Protein AF-0000000075639851 (afdb_homodimer)

InterPro domains:
  IPR001148 Alpha carbonic anhydrase domain [PF00194] (37-274)
  IPR001148 Alpha carbonic anhydrase domain [PS51144] (11-277)
  IPR001148 Alpha carbonic anhydrase domain [SM01057] (26-277)
  IPR023561 Carbonic anhydrase, alpha-class [PTHR18952] (38-272)
  IPR036398 Alpha carbonic anhydrase domain superfamily [G3DSA:3.10.200.10] (22-280)
  IPR036398 Alpha carbonic anhydrase domain superfamily [SSF51069] (39-276)

Secondary structure (DSSP, 8-state):
--------------------------------SS--------SS-S--EE-TTTSEEP--TTSS-EEESTTSPPSEEEEEE-SSSEEEEEE-SS--EEESTT-SS-EEEEEEEEEE-SSTT---SSEETTB--SEEEEEEEEEGGGSSHHHHTTSTT-EEEEEEEEEE-S-----TTSGGGGG--STT-EEE-SSGGGS-SHHHH-S---SEEEEEE--SSTT--S-EEEEEESSPEEE-HHHHHHHHT-B-TTSSB-----PPPPP-TT---EEE----------/--------------------------------SS--------SS-S--EE-TTTSEEP--TTSS-EEESTTSPPSEEEEEE-SSSEEEEEE-SS--EEESTT-SS-EEEEEEEEEE-SSTT---SSEETTB--SEEEEEEEEEGGGSSHHHHTTSTT-EEEEEEEEEE-S-----TTSGGGGGG-STT-EEE-SSGGGS-SHHHH-S---SEEEEEE--SSTT--S-EEEEEESSPEEE-HHHHHHHHT-B-TTSSB-----PPPPP-TT---EEE-S----SS--

Radius of gyration: 29.32 Å; Cα contacts (8 Å, |Δi|>4): 1335; chains: 2; bounding box: 129×78×85 Å

Structure (mmCIF, N/CA/C/O backbone):
data_AF-0000000075639851-model_v1
#
loop_
_entity.id
_entity.type
_entity.pdbx_description
1 polymer 'Carbonic anhydrase II'
#
loop_
_atom_site.group_PDB
_atom_site.id
_atom_site.type_symbol
_atom_site.label_atom_id
_atom_site.label_alt_id
_atom_site.label_comp_id
_atom_site.label_asym_id
_atom_site.label_entity_id
_atom_site.label_seq_id
_atom_site.pdbx_PDB_ins_code
_atom_site.Cartn_x
_atom_site.Cartn_y
_atom_site.Cartn_z
_atom_site.occupancy
_atom_site.B_iso_or_equiv
_atom_site.auth_seq_id
_atom_site.auth_comp_id
_atom_site.auth_asym_id
_atom_site.auth_atom_id
_atom_site.pdbx_PDB_model_num
ATOM 1 N N . MET A 1 1 ? -59.812 14.188 52.25 1 30.09 1 MET A N 1
ATOM 2 C CA . MET A 1 1 ? -59.062 14.641 51.094 1 30.09 1 MET A CA 1
ATOM 3 C C . MET A 1 1 ? -57.562 14.617 51.406 1 30.09 1 MET A C 1
ATOM 5 O O . MET A 1 1 ? -57.031 15.555 52 1 30.09 1 MET A O 1
ATOM 9 N N . GLN A 1 2 ? -57 13.422 51.781 1 31 2 GLN A N 1
ATOM 10 C CA . GLN A 1 2 ? -55.719 13.055 52.375 1 31 2 GLN A CA 1
ATOM 11 C C . GLN A 1 2 ? -54.594 13.289 51.375 1 31 2 GLN A C 1
ATOM 13 O O . GLN A 1 2 ? -54.656 12.875 50.219 1 31 2 GLN A O 1
ATOM 18 N N . HIS A 1 3 ? -53.875 14.398 51.562 1 28.89 3 HIS A N 1
ATOM 19 C CA . HIS A 1 3 ? -52.781 14.969 50.781 1 28.89 3 HIS A CA 1
ATOM 20 C C . HIS A 1 3 ? -51.594 14 50.719 1 28.89 3 HIS A C 1
ATOM 22 O O . HIS A 1 3 ? -51.062 13.57 51.75 1 28.89 3 HIS A O 1
ATOM 28 N N . VAL A 1 4 ? -51.594 13.031 49.75 1 31.05 4 VAL A N 1
ATOM 29 C CA . VAL A 1 4 ? -50.562 12.023 49.469 1 31.05 4 VAL A CA 1
ATOM 30 C C . VAL A 1 4 ? -49.25 12.703 49.125 1 31.05 4 VAL A C 1
ATOM 32 O O . VAL A 1 4 ? -49.156 13.453 48.156 1 31.05 4 VAL A O 1
ATOM 35 N N . LEU A 1 5 ? -48.406 13.047 50.062 1 24.14 5 LEU A N 1
ATOM 36 C CA . LEU A 1 5 ? -47.094 13.656 49.938 1 24.14 5 LEU A CA 1
ATOM 37 C C . LEU A 1 5 ? -46.156 12.734 49.188 1 24.14 5 LEU A C 1
ATOM 39 O O . LEU A 1 5 ? -45.844 11.641 49.625 1 24.14 5 LEU A O 1
ATOM 43 N N . ALA A 1 6 ? -46.344 12.609 47.844 1 30.48 6 ALA A N 1
ATOM 44 C CA . ALA A 1 6 ? -45.469 11.773 47 1 30.48 6 ALA A CA 1
ATOM 45 C C . ALA A 1 6 ? -44 12.211 47.125 1 30.48 6 ALA A C 1
ATOM 47 O O . ALA A 1 6 ? -43.688 13.359 46.812 1 30.48 6 ALA A O 1
ATOM 48 N N . ILE A 1 7 ? -43.25 11.656 48.062 1 26.66 7 ILE A N 1
ATOM 49 C CA . ILE A 1 7 ? -41.844 11.906 48.25 1 26.66 7 ILE A CA 1
ATOM 50 C C . ILE A 1 7 ? -41.062 11.508 47 1 26.66 7 ILE A C 1
ATOM 52 O O . ILE A 1 7 ? -41.094 10.359 46.594 1 26.66 7 ILE A O 1
ATOM 56 N N . VAL A 1 8 ? -40.938 12.422 46 1 28.44 8 VAL A N 1
ATOM 57 C CA . VAL A 1 8 ? -40.156 12.258 44.781 1 28.44 8 VAL A CA 1
ATOM 58 C C . VAL A 1 8 ? -38.688 12.023 45.156 1 28.44 8 VAL A C 1
ATOM 60 O O . VAL A 1 8 ? -38.031 12.898 45.719 1 28.44 8 VAL A O 1
ATOM 63 N N . LEU A 1 9 ? -38.281 10.797 45.562 1 28.09 9 LEU A N 1
ATOM 64 C CA . LEU A 1 9 ? -36.906 10.422 45.844 1 28.09 9 LEU A CA 1
ATOM 65 C C . LEU A 1 9 ? -36.031 10.648 44.625 1 28.09 9 LEU A C 1
ATOM 67 O O . LEU A 1 9 ? -36.25 10.039 43.562 1 28.09 9 LEU A O 1
ATOM 71 N N . ALA A 1 10 ? -35.469 11.852 44.469 1 27.53 10 ALA A N 1
ATOM 72 C CA . ALA A 1 10 ? -34.469 12.289 43.5 1 27.53 10 ALA A CA 1
ATOM 73 C C . ALA A 1 10 ? -33.25 11.344 43.469 1 27.53 10 ALA A C 1
ATOM 75 O O . ALA A 1 10 ? -32.531 11.266 44.469 1 27.53 10 ALA A O 1
ATOM 76 N N . PHE A 1 11 ? -33.406 10.102 43 1 29.62 11 PHE A N 1
ATOM 77 C CA . PHE A 1 11 ? -32.281 9.211 42.812 1 29.62 11 PHE A CA 1
ATOM 78 C C . PHE A 1 11 ? -31.156 9.898 42.031 1 29.62 11 PHE A C 1
ATOM 80 O O . PHE A 1 11 ? -31.344 10.258 40.875 1 29.62 11 PHE A O 1
ATOM 87 N N . TRP A 1 12 ? -30.297 10.672 42.75 1 27.28 12 TRP A N 1
ATOM 88 C CA . TRP A 1 12 ? -29.047 11.227 42.281 1 27.28 12 TRP A CA 1
ATOM 89 C C . TRP A 1 12 ? -28.172 10.148 41.625 1 27.28 12 TRP A C 1
ATOM 91 O O . TRP A 1 12 ? -27.562 9.344 42.344 1 27.28 12 TRP A O 1
ATOM 101 N N . LEU A 1 13 ? -28.656 9.391 40.594 1 28.92 13 LEU A N 1
ATOM 102 C CA . LEU A 1 13 ? -27.703 8.516 39.938 1 28.92 13 LEU A CA 1
ATOM 103 C C . LEU A 1 13 ? -26.438 9.273 39.562 1 28.92 13 LEU A C 1
ATOM 105 O O . LEU A 1 13 ? -26.5 10.266 38.812 1 28.92 13 LEU A O 1
ATOM 109 N N . GLY A 1 14 ? -25.438 9.344 40.438 1 25.73 14 GLY A N 1
ATOM 110 C CA . GLY A 1 14 ? -24.062 9.789 40.219 1 25.73 14 GLY A CA 1
ATOM 111 C C . GLY A 1 14 ? -23.469 9.305 38.906 1 25.73 14 GLY A C 1
ATOM 112 O O . GLY A 1 14 ? -23.281 8.102 38.719 1 25.73 14 GLY A O 1
ATOM 113 N N . PHE A 1 15 ? -23.938 9.812 37.781 1 27.66 15 PHE A N 1
ATOM 114 C CA . PHE A 1 15 ? -23.266 9.602 36.5 1 27.66 15 PHE A CA 1
ATOM 115 C C . PHE A 1 15 ? -21.766 9.82 36.656 1 27.66 15 PHE A C 1
ATOM 117 O O . PHE A 1 15 ? -21.312 10.945 36.844 1 27.66 15 PHE A O 1
ATOM 124 N N . ALA A 1 16 ? -21.016 8.891 37.281 1 29.08 16 ALA A N 1
ATOM 125 C CA . ALA A 1 16 ? -19.547 8.891 37.25 1 29.08 16 ALA A CA 1
ATOM 126 C C . ALA A 1 16 ? -19.031 9.195 35.844 1 29.08 16 ALA A C 1
ATOM 128 O O . ALA A 1 16 ? -19.438 8.531 34.875 1 29.08 16 ALA A O 1
ATOM 129 N N . GLY A 1 17 ? -18.75 10.414 35.562 1 25.95 17 GLY A N 1
ATOM 130 C CA . GLY A 1 17 ? -18.109 10.969 34.406 1 25.95 17 GLY A CA 1
ATOM 131 C C . GLY A 1 17 ? -17.047 10.062 33.812 1 25.95 17 GLY A C 1
ATOM 132 O O . GLY A 1 17 ? -16.188 9.562 34.531 1 25.95 17 GLY A O 1
ATOM 133 N N . CYS A 1 18 ? -17.422 9.219 32.844 1 27.97 18 CYS A N 1
ATOM 134 C CA . CYS A 1 18 ? -16.469 8.516 32 1 27.97 18 CYS A CA 1
ATOM 135 C C . CYS A 1 18 ? -15.203 9.336 31.812 1 27.97 18 CYS A C 1
ATOM 137 O O . CYS A 1 18 ? -15.258 10.461 31.312 1 27.97 18 CYS A O 1
ATOM 139 N N . GLU A 1 19 ? -14.242 9.219 32.75 1 27.89 19 GLU A N 1
ATOM 140 C CA . GLU A 1 19 ? -12.914 9.789 32.531 1 27.89 19 GLU A CA 1
ATOM 141 C C . GLU A 1 19 ? -12.5 9.648 31.062 1 27.89 19 GLU A C 1
ATOM 143 O O . GLU A 1 19 ? -12.727 8.617 30.438 1 27.89 19 GLU A O 1
ATOM 148 N N . PRO A 1 20 ? -12.484 10.68 30.344 1 30.33 20 PRO A N 1
ATOM 149 C CA . PRO A 1 20 ? -12.008 10.594 28.969 1 30.33 20 PRO A CA 1
ATOM 150 C C . PRO A 1 20 ? -10.781 9.695 28.812 1 30.33 20 PRO A C 1
ATOM 152 O O . PRO A 1 20 ? -9.992 9.562 29.75 1 30.33 20 PRO A O 1
ATOM 155 N N . PRO A 1 21 ? -10.953 8.586 28.141 1 31.3 21 PRO A N 1
ATOM 156 C CA . PRO A 1 21 ? -9.789 7.707 27.969 1 31.3 21 PRO A CA 1
ATOM 157 C C . PRO A 1 21 ? -8.484 8.484 27.812 1 31.3 21 PRO A C 1
ATOM 159 O O . PRO A 1 21 ? -8.453 9.516 27.141 1 31.3 21 PRO A O 1
ATOM 162 N N . GLN A 1 22 ? -7.668 8.555 28.828 1 27.08 22 GLN A N 1
ATOM 163 C CA . GLN A 1 22 ? -6.285 9.016 28.766 1 27.08 22 GLN A CA 1
ATOM 164 C C . GLN A 1 22 ? -5.625 8.578 27.453 1 27.08 22 GLN A C 1
ATOM 166 O O . GLN A 1 22 ? -5.695 7.41 27.078 1 27.08 22 GLN A O 1
ATOM 171 N N . LEU A 1 23 ? -5.516 9.461 26.547 1 28.61 23 LEU A N 1
ATOM 172 C CA . LEU A 1 23 ? -4.641 9.227 25.406 1 28.61 23 LEU A CA 1
ATOM 173 C C . LEU A 1 23 ? -3.332 8.578 25.844 1 28.61 23 LEU A C 1
ATOM 175 O O . LEU A 1 23 ? -2.709 9.023 26.812 1 28.61 23 LEU A O 1
ATOM 179 N N . PRO A 1 24 ? -3.252 7.289 25.891 1 31.22 24 PRO A N 1
ATOM 180 C CA . PRO A 1 24 ? -1.973 6.684 26.266 1 31.22 24 PRO A CA 1
ATOM 181 C C . PRO A 1 24 ? -0.772 7.512 25.812 1 31.22 24 PRO A C 1
ATOM 183 O O . PRO A 1 24 ? -0.629 7.805 24.625 1 31.22 24 PRO A O 1
ATOM 186 N N . PHE A 1 25 ? -0.353 8.484 26.578 1 26.39 25 PHE A N 1
ATOM 187 C CA . PHE A 1 25 ? 0.85 9.305 26.5 1 26.39 25 PHE A CA 1
ATOM 188 C C . PHE A 1 25 ? 2.059 8.453 26.125 1 26.39 25 PHE A C 1
ATOM 190 O O . PHE A 1 25 ? 2.084 7.254 26.391 1 26.39 25 PHE A O 1
ATOM 197 N N . TRP A 1 26 ? 2.973 9.102 25.312 1 28.61 26 TRP A N 1
ATOM 198 C CA . TRP A 1 26 ? 4.336 8.859 24.844 1 28.61 2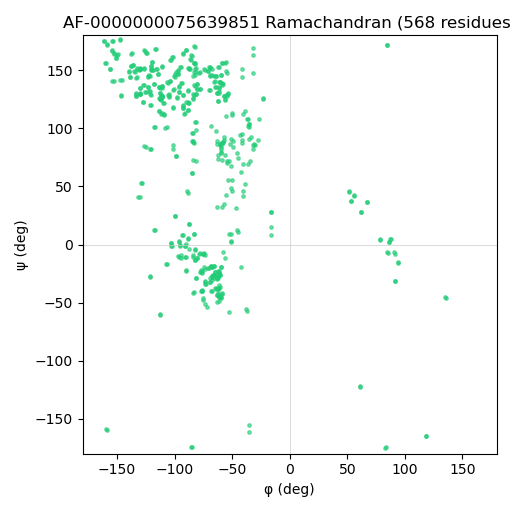6 TRP A CA 1
ATOM 199 C C . TRP A 1 26 ? 5.25 8.516 26.016 1 28.61 26 TRP A C 1
ATOM 201 O O . TRP A 1 26 ? 5.609 9.391 26.812 1 28.61 26 TRP A O 1
ATOM 211 N N . ASN A 1 27 ? 4.965 7.672 26.969 1 25.97 27 ASN A N 1
ATOM 212 C CA . ASN A 1 27 ? 5.969 7.406 27.984 1 25.97 27 ASN A CA 1
ATOM 213 C C . ASN A 1 27 ? 7.383 7.496 27.422 1 25.97 27 ASN A C 1
ATOM 215 O O . ASN A 1 27 ? 7.578 7.414 26.203 1 25.97 27 ASN A O 1
ATOM 219 N N . GLY A 1 28 ? 8.477 7.492 28.484 1 26.8 28 GLY A N 1
ATOM 220 C CA . GLY A 1 28 ? 9.859 7.891 28.703 1 26.8 28 GLY A CA 1
ATOM 221 C C . GLY A 1 28 ? 10.836 7.156 27.812 1 26.8 28 GLY A C 1
ATOM 222 O O . GLY A 1 28 ? 11.43 6.152 28.219 1 26.8 28 GLY A O 1
ATOM 223 N N . PHE A 1 29 ? 10.641 6.766 26.688 1 28.14 29 PHE A N 1
ATOM 224 C CA . PHE A 1 29 ? 11.891 6.359 26.047 1 28.14 29 PHE A CA 1
ATOM 225 C C . PHE A 1 29 ? 12.914 7.484 26.109 1 28.14 29 PHE A C 1
ATOM 227 O O . PHE A 1 29 ? 12.742 8.516 25.453 1 28.14 29 PHE A O 1
ATOM 234 N N . THR A 1 30 ? 13.5 7.793 27.297 1 26.53 30 THR A N 1
ATOM 235 C CA . THR A 1 30 ? 14.719 8.578 27.438 1 26.53 30 THR A CA 1
ATOM 236 C C . THR A 1 30 ? 15.781 8.109 26.438 1 26.53 30 THR A C 1
ATOM 238 O O . THR A 1 30 ? 16.969 8.305 26.672 1 26.53 30 THR A O 1
ATOM 241 N N . GLN A 1 31 ? 15.633 7.348 25.453 1 29.95 31 GLN A N 1
ATOM 242 C CA . GLN A 1 31 ? 16.844 7.141 24.656 1 29.95 31 GLN A CA 1
ATOM 243 C C . GLN A 1 31 ? 17.484 8.469 24.297 1 29.95 31 GLN A C 1
ATOM 245 O O . GLN A 1 31 ? 16.797 9.453 24.031 1 29.95 31 GLN A O 1
ATOM 250 N N . SER A 1 32 ? 18.719 8.797 24.875 1 28.55 32 SER A N 1
ATOM 251 C CA . SER A 1 32 ? 19.578 9.898 24.438 1 28.55 32 SER A CA 1
ATOM 252 C C . SER A 1 32 ? 19.297 10.281 22.984 1 28.55 32 SER A C 1
ATOM 254 O O . SER A 1 32 ? 19.016 9.422 22.156 1 28.55 32 SER A O 1
ATOM 256 N N . ARG A 1 33 ? 19 11.586 22.812 1 33.47 33 ARG A N 1
ATOM 257 C CA . ARG A 1 33 ? 18.641 12.312 21.594 1 33.47 33 ARG A CA 1
ATOM 258 C C . ARG A 1 33 ? 19.438 11.812 20.391 1 33.47 33 ARG A C 1
ATOM 260 O O . ARG A 1 33 ? 18.969 11.914 19.266 1 33.47 33 ARG A O 1
ATOM 267 N N . ASN A 1 34 ? 20.844 11.836 20.516 1 27.73 34 ASN A N 1
ATOM 268 C CA . ASN A 1 34 ? 21.766 11.719 19.391 1 27.73 34 ASN A CA 1
ATOM 269 C C . ASN A 1 34 ? 21.797 10.305 18.828 1 27.73 34 ASN A C 1
ATOM 271 O O . ASN A 1 34 ? 22.469 10.039 17.828 1 27.73 34 ASN A O 1
ATOM 275 N N . ALA A 1 35 ? 22.062 9.383 19.828 1 30.2 35 ALA A N 1
ATOM 276 C CA . ALA A 1 35 ? 22.188 8.094 19.141 1 30.2 35 ALA A CA 1
ATOM 277 C C . ALA A 1 35 ? 20.922 7.77 18.344 1 30.2 35 ALA A C 1
ATOM 279 O O . ALA A 1 35 ? 19.969 7.207 18.891 1 30.2 35 ALA A O 1
ATOM 280 N N . SER A 1 36 ? 20.188 8.672 17.734 1 33.28 36 SER A N 1
ATOM 281 C CA . SER A 1 36 ? 19.281 8.508 16.594 1 33.28 36 SER A CA 1
ATOM 282 C C . SER A 1 36 ? 19.547 7.191 15.867 1 33.28 36 SER A C 1
ATOM 284 O O . SER A 1 36 ? 20.344 7.145 14.93 1 33.28 36 SER A O 1
ATOM 286 N N . THR A 1 37 ? 20.172 6.395 16.375 1 35.06 37 THR A N 1
ATOM 287 C CA . THR A 1 37 ? 20.281 5.113 15.68 1 35.06 37 THR A CA 1
ATOM 288 C C . THR A 1 37 ? 18.984 4.777 14.953 1 35.06 37 THR A C 1
ATOM 290 O O . THR A 1 37 ? 17.938 4.625 15.578 1 35.06 37 THR A O 1
ATOM 293 N N . ASN A 1 38 ? 18.672 5.461 13.867 1 41.56 38 ASN A N 1
ATOM 294 C CA . ASN A 1 38 ? 17.812 5.277 12.711 1 41.56 38 ASN A CA 1
ATOM 295 C C . ASN A 1 38 ? 17.391 3.818 12.547 1 41.56 38 ASN A C 1
ATOM 297 O O . ASN A 1 38 ? 18.016 3.07 11.797 1 41.56 38 ASN A O 1
ATOM 301 N N . ASN A 1 39 ? 17.344 3.209 13.492 1 44.34 39 ASN A N 1
ATOM 302 C CA . ASN A 1 39 ? 17.047 1.781 13.453 1 44.34 39 ASN A CA 1
ATOM 303 C C . ASN A 1 39 ? 15.781 1.494 12.641 1 44.34 39 ASN A C 1
ATOM 305 O O . ASN A 1 39 ? 15.078 0.517 12.906 1 44.34 39 ASN A O 1
ATOM 309 N N . SER A 1 40 ? 15.242 2.564 12.094 1 54.59 40 SER A N 1
ATOM 310 C CA . SER A 1 40 ? 14.062 2.111 11.367 1 54.59 40 SER A CA 1
ATOM 311 C C . SER A 1 40 ? 14.438 1.165 10.234 1 54.59 40 SER A C 1
ATOM 313 O O . SER A 1 40 ? 15.281 1.496 9.391 1 54.59 40 SER A O 1
ATOM 315 N N . THR A 1 41 ? 14.477 -0.011 10.578 1 59.66 41 THR A N 1
ATOM 316 C CA . THR A 1 41 ? 14.828 -1.13 9.711 1 59.66 41 THR A CA 1
ATOM 317 C C . THR A 1 41 ? 13.977 -1.12 8.445 1 59.66 41 THR A C 1
ATOM 319 O O . THR A 1 41 ? 14.211 -1.916 7.535 1 59.66 41 THR A O 1
ATOM 322 N N . GLY A 1 42 ? 13.188 0.067 8.281 1 76.75 42 GLY A N 1
ATOM 323 C CA . GLY A 1 42 ? 12.391 -0.085 7.07 1 76.75 42 GLY A CA 1
ATOM 324 C C . GLY A 1 42 ? 13.016 0.587 5.859 1 76.75 42 GLY A C 1
ATOM 325 O O . GLY A 1 42 ? 13.875 1.455 6 1 76.75 42 GLY A O 1
ATOM 326 N N . GLY A 1 43 ? 12.859 0.156 4.688 1 81.38 43 GLY A N 1
ATOM 327 C CA . GLY A 1 43 ? 13.391 0.662 3.434 1 81.38 43 GLY A CA 1
ATOM 328 C C . GLY A 1 43 ? 12.578 1.807 2.859 1 81.38 43 GLY A C 1
ATOM 329 O O . GLY A 1 43 ? 13 2.457 1.902 1 81.38 43 GLY A O 1
ATOM 330 N N . MET A 1 44 ? 11.469 2.168 3.463 1 90.25 44 MET A N 1
ATOM 331 C CA . MET A 1 44 ? 10.578 3.193 2.92 1 90.25 44 MET A CA 1
ATOM 332 C C . MET A 1 44 ? 10.266 4.254 3.971 1 90.25 44 MET A C 1
ATOM 334 O O . MET A 1 44 ? 9.102 4.586 4.191 1 90.25 44 MET A O 1
ATOM 338 N N . GLN A 1 45 ? 11.297 4.785 4.535 1 93.38 45 GLN A N 1
ATOM 339 C CA . GLN A 1 45 ? 11.156 5.738 5.633 1 93.38 45 GLN A CA 1
ATOM 340 C C . GLN A 1 45 ? 10.891 7.148 5.105 1 93.38 45 GLN A C 1
ATOM 342 O O . GLN A 1 45 ? 11.148 7.441 3.939 1 93.38 45 GLN A O 1
ATOM 347 N N . SER A 1 46 ? 10.289 7.941 5.914 1 96.88 46 SER A N 1
ATOM 348 C CA . SER A 1 46 ? 9.953 9.336 5.637 1 96.88 46 SER A CA 1
ATOM 349 C C . SER A 1 46 ? 10.625 10.273 6.629 1 96.88 46 SER A C 1
ATOM 351 O O . SER A 1 46 ? 10.984 9.859 7.734 1 96.88 46 SER A O 1
ATOM 353 N N . PRO A 1 47 ? 10.828 11.547 6.285 1 97.94 47 PRO A N 1
ATOM 354 C CA . PRO A 1 47 ? 10.438 12.234 5.051 1 97.94 47 PRO A CA 1
ATOM 355 C C . PRO A 1 47 ? 11.461 12.062 3.934 1 97.94 47 PRO A C 1
ATOM 357 O O . PRO A 1 47 ? 12.594 11.625 4.184 1 97.94 47 PRO A O 1
ATOM 360 N N . ILE A 1 48 ? 11.039 12.328 2.76 1 97.5 48 ILE A N 1
ATOM 361 C CA . ILE A 1 48 ? 11.945 12.305 1.619 1 97.5 48 ILE A CA 1
ATOM 362 C C . ILE A 1 48 ? 11.906 13.648 0.896 1 97.5 48 ILE A C 1
ATOM 364 O O . ILE A 1 48 ? 11.055 14.492 1.194 1 97.5 48 ILE A O 1
ATOM 368 N N . GLU A 1 49 ? 12.898 13.859 0.041 1 97.56 49 GLU A N 1
ATOM 369 C CA . GLU A 1 49 ? 12.859 15.008 -0.86 1 97.56 49 GLU A CA 1
ATOM 370 C C . GLU A 1 49 ? 11.93 14.75 -2.043 1 97.56 49 GLU A C 1
ATOM 372 O O . GLU A 1 49 ? 12 13.688 -2.67 1 97.56 49 GLU A O 1
ATOM 377 N N . LEU A 1 50 ? 11.117 15.727 -2.324 1 98.12 50 LEU A N 1
ATOM 378 C CA . LEU A 1 50 ? 10.164 15.633 -3.426 1 98.12 50 LEU A CA 1
ATOM 379 C C . LEU A 1 50 ? 10.531 16.609 -4.539 1 98.12 50 LEU A C 1
ATOM 381 O O . LEU A 1 50 ? 10.75 17.797 -4.281 1 98.12 50 LEU A O 1
ATOM 385 N N . THR A 1 51 ? 10.578 16.141 -5.719 1 97.06 51 THR A N 1
ATOM 386 C CA . THR A 1 51 ? 10.93 16.984 -6.855 1 97.06 51 THR A CA 1
ATOM 387 C C . THR A 1 51 ? 9.906 16.828 -7.98 1 97.06 51 THR A C 1
ATOM 389 O O . THR A 1 51 ? 9.672 15.711 -8.461 1 97.06 51 THR A O 1
ATOM 392 N N . SER A 1 52 ? 9.43 17.938 -8.461 1 95.19 52 SER A N 1
ATOM 393 C CA . SER A 1 52 ? 8.461 17.938 -9.555 1 95.19 52 SER A CA 1
ATOM 394 C C . SER A 1 52 ? 9.078 17.391 -10.836 1 95.19 52 SER A C 1
ATOM 396 O O . SER A 1 52 ? 8.375 16.812 -11.672 1 95.19 52 SER A O 1
ATOM 398 N N . LEU A 1 53 ? 10.344 17.5 -10.992 1 92.62 53 LEU A N 1
ATOM 399 C CA . LEU A 1 53 ? 11.039 17.094 -12.211 1 92.62 53 LEU A CA 1
ATOM 400 C C . LEU A 1 53 ? 11.109 15.578 -12.328 1 92.62 53 LEU A C 1
ATOM 402 O O . LEU A 1 53 ? 11.031 15.039 -13.43 1 92.62 53 LEU A O 1
ATOM 406 N N . THR A 1 54 ? 11.219 14.93 -11.234 1 91.5 54 THR A N 1
ATOM 407 C CA . THR A 1 54 ? 11.453 13.492 -11.297 1 91.5 54 THR A CA 1
ATOM 408 C C . THR A 1 54 ? 10.195 12.719 -10.898 1 91.5 54 THR A C 1
ATOM 410 O O . THR A 1 54 ? 10.094 11.516 -11.148 1 91.5 54 THR A O 1
ATOM 413 N N . ALA A 1 55 ? 9.242 13.398 -10.25 1 94.69 55 ALA A N 1
ATOM 414 C CA . ALA A 1 55 ? 8 12.719 -9.891 1 94.69 55 ALA A CA 1
ATOM 415 C C . ALA A 1 55 ? 7.227 12.289 -11.133 1 94.69 55 ALA A C 1
ATOM 417 O O . ALA A 1 55 ? 7.223 13 -12.141 1 94.69 55 ALA A O 1
ATOM 418 N N . ARG A 1 56 ? 6.555 11.164 -11.062 1 92.12 56 ARG A N 1
ATOM 419 C CA . ARG A 1 56 ? 5.684 10.711 -12.148 1 92.12 56 ARG A CA 1
ATOM 420 C C . ARG A 1 56 ? 4.309 11.359 -12.047 1 92.12 56 ARG A C 1
ATOM 422 O O . ARG A 1 56 ? 3.779 11.547 -10.953 1 92.12 56 ARG A O 1
ATOM 429 N N . PRO A 1 57 ? 3.73 11.633 -13.273 1 91.88 57 PRO A N 1
ATOM 430 C CA . PRO A 1 57 ? 2.354 12.125 -13.203 1 91.88 57 PRO A CA 1
ATOM 431 C C . PRO A 1 57 ? 1.389 11.109 -12.602 1 91.88 57 PRO A C 1
ATOM 433 O O . PRO A 1 57 ? 1.391 9.938 -13 1 91.88 57 PRO A O 1
ATOM 436 N N . GLY A 1 58 ? 0.657 11.578 -11.672 1 91.12 58 GLY A N 1
ATOM 437 C CA . GLY A 1 58 ? -0.319 10.711 -11.031 1 91.12 58 GLY A CA 1
ATOM 438 C C . GLY A 1 58 ? -1.698 10.805 -11.656 1 91.12 58 GLY A C 1
ATOM 439 O O . GLY A 1 58 ? -2.158 11.891 -12 1 91.12 58 GLY A O 1
ATOM 440 N N . ILE A 1 59 ? -2.346 9.656 -11.805 1 86.12 59 ILE A N 1
ATOM 441 C CA . ILE A 1 59 ? -3.758 9.57 -12.156 1 86.12 59 ILE A CA 1
ATOM 442 C C . ILE A 1 59 ? -4.551 9.008 -10.977 1 86.12 59 ILE A C 1
ATOM 444 O O . ILE A 1 59 ? -4.117 8.055 -10.328 1 86.12 59 ILE A O 1
ATOM 448 N N . GLU A 1 60 ? -5.672 9.641 -10.703 1 87.31 60 GLU A N 1
ATOM 449 C CA . GLU A 1 60 ? -6.488 9.258 -9.555 1 87.31 60 GLU A CA 1
ATOM 450 C C . GLU A 1 60 ? -7.41 8.094 -9.898 1 87.31 60 GLU A C 1
ATOM 452 O O . GLU A 1 60 ? -8.602 8.297 -10.148 1 87.31 60 GLU A O 1
ATOM 457 N N . ASN A 1 61 ? -6.875 6.918 -9.695 1 82.31 61 ASN A N 1
ATOM 458 C CA . ASN A 1 61 ? -7.57 5.684 -10.039 1 82.31 61 ASN A CA 1
ATOM 459 C C . ASN A 1 61 ? -8.797 5.469 -9.156 1 82.31 61 ASN A C 1
ATOM 461 O O . ASN A 1 61 ? -9.758 4.816 -9.57 1 82.31 61 ASN A O 1
ATOM 465 N N . ASN A 1 62 ? -8.82 5.984 -7.953 1 83.44 62 ASN A N 1
ATOM 466 C CA . ASN A 1 62 ? -9.914 5.793 -7.004 1 83.44 62 ASN A CA 1
ATOM 467 C C . ASN A 1 62 ? -10.852 6.996 -6.977 1 83.44 62 ASN A C 1
ATOM 469 O O . ASN A 1 62 ? -11.492 7.27 -5.957 1 83.44 62 ASN A O 1
ATOM 473 N N . GLY A 1 63 ? -10.891 7.766 -8.094 1 84.75 63 GLY A N 1
ATOM 474 C CA . GLY A 1 63 ? -11.609 9.031 -8.07 1 84.75 63 GLY A CA 1
ATOM 475 C C . GLY A 1 63 ? -10.781 10.172 -7.516 1 84.75 63 GLY A C 1
ATOM 476 O O . GLY A 1 63 ? -9.719 9.953 -6.938 1 84.75 63 GLY A O 1
ATOM 477 N N . GLN A 1 64 ? -11.273 11.312 -7.609 1 88.38 64 GLN A N 1
ATOM 478 C CA . GLN A 1 64 ? -10.57 12.492 -7.117 1 88.38 64 GLN A CA 1
ATOM 479 C C . GLN A 1 64 ? -10.414 12.453 -5.602 1 88.38 64 GLN A C 1
ATOM 481 O O . GLN A 1 64 ? -11.305 11.984 -4.891 1 88.38 64 GLN A O 1
ATOM 486 N N . LEU A 1 65 ? -9.266 12.867 -5.195 1 91.94 65 LEU A N 1
ATOM 487 C CA . LEU A 1 65 ? -9.078 13.047 -3.758 1 91.94 65 LEU A CA 1
ATOM 488 C C . LEU A 1 65 ? -10.133 14 -3.191 1 91.94 65 LEU A C 1
ATOM 490 O O . LEU A 1 65 ? -10.266 15.133 -3.658 1 91.94 65 LEU A O 1
ATOM 494 N N . GLU A 1 66 ? -10.82 13.492 -2.193 1 90.69 66 GLU A N 1
ATOM 495 C CA . GLU A 1 66 ? -11.906 14.273 -1.607 1 90.69 66 GLU A CA 1
ATOM 496 C C . GLU A 1 66 ? -11.859 14.234 -0.083 1 90.69 66 GLU A C 1
ATOM 498 O O . GLU A 1 66 ? -11.398 13.242 0.501 1 90.69 66 GLU A O 1
ATOM 503 N N . PHE A 1 67 ? -12.32 15.32 0.476 1 91.38 67 PHE A N 1
ATOM 504 C CA . PHE A 1 67 ? -12.508 15.422 1.917 1 91.38 67 PHE A CA 1
ATOM 505 C C . PHE A 1 67 ? -13.969 15.727 2.248 1 91.38 67 PHE A C 1
ATOM 507 O O . PHE A 1 67 ? -14.578 16.609 1.646 1 91.38 67 PHE A O 1
ATOM 514 N N . SER A 1 68 ? -14.484 14.961 3.105 1 91.31 68 SER A N 1
ATOM 515 C CA . SER A 1 68 ? -15.844 15.211 3.568 1 91.31 68 SER A CA 1
ATOM 516 C C . SER A 1 68 ? -15.867 15.586 5.047 1 91.31 68 SER A C 1
ATOM 518 O O . SER A 1 68 ? -14.953 15.234 5.797 1 91.31 68 SER A O 1
ATOM 520 N N . GLY A 1 69 ? -16.797 16.438 5.391 1 91 69 GLY A N 1
ATOM 521 C CA . GLY A 1 69 ? -16.969 16.812 6.785 1 91 69 GLY A CA 1
ATOM 522 C C . GLY A 1 69 ? -16.047 17.953 7.203 1 91 69 GLY A C 1
ATOM 523 O O . GLY A 1 69 ? -16.188 18.484 8.305 1 91 69 GLY A O 1
ATOM 524 N N . TYR A 1 70 ? -15.172 18.312 6.352 1 86.56 70 TYR A N 1
ATOM 525 C CA . TYR A 1 70 ? -14.164 19.312 6.699 1 86.56 70 TYR A CA 1
ATOM 526 C C . TYR A 1 70 ? -14.789 20.688 6.84 1 86.56 70 TYR A C 1
ATOM 528 O O . TYR A 1 70 ? -14.195 21.594 7.426 1 86.56 70 TYR A O 1
ATOM 536 N N . GLN A 1 71 ? -15.938 20.891 6.27 1 87.31 71 GLN A N 1
ATOM 537 C CA . GLN A 1 71 ? -16.594 22.188 6.281 1 87.31 71 GLN A CA 1
ATOM 538 C C . GLN A 1 71 ? -17.312 22.438 7.602 1 87.31 71 GLN A C 1
ATOM 540 O O . GLN A 1 71 ? -17.719 23.562 7.902 1 87.31 71 GLN A O 1
ATOM 545 N N . GLN A 1 72 ? -17.438 21.438 8.383 1 89.75 72 GLN A N 1
ATOM 546 C CA . GLN A 1 72 ? -18.094 21.562 9.688 1 89.75 72 GLN A CA 1
ATOM 547 C C . GLN A 1 72 ? -17.188 22.297 10.672 1 89.75 72 GLN A C 1
ATOM 549 O O . GLN A 1 72 ? -15.961 22.266 10.539 1 89.75 72 GLN A O 1
ATOM 554 N N . ASP A 1 73 ? -17.906 22.953 11.547 1 91.94 73 ASP A N 1
ATOM 555 C CA . ASP A 1 73 ? -17.172 23.531 12.664 1 91.94 73 ASP A CA 1
ATOM 556 C C . ASP A 1 73 ? -16.922 22.484 13.758 1 91.94 73 ASP A C 1
ATOM 558 O O . ASP A 1 73 ? -17.828 21.703 14.086 1 91.94 73 ASP A O 1
ATOM 562 N N . PRO A 1 74 ? -15.711 22.547 14.227 1 94.44 74 PRO A N 1
ATOM 563 C CA . PRO A 1 74 ? -15.492 21.656 15.367 1 94.44 74 PRO A CA 1
ATOM 564 C C . PRO A 1 74 ? -16.25 22.109 16.609 1 94.44 74 PRO A C 1
ATOM 566 O O . PRO A 1 74 ? -16.516 23.297 16.781 1 94.44 74 PRO A O 1
ATOM 569 N N . THR A 1 75 ? -16.578 21.094 17.453 1 95.62 75 THR A N 1
ATOM 570 C CA . THR A 1 75 ? -17.25 21.391 18.703 1 95.62 75 THR A CA 1
ATOM 571 C C . THR A 1 75 ? -16.234 21.641 19.828 1 95.62 75 THR A C 1
ATOM 573 O O . THR A 1 75 ? -16.547 22.266 20.828 1 95.62 75 THR A O 1
ATOM 576 N N . GLN A 1 76 ? -15.078 21.109 19.625 1 96.44 76 GLN A N 1
ATOM 577 C CA . GLN A 1 76 ? -13.992 21.281 20.594 1 96.44 76 GLN A CA 1
ATOM 578 C C . GLN A 1 76 ? -12.633 21.188 19.906 1 96.44 76 GLN A C 1
ATOM 580 O O . GLN A 1 76 ? -12.445 20.359 19 1 96.44 76 GLN A O 1
ATOM 585 N N . VAL A 1 77 ? -11.727 22.047 20.344 1 96.56 77 VAL A N 1
ATOM 586 C CA . VAL A 1 77 ? -10.336 21.969 19.906 1 96.56 77 VAL A CA 1
ATOM 587 C C . VAL A 1 77 ? -9.406 22.094 21.109 1 96.56 77 VAL A C 1
ATOM 589 O O . VAL A 1 77 ? -9.57 22.984 21.938 1 96.56 77 VAL A O 1
ATOM 592 N N . ASN A 1 78 ? -8.508 21.141 21.219 1 97.94 78 ASN A N 1
ATOM 593 C CA . ASN A 1 78 ? -7.48 21.141 22.25 1 97.94 78 ASN A CA 1
ATOM 594 C C . ASN A 1 78 ? -6.078 21.203 21.656 1 97.94 78 ASN A C 1
ATOM 596 O O . ASN A 1 78 ? -5.801 20.562 20.641 1 97.94 78 ASN A O 1
ATOM 600 N N . VAL A 1 79 ? -5.246 22.016 22.281 1 98.44 79 VAL A N 1
ATOM 601 C CA . VAL A 1 79 ? -3.838 22.047 21.891 1 98.44 79 VAL A CA 1
ATOM 602 C C . VAL A 1 79 ? -2.979 21.516 23.047 1 98.44 79 VAL A C 1
ATOM 604 O O . VAL A 1 79 ? -3.248 21.797 24.203 1 98.44 79 VAL A O 1
ATOM 607 N N . THR A 1 80 ? -2.018 20.656 22.703 1 98.69 80 THR A N 1
ATOM 608 C CA . THR A 1 80 ? -1.114 20.062 23.672 1 98.69 80 THR A CA 1
ATOM 609 C C . THR A 1 80 ? 0.337 20.203 23.219 1 98.69 80 THR A C 1
ATOM 611 O O . THR A 1 80 ? 0.652 19.984 22.047 1 98.69 80 THR A O 1
ATOM 614 N N . ASN A 1 81 ? 1.2 20.703 24.078 1 98.81 81 ASN A N 1
ATOM 615 C CA . ASN A 1 81 ? 2.641 20.531 23.953 1 98.81 81 ASN A CA 1
ATOM 616 C C . ASN A 1 81 ? 3.096 19.172 24.5 1 98.81 81 ASN A C 1
ATOM 618 O O . ASN A 1 81 ? 3.188 19 25.719 1 98.81 81 ASN A O 1
ATOM 622 N N . ASP A 1 82 ? 3.408 18.281 23.578 1 97.38 82 ASP A N 1
ATOM 623 C CA . ASP A 1 82 ? 3.711 16.938 24.062 1 97.38 82 ASP A CA 1
ATOM 624 C C . ASP A 1 82 ? 5.211 16.75 24.297 1 97.38 82 ASP A C 1
ATOM 626 O O . ASP A 1 82 ? 5.68 15.641 24.516 1 97.38 82 ASP A O 1
ATOM 630 N N . GLY A 1 83 ? 5.867 17.859 24.188 1 97.44 83 GLY A N 1
ATOM 631 C CA . GLY A 1 83 ? 7.305 17.828 24.391 1 97.44 83 GLY A CA 1
ATOM 632 C C . GLY A 1 83 ? 8.094 17.672 23.109 1 97.44 83 GLY A C 1
ATOM 633 O O . GLY A 1 83 ? 9.305 17.906 23.078 1 97.44 83 GLY A O 1
ATOM 634 N N . HIS A 1 84 ? 7.438 17.266 22.016 1 96.31 84 HIS A N 1
ATOM 635 C CA . HIS A 1 84 ? 8.102 17.078 20.734 1 96.31 84 HIS A CA 1
ATOM 636 C C . HIS A 1 84 ? 7.477 17.953 19.641 1 96.31 84 HIS A C 1
ATOM 638 O O . HIS A 1 84 ? 8.125 18.266 18.656 1 96.31 84 HIS A O 1
ATOM 644 N N . THR A 1 85 ? 6.273 18.219 19.844 1 98.06 85 THR A N 1
ATOM 645 C CA . THR A 1 85 ? 5.547 19.047 18.891 1 98.06 85 THR A CA 1
ATOM 646 C C . THR A 1 85 ? 4.316 19.672 19.547 1 98.06 85 THR A C 1
ATOM 648 O O . THR A 1 85 ? 4.082 19.484 20.75 1 98.06 85 THR A O 1
ATOM 651 N N . ALA A 1 86 ? 3.652 20.578 18.828 1 98.44 86 ALA A N 1
ATOM 652 C CA . ALA A 1 86 ? 2.322 21.078 19.172 1 98.44 86 ALA A CA 1
ATOM 653 C C . ALA A 1 86 ? 1.235 20.266 18.469 1 98.44 86 ALA A C 1
ATOM 655 O O . ALA A 1 86 ? 1.164 20.234 17.25 1 98.44 86 ALA A O 1
ATOM 656 N N . VAL A 1 87 ? 0.361 19.625 19.266 1 98.44 87 VAL A N 1
ATOM 657 C CA . VAL A 1 87 ? -0.679 18.75 18.719 1 98.44 87 VAL A CA 1
ATOM 658 C C . VAL A 1 87 ? -2.049 19.391 18.938 1 98.44 87 VAL A C 1
ATOM 660 O O . VAL A 1 87 ? -2.379 19.797 20.062 1 98.44 87 VAL A O 1
ATOM 663 N N . TYR A 1 88 ? -2.785 19.516 17.875 1 97.38 88 TYR A N 1
ATOM 664 C CA . TYR A 1 88 ? -4.184 19.922 17.969 1 97.38 88 TYR A CA 1
ATOM 665 C C . TYR A 1 88 ? -5.109 18.734 17.734 1 97.38 88 TYR A C 1
ATOM 667 O O . TYR A 1 88 ? -4.957 17.984 16.766 1 97.38 88 TYR A O 1
ATOM 675 N N . SER A 1 89 ? -6.012 18.547 18.609 1 96.62 89 SER A N 1
ATOM 676 C CA . SER A 1 89 ? -7.059 17.547 18.5 1 96.62 89 SER A CA 1
ATOM 677 C C . SER A 1 89 ? -8.438 18.188 18.391 1 96.62 89 SER A C 1
ATOM 679 O O . SER A 1 89 ? -8.664 19.266 18.922 1 96.62 89 SER A O 1
ATOM 681 N N . PHE A 1 90 ? -9.32 17.469 17.719 1 95 90 PHE A N 1
ATOM 682 C CA . PHE A 1 90 ? -10.617 18.047 17.375 1 95 90 PHE A CA 1
ATOM 683 C C . PHE A 1 90 ? -11.742 17.078 17.703 1 95 90 PHE A C 1
ATOM 685 O O . PHE A 1 90 ? -11.578 15.859 17.578 1 95 90 PHE A O 1
ATOM 692 N N . ASN A 1 91 ? -12.828 17.672 18.156 1 94.75 91 ASN A N 1
ATOM 693 C CA . ASN A 1 91 ? -14.109 17 18.094 1 94.75 91 ASN A CA 1
ATOM 694 C C . ASN A 1 91 ? -15.039 17.609 17.062 1 94.75 91 ASN A C 1
ATOM 696 O O . ASN A 1 91 ? -15.258 18.828 17.062 1 94.75 91 ASN A O 1
ATOM 700 N N . PHE A 1 92 ? -15.438 16.781 16.156 1 94.75 92 PHE A N 1
ATOM 701 C CA . PHE A 1 92 ? -16.406 17.203 15.141 1 94.75 92 PHE A CA 1
ATOM 702 C C . PHE A 1 92 ? -17.734 16.516 15.344 1 94.75 92 PHE A C 1
ATOM 704 O O . PHE A 1 92 ? -17.797 15.414 15.906 1 94.75 92 PHE A O 1
ATOM 711 N N . PRO A 1 93 ? -18.875 17.203 14.867 1 95 93 PRO A N 1
ATOM 712 C CA . PRO A 1 93 ? -20.172 16.531 14.93 1 95 93 PRO A CA 1
ATOM 713 C C . PRO A 1 93 ? -20.188 15.219 14.141 1 95 93 PRO A C 1
ATOM 715 O O . PRO A 1 93 ? -20.766 14.227 14.594 1 95 93 PRO A O 1
ATOM 718 N N . GLU A 1 94 ? -19.594 15.258 12.992 1 95.56 94 GLU A N 1
ATOM 719 C CA . GLU A 1 94 ? -19.375 14.086 12.148 1 95.56 94 GLU A CA 1
ATOM 720 C C . GLU A 1 94 ? -17.906 13.938 11.766 1 95.56 94 GLU A C 1
ATOM 722 O O . GLU A 1 94 ? -17.188 14.93 11.688 1 95.56 94 GLU A O 1
ATOM 727 N N . PRO A 1 95 ? -17.562 12.68 11.547 1 95.69 95 PRO A N 1
ATOM 728 C CA . PRO A 1 95 ? -16.156 12.484 11.203 1 95.69 95 PRO A CA 1
ATOM 729 C C . PRO A 1 95 ? -15.75 13.227 9.93 1 95.69 95 PRO A C 1
ATOM 731 O O . PRO A 1 95 ? -16.531 13.305 8.984 1 95.69 95 PRO A O 1
ATOM 734 N N . VAL A 1 96 ? -14.57 13.805 9.961 1 94.5 96 VAL A N 1
ATOM 735 C CA . VAL A 1 96 ? -13.93 14.32 8.758 1 94.5 96 VAL A CA 1
ATOM 736 C C . VAL A 1 96 ? -13.188 13.188 8.047 1 94.5 96 VAL A C 1
ATOM 738 O O . VAL A 1 96 ? -12.352 12.508 8.656 1 94.5 96 VAL A O 1
ATOM 741 N N . VAL A 1 97 ? -13.492 12.992 6.77 1 95.56 97 VAL A N 1
ATOM 742 C CA . VAL A 1 97 ? -13.008 11.789 6.094 1 95.56 97 VAL A CA 1
ATOM 743 C C . VAL A 1 97 ? -12.336 12.172 4.777 1 95.56 97 VAL A C 1
ATOM 745 O O . VAL A 1 97 ? -12.844 13.016 4.035 1 95.56 97 VAL A O 1
ATOM 748 N N . ALA A 1 98 ? -11.156 11.578 4.516 1 94.5 98 ALA A N 1
ATOM 749 C CA . ALA A 1 98 ? -10.469 11.672 3.232 1 94.5 98 ALA A CA 1
ATOM 750 C C . ALA A 1 98 ? -10.625 10.383 2.432 1 94.5 98 ALA A C 1
ATOM 752 O O . ALA A 1 98 ? -10.555 9.281 2.992 1 94.5 98 ALA A O 1
ATOM 753 N N . ARG A 1 99 ? -10.805 10.492 1.14 1 93.31 99 ARG A N 1
ATOM 754 C CA . ARG A 1 99 ? -10.898 9.344 0.25 1 93.31 99 ARG A CA 1
ATOM 755 C C . ARG A 1 99 ? -10.492 9.711 -1.171 1 93.31 99 ARG A C 1
ATOM 757 O O . ARG A 1 99 ? -10.32 10.891 -1.488 1 93.31 99 ARG A O 1
ATOM 764 N N . GLY A 1 100 ? -10.297 8.688 -1.959 1 91.75 100 GLY A N 1
ATOM 765 C CA . GLY A 1 100 ? -9.945 8.914 -3.352 1 91.75 100 GLY A CA 1
ATOM 766 C C . GLY A 1 100 ? -8.469 9.164 -3.559 1 91.75 100 GLY A C 1
ATOM 767 O O . GLY A 1 100 ? -7.664 8.984 -2.641 1 91.75 100 GLY A O 1
ATOM 768 N N . GLY A 1 101 ? -8.141 9.5 -4.875 1 91.75 101 GLY A N 1
ATOM 769 C CA . GLY A 1 101 ? -6.738 9.68 -5.211 1 91.75 101 GLY A CA 1
ATOM 770 C C . GLY A 1 101 ? -5.91 8.43 -4.984 1 91.75 101 GLY A C 1
ATOM 771 O O . GLY A 1 101 ? -6.23 7.359 -5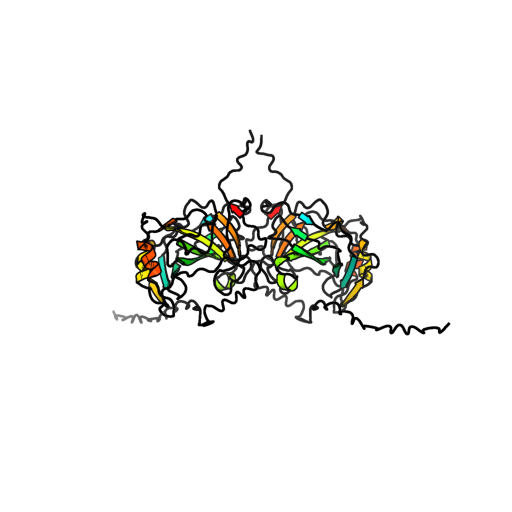.508 1 91.75 101 GLY A O 1
ATOM 772 N N . PRO A 1 102 ? -4.91 8.578 -4.164 1 91.56 102 PRO A N 1
ATOM 773 C CA . PRO A 1 102 ? -4.055 7.414 -3.906 1 91.56 102 PRO A CA 1
ATOM 774 C C . PRO A 1 102 ? -4.527 6.586 -2.713 1 91.56 102 PRO A C 1
ATOM 776 O O . PRO A 1 102 ? -3.908 5.574 -2.375 1 91.56 102 PRO A O 1
ATOM 779 N N . LEU A 1 103 ? -5.582 7 -2.072 1 92.94 103 LEU A N 1
ATOM 780 C CA . LEU A 1 103 ? -5.996 6.375 -0.82 1 92.94 103 LEU A CA 1
ATOM 781 C C . LEU A 1 103 ? -6.77 5.09 -1.084 1 92.94 103 LEU A C 1
ATOM 783 O O . LEU A 1 103 ? -7.582 5.027 -2.01 1 92.94 103 LEU A O 1
ATOM 787 N N . GLN A 1 104 ? -6.434 4.125 -0.262 1 87.31 104 GLN A N 1
ATOM 788 C CA . GLN A 1 104 ? -7.117 2.836 -0.322 1 87.31 104 GLN A CA 1
ATOM 789 C C . GLN A 1 104 ? -8.203 2.738 0.747 1 87.31 104 GLN A C 1
ATOM 791 O O . GLN A 1 104 ? -8.031 2.039 1.747 1 87.31 104 GLN A O 1
ATOM 796 N N . GLY A 1 105 ? -9.305 3.377 0.535 1 89.19 105 GLY A N 1
ATOM 797 C CA . GLY A 1 105 ? -10.406 3.371 1.483 1 89.19 105 GLY A CA 1
ATOM 798 C C . GLY A 1 105 ? -10.734 4.75 2.027 1 89.19 105 GLY A C 1
ATOM 799 O O . GLY A 1 105 ? -10.43 5.762 1.391 1 89.19 105 GLY A O 1
ATOM 800 N N . ASN A 1 106 ? -11.5 4.723 3.117 1 93.81 106 ASN A N 1
ATOM 801 C CA . ASN A 1 106 ? -11.875 5.938 3.83 1 93.81 106 ASN A CA 1
ATOM 802 C C . ASN A 1 106 ? -10.977 6.18 5.039 1 93.81 106 ASN A C 1
ATOM 804 O O . ASN A 1 106 ? -10.828 5.305 5.891 1 93.81 106 ASN A O 1
ATOM 808 N N . TYR A 1 107 ? -10.445 7.316 5.062 1 96.5 107 TYR A N 1
ATOM 809 C CA . TYR A 1 107 ? -9.531 7.676 6.141 1 96.5 107 TYR A CA 1
ATOM 810 C C . TYR A 1 107 ? -10.133 8.773 7.016 1 96.5 107 TYR A C 1
ATOM 812 O O . TYR A 1 107 ? -10.43 9.867 6.531 1 96.5 107 TYR A O 1
ATOM 820 N N . GLN A 1 108 ? -10.211 8.562 8.25 1 97.38 108 GLN A N 1
ATOM 821 C CA . GLN A 1 108 ? -10.805 9.5 9.195 1 97.38 108 GLN A CA 1
ATOM 822 C C . GLN A 1 108 ? -9.742 10.367 9.859 1 97.38 108 GLN A C 1
ATOM 824 O O . GLN A 1 108 ? -8.703 9.867 10.289 1 97.38 108 GLN A O 1
ATOM 829 N N . PHE A 1 109 ? -10.141 11.641 9.906 1 96.25 109 PHE A N 1
ATOM 830 C CA . PHE A 1 109 ? -9.234 12.594 10.531 1 96.25 109 PHE A CA 1
ATOM 831 C C . PHE A 1 109 ? -9.062 12.289 12.008 1 96.25 109 PHE A C 1
ATOM 833 O O . PHE A 1 109 ? -10.039 12 12.703 1 96.25 109 PHE A O 1
ATOM 840 N N . SER A 1 110 ? -7.781 12.352 12.445 1 95.06 110 SER A N 1
ATOM 841 C CA . SER A 1 110 ? -7.465 12.078 13.844 1 95.06 110 SER A CA 1
ATOM 842 C C . SER A 1 110 ? -6.977 13.336 14.555 1 95.06 110 SER A C 1
ATOM 844 O O . SER A 1 110 ? -7.602 13.789 15.516 1 95.06 110 SER A O 1
ATOM 846 N N . SER A 1 111 ? -5.934 13.891 14.094 1 95.06 111 SER A N 1
ATOM 847 C CA . SER A 1 111 ? -5.305 15.055 14.711 1 95.06 111 SER A CA 1
ATOM 848 C C . SER A 1 111 ? -4.383 15.766 13.727 1 95.06 111 SER A C 1
ATOM 850 O O . SER A 1 111 ? -4.258 15.352 12.57 1 95.06 111 SER A O 1
ATOM 852 N N . LEU A 1 112 ? -3.877 16.859 14.188 1 96.31 112 LEU A N 1
ATOM 853 C CA . LEU A 1 112 ? -2.824 17.5 13.406 1 96.31 112 LEU A CA 1
ATOM 854 C C . LEU A 1 112 ? -1.703 18 14.312 1 96.31 112 LEU A C 1
ATOM 856 O O . LEU A 1 112 ? -1.909 18.203 15.508 1 96.31 112 LEU A O 1
ATOM 860 N N . HIS A 1 113 ? -0.52 18.109 13.805 1 98 113 HIS A N 1
ATOM 861 C CA . HIS A 1 113 ? 0.642 18.625 14.516 1 98 113 HIS A CA 1
ATOM 862 C C . HIS A 1 113 ? 1.588 19.359 13.57 1 98 113 HIS A C 1
ATOM 864 O O . HIS A 1 113 ? 1.369 19.391 12.359 1 98 113 HIS A O 1
ATOM 870 N N . PHE A 1 114 ? 2.668 19.938 14.195 1 98.25 114 PHE A N 1
ATOM 871 C CA . PHE A 1 114 ? 3.492 20.875 13.422 1 98.25 114 PHE A CA 1
ATOM 872 C C . PHE A 1 114 ? 4.973 20.547 13.594 1 98.25 114 PHE A C 1
ATOM 874 O O . PHE A 1 114 ? 5.379 20 14.625 1 98.25 114 PHE A O 1
ATOM 881 N N . HIS A 1 115 ? 5.688 20.875 12.594 1 98.62 115 HIS A N 1
ATOM 882 C CA . HIS A 1 115 ? 7.145 20.938 12.602 1 98.62 115 HIS A CA 1
ATOM 883 C C . HIS A 1 115 ? 7.625 22.328 12.188 1 98.62 115 HIS A C 1
ATOM 885 O O . HIS A 1 115 ? 7.129 22.906 11.211 1 98.62 115 HIS A O 1
ATOM 891 N N . TRP A 1 116 ? 8.625 22.844 12.945 1 98.69 116 TRP A N 1
ATOM 892 C CA . TRP A 1 116 ? 9.07 24.203 12.648 1 98.69 116 TRP A CA 1
ATOM 893 C C . TRP A 1 116 ? 10.547 24.375 12.984 1 98.69 116 TRP A C 1
ATOM 895 O O . TRP A 1 116 ? 11.141 23.531 13.664 1 98.69 116 TRP A O 1
ATOM 905 N N . GLY A 1 117 ? 11.156 25.438 12.438 1 98.5 117 GLY A N 1
ATOM 906 C CA . GLY A 1 117 ? 12.57 25.703 12.633 1 98.5 117 GLY A CA 1
ATOM 907 C C . GLY A 1 117 ? 12.844 26.797 13.641 1 98.5 117 GLY A C 1
ATOM 908 O O . GLY A 1 117 ? 11.961 27.609 13.945 1 98.5 117 GLY A O 1
ATOM 909 N N . ALA A 1 118 ? 14.039 26.781 14.164 1 98.44 118 ALA A N 1
ATOM 910 C CA . ALA A 1 118 ? 14.523 27.891 14.977 1 98.44 118 ALA A CA 1
ATOM 911 C C . ALA A 1 118 ? 14.594 29.188 14.156 1 98.44 118 ALA A C 1
ATOM 913 O O . ALA A 1 118 ? 14.445 30.281 14.703 1 98.44 118 ALA A O 1
ATOM 914 N N . GLU A 1 119 ? 14.812 28.953 12.906 1 97.94 119 GLU A N 1
ATOM 915 C CA . GLU A 1 119 ? 14.828 30.031 11.922 1 97.94 119 GLU A CA 1
ATOM 916 C C . GLU A 1 119 ? 13.859 29.734 10.773 1 97.94 119 GLU A C 1
ATOM 918 O O . GLU A 1 119 ? 13.375 28.625 10.633 1 97.94 119 GLU A O 1
ATOM 923 N N . SER A 1 120 ? 13.617 30.797 9.992 1 97.69 120 SER A N 1
ATOM 924 C CA . SER A 1 120 ? 12.547 30.688 9.016 1 97.69 120 SER A CA 1
ATOM 925 C C . SER A 1 120 ? 13.062 30.109 7.695 1 97.69 120 SER A C 1
ATOM 927 O O . SER A 1 120 ? 12.312 30.016 6.723 1 97.69 120 SER A O 1
ATOM 929 N N . ASP A 1 121 ? 14.305 29.688 7.582 1 96 121 ASP A N 1
ATOM 930 C CA . ASP A 1 121 ? 14.867 29.078 6.383 1 96 121 ASP A CA 1
ATOM 931 C C . ASP A 1 121 ? 14.812 27.547 6.473 1 96 121 ASP A C 1
ATOM 933 O O . ASP A 1 121 ? 15.344 26.859 5.602 1 96 121 ASP A O 1
ATOM 937 N N . ARG A 1 122 ? 14.242 27.141 7.516 1 96.88 122 ARG A N 1
ATOM 938 C CA . ARG A 1 122 ? 14.109 25.719 7.75 1 96.88 122 ARG A CA 1
ATOM 939 C C . ARG A 1 122 ? 12.914 25.406 8.648 1 96.88 122 ARG A C 1
ATOM 941 O O . ARG A 1 122 ? 12.273 26.328 9.164 1 96.88 122 ARG A O 1
ATOM 948 N N . GLY A 1 123 ? 12.672 24.031 8.812 1 98.44 123 GLY A N 1
ATOM 949 C CA . GLY A 1 123 ? 11.617 23.641 9.742 1 98.44 123 GLY A CA 1
ATOM 950 C C . GLY A 1 123 ? 10.711 22.547 9.188 1 98.44 123 GLY A C 1
ATOM 951 O O . GLY A 1 123 ? 10.328 21.625 9.906 1 98.44 123 GLY A O 1
ATOM 952 N N . ALA A 1 124 ? 10.289 22.719 7.934 1 98.56 124 ALA A N 1
ATOM 953 C CA . ALA A 1 124 ? 9.492 21.672 7.293 1 98.56 124 ALA A CA 1
ATOM 954 C C . ALA A 1 124 ? 10.258 20.359 7.23 1 98.56 124 ALA A C 1
ATOM 956 O O . ALA A 1 124 ? 11.484 20.344 7.059 1 98.56 124 ALA A O 1
ATOM 957 N N . GLU A 1 125 ? 9.555 19.281 7.352 1 98.19 125 GLU A N 1
ATOM 958 C CA . GLU A 1 125 ? 10.188 17.969 7.258 1 98.19 125 GLU A CA 1
ATOM 959 C C . GLU A 1 125 ? 10.531 17.625 5.812 1 98.19 125 GLU A C 1
ATOM 961 O O . GLU A 1 125 ? 11.648 17.188 5.516 1 98.19 125 GLU A O 1
ATOM 966 N N . HIS A 1 126 ? 9.602 17.812 4.984 1 98.56 126 HIS A N 1
ATOM 967 C CA . HIS A 1 126 ? 9.859 17.531 3.574 1 98.56 126 HIS A CA 1
ATOM 968 C C . HIS A 1 126 ? 10.586 18.688 2.9 1 98.56 126 HIS A C 1
ATOM 970 O O . HIS A 1 126 ? 10.523 19.828 3.373 1 98.56 126 HIS A O 1
ATOM 976 N N . VAL A 1 127 ? 11.328 18.359 1.915 1 98.06 127 VAL A N 1
ATOM 977 C CA . VAL A 1 127 ? 11.906 19.312 0.973 1 98.06 127 VAL A CA 1
ATOM 978 C C . VAL A 1 127 ? 11.258 19.141 -0.398 1 98.06 127 VAL A C 1
ATOM 980 O O . VAL A 1 127 ? 11.148 18.031 -0.904 1 98.06 127 VAL A O 1
ATOM 983 N N . VAL A 1 128 ? 10.797 20.25 -0.927 1 97.56 128 VAL A N 1
ATOM 984 C CA . VAL A 1 128 ? 10.133 20.203 -2.227 1 97.56 128 VAL A CA 1
ATOM 985 C C . VAL A 1 128 ? 10.867 21.109 -3.215 1 97.56 128 VAL A C 1
ATOM 987 O O . VAL A 1 128 ? 11.031 22.297 -2.971 1 97.56 128 VAL A O 1
ATOM 990 N N . ASP A 1 129 ? 11.352 20.484 -4.305 1 97.44 129 ASP A N 1
ATOM 991 C CA . ASP A 1 129 ? 12.078 21.203 -5.348 1 97.44 129 ASP A CA 1
ATOM 992 C C . ASP A 1 129 ? 13.234 22 -4.762 1 97.44 129 ASP A C 1
ATOM 994 O O . ASP A 1 129 ? 13.414 23.172 -5.094 1 97.44 129 ASP A O 1
ATOM 998 N N . GLY A 1 130 ? 13.844 21.422 -3.795 1 96.75 130 GLY A N 1
ATOM 999 C CA . GLY A 1 130 ? 15.047 21.984 -3.217 1 96.75 130 GLY A CA 1
ATOM 1000 C C . GLY A 1 130 ? 14.766 23 -2.123 1 96.75 130 GLY A C 1
ATOM 1001 O O . GLY A 1 130 ? 15.688 23.578 -1.547 1 96.75 130 GLY A O 1
ATOM 1002 N N . LYS A 1 131 ? 13.547 23.203 -1.824 1 96.56 131 LYS A N 1
ATOM 1003 C CA . LYS A 1 131 ? 13.195 24.219 -0.831 1 96.56 131 LYS A CA 1
ATOM 1004 C C . LYS A 1 131 ? 12.656 23.562 0.441 1 96.56 131 LYS A C 1
ATOM 1006 O O . LYS A 1 131 ? 11.758 22.719 0.382 1 96.56 131 LYS A O 1
ATOM 1011 N N . ARG A 1 132 ? 13.203 23.922 1.532 1 97.62 132 ARG A N 1
ATOM 1012 C CA . ARG A 1 132 ? 12.672 23.578 2.846 1 97.62 132 ARG A CA 1
ATOM 1013 C C . ARG A 1 132 ? 11.922 24.75 3.463 1 97.62 132 ARG A C 1
ATOM 1015 O O . ARG A 1 132 ? 12.523 25.781 3.789 1 97.62 132 ARG A O 1
ATOM 1022 N N . HIS A 1 133 ? 10.719 24.609 3.711 1 98.06 133 HIS A N 1
ATOM 1023 C CA . HIS A 1 133 ? 9.883 25.719 4.188 1 98.06 133 HIS A CA 1
ATOM 1024 C C . HIS A 1 133 ? 10.023 25.891 5.695 1 98.06 133 HIS A C 1
ATOM 1026 O O . HIS A 1 133 ? 10.625 25.062 6.375 1 98.06 133 HIS A O 1
ATOM 1032 N N . THR A 1 134 ? 9.469 26.969 6.191 1 98.38 134 THR A N 1
ATOM 1033 C CA . THR A 1 134 ? 9.633 27.406 7.574 1 98.38 134 THR A CA 1
ATOM 1034 C C . THR A 1 134 ? 8.922 26.453 8.531 1 98.38 134 THR A C 1
ATOM 1036 O O . THR A 1 134 ? 9.367 26.25 9.664 1 98.38 134 THR A O 1
ATOM 1039 N N . MET A 1 135 ? 7.84 25.906 8.055 1 98.5 135 MET A N 1
ATOM 1040 C CA . MET A 1 135 ? 7.004 25.047 8.906 1 98.5 135 MET A CA 1
ATOM 1041 C C . MET A 1 135 ? 6.18 24.094 8.055 1 98.5 135 MET A C 1
ATOM 1043 O O . MET A 1 135 ? 5.891 24.375 6.891 1 98.5 135 MET A O 1
ATOM 1047 N N . GLU A 1 136 ? 5.887 22.969 8.617 1 98.19 136 GLU A N 1
ATOM 1048 C CA . GLU A 1 136 ? 5.031 21.969 7.984 1 98.19 136 GLU A CA 1
ATOM 1049 C C . GLU A 1 136 ? 3.982 21.453 8.961 1 98.19 136 GLU A C 1
ATOM 1051 O O . GLU A 1 136 ? 4.297 21.141 10.117 1 98.19 136 GLU A O 1
ATOM 1056 N N . MET A 1 137 ? 2.762 21.453 8.508 1 96.88 137 MET A N 1
ATOM 1057 C CA . MET A 1 137 ? 1.645 20.906 9.258 1 96.88 137 MET A CA 1
ATOM 1058 C C . MET A 1 137 ? 1.273 19.516 8.742 1 96.88 137 MET A C 1
ATOM 1060 O O . MET A 1 137 ? 1.228 19.297 7.527 1 96.88 137 MET A O 1
ATOM 1064 N N . HIS A 1 138 ? 1.089 18.594 9.656 1 97.44 138 HIS A N 1
ATOM 1065 C CA . HIS A 1 138 ? 0.636 17.25 9.32 1 97.44 138 HIS A CA 1
ATOM 1066 C C . HIS A 1 138 ? -0.779 17 9.828 1 97.44 138 HIS A C 1
ATOM 1068 O O . HIS A 1 138 ? -1.019 17.016 11.039 1 97.44 138 HIS A O 1
ATOM 1074 N N . LEU A 1 139 ? -1.709 16.844 8.914 1 96 139 LEU A N 1
ATOM 1075 C CA . LEU A 1 139 ? -3.014 16.297 9.266 1 96 139 LEU A CA 1
ATOM 1076 C C . LEU A 1 139 ? -3.002 14.766 9.164 1 96 139 LEU A C 1
ATOM 1078 O O . LEU A 1 139 ? -2.773 14.219 8.086 1 96 139 LEU A O 1
ATOM 1082 N N . VAL A 1 140 ? -3.318 14.141 10.25 1 97.31 140 VAL A N 1
ATOM 1083 C CA . VAL A 1 140 ? -3.191 12.688 10.328 1 97.31 140 VAL A CA 1
ATOM 1084 C C . VAL A 1 140 ? -4.57 12.039 10.242 1 97.31 140 VAL A C 1
ATOM 1086 O O . VAL A 1 140 ? -5.488 12.422 10.977 1 97.31 140 VAL A O 1
ATOM 1089 N N . PHE A 1 141 ? -4.672 11.117 9.328 1 97.38 141 PHE A N 1
ATOM 1090 C CA . PHE A 1 141 ? -5.879 10.32 9.141 1 97.38 141 PHE A CA 1
ATOM 1091 C C . PHE A 1 141 ? -5.59 8.836 9.352 1 97.38 141 PHE A C 1
ATOM 1093 O O . PHE A 1 141 ? -4.465 8.383 9.125 1 97.38 141 PHE A O 1
ATOM 1100 N N . TYR A 1 142 ? -6.594 8.102 9.812 1 97.06 142 TYR A N 1
ATOM 1101 C CA . TYR A 1 142 ? -6.453 6.656 9.906 1 97.06 142 TYR A CA 1
ATOM 1102 C C . TYR A 1 142 ? -7.551 5.949 9.117 1 97.06 142 TYR A C 1
ATOM 1104 O O . TYR A 1 142 ? -8.664 6.461 9 1 97.06 142 TYR A O 1
ATOM 1112 N N . ASN A 1 143 ? -7.211 4.883 8.539 1 95.31 143 ASN A N 1
ATOM 1113 C CA . ASN A 1 143 ? -8.164 4.07 7.785 1 95.31 143 ASN A CA 1
ATOM 1114 C C . ASN A 1 143 ? -9.281 3.547 8.68 1 95.31 143 ASN A C 1
ATOM 1116 O O . ASN A 1 143 ? -9.023 2.807 9.633 1 95.31 143 ASN A O 1
ATOM 1120 N N . GLN A 1 144 ? -10.469 3.848 8.328 1 94.31 144 GLN A N 1
ATOM 1121 C CA . GLN A 1 144 ? -11.633 3.586 9.172 1 94.31 144 GLN A CA 1
ATOM 1122 C C . GLN A 1 144 ? -11.844 2.088 9.367 1 94.31 144 GLN A C 1
ATOM 1124 O O . GLN A 1 144 ? -12.445 1.664 10.359 1 94.31 144 GLN A O 1
ATOM 1129 N N . ILE A 1 145 ? -11.367 1.371 8.5 1 89.44 145 ILE A N 1
ATOM 1130 C CA . ILE A 1 145 ? -11.641 -0.06 8.562 1 89.44 145 ILE A CA 1
ATOM 1131 C C . ILE A 1 145 ? -10.992 -0.659 9.805 1 89.44 145 ILE A C 1
ATOM 1133 O O . ILE A 1 145 ? -11.383 -1.733 10.266 1 89.44 145 ILE A O 1
ATOM 1137 N N . TYR A 1 146 ? -10.031 0.088 10.328 1 90.75 146 TYR A N 1
ATOM 1138 C CA . TYR A 1 146 ? -9.32 -0.442 11.484 1 90.75 146 TYR A CA 1
ATOM 1139 C C . TYR A 1 146 ? -9.906 0.1 12.789 1 90.75 146 TYR A C 1
ATOM 1141 O O . TYR A 1 146 ? -9.469 -0.281 13.875 1 90.75 146 TYR A O 1
ATOM 1149 N N . GLY A 1 147 ? -10.742 1.04 12.758 1 91.69 147 GLY A N 1
ATOM 1150 C CA . GLY A 1 147 ? -11.555 1.461 13.891 1 91.69 147 GLY A CA 1
ATOM 1151 C C . GLY A 1 147 ? -10.914 2.561 14.711 1 91.69 147 GLY A C 1
ATOM 1152 O O . GLY A 1 147 ? -11.609 3.367 15.328 1 91.69 147 GLY A O 1
ATOM 1153 N N . SER A 1 148 ? -9.555 2.57 14.766 1 94.25 148 SER A N 1
ATOM 1154 C CA . SER A 1 148 ? -8.852 3.582 15.547 1 94.25 148 SER A CA 1
ATOM 1155 C C . SER A 1 148 ? -7.457 3.844 14.977 1 94.25 148 SER A C 1
ATOM 1157 O O . SER A 1 148 ? -6.934 3.033 14.211 1 94.25 148 SER A O 1
ATOM 1159 N N . PHE A 1 149 ? -6.938 4.93 15.406 1 94.94 149 PHE A N 1
ATOM 1160 C CA . PHE A 1 149 ? -5.566 5.262 15.039 1 94.94 149 PHE A CA 1
ATOM 1161 C C . PHE A 1 149 ? -4.602 4.191 15.523 1 94.94 149 PHE A C 1
ATOM 1163 O O . PHE A 1 149 ? -3.727 3.748 14.781 1 94.94 149 PHE A O 1
ATOM 1170 N N . ASP A 1 150 ? -4.758 3.801 16.688 1 93.94 150 ASP A N 1
ATOM 1171 C CA . ASP A 1 150 ? -3.836 2.865 17.328 1 93.94 150 ASP A CA 1
ATOM 1172 C C . ASP A 1 150 ? -3.832 1.521 16.594 1 93.94 150 ASP A C 1
ATOM 1174 O O . ASP A 1 150 ? -2.779 0.904 16.422 1 93.94 150 ASP A O 1
ATOM 1178 N N . ASN A 1 151 ? -4.969 1.108 16.156 1 92.25 151 ASN A N 1
ATOM 1179 C CA . ASN A 1 151 ? -5.043 -0.13 15.391 1 92.25 151 ASN A CA 1
ATOM 1180 C C . ASN A 1 151 ? -4.484 0.048 13.984 1 92.25 151 ASN A C 1
ATOM 1182 O O . ASN A 1 151 ? -3.857 -0.862 13.438 1 92.25 151 ASN A O 1
ATOM 1186 N N . ALA A 1 152 ? -4.641 1.207 13.469 1 93.56 152 ALA A N 1
ATOM 1187 C CA . ALA A 1 152 ? -4.316 1.471 12.062 1 93.56 152 ALA A CA 1
ATOM 1188 C C . ALA A 1 152 ? -2.82 1.699 11.883 1 93.56 152 ALA A C 1
ATOM 1190 O O . ALA A 1 152 ? -2.258 1.366 10.836 1 93.56 152 ALA A O 1
ATOM 1191 N N . LYS A 1 153 ? -2.133 2.191 12.852 1 94.12 153 LYS A N 1
ATOM 1192 C CA . LYS A 1 153 ? -0.792 2.742 12.68 1 94.12 153 LYS A CA 1
ATOM 1193 C C . LYS A 1 153 ? 0.211 1.648 12.32 1 94.12 153 LYS A C 1
ATOM 1195 O O . LYS A 1 153 ? 1.28 1.934 11.781 1 94.12 153 LYS A O 1
ATOM 1200 N N . THR A 1 154 ? -0.115 0.383 12.594 1 89.19 154 THR A N 1
ATOM 1201 C CA . THR A 1 154 ? 0.814 -0.701 12.289 1 89.19 154 THR A CA 1
ATOM 1202 C C . THR A 1 154 ? 0.392 -1.439 11.023 1 89.19 154 THR A C 1
ATOM 1204 O O . THR A 1 154 ? 1.053 -2.393 10.609 1 89.19 154 THR A O 1
ATOM 1207 N N . GLN A 1 155 ? -0.682 -1.034 10.453 1 88.94 155 GLN A N 1
ATOM 1208 C CA . GLN A 1 155 ? -1.24 -1.767 9.32 1 88.94 155 GLN A CA 1
ATOM 1209 C C . GLN A 1 155 ? -0.817 -1.139 7.992 1 88.94 155 GLN A C 1
ATOM 1211 O O . GLN A 1 155 ? -0.647 0.079 7.902 1 88.94 155 GLN A O 1
ATOM 1216 N N . CYS A 1 156 ? -0.634 -1.94 6.977 1 88.25 156 CYS A N 1
ATOM 1217 C CA . CYS A 1 156 ? -0.382 -1.429 5.633 1 88.25 156 CYS A CA 1
ATOM 1218 C C . CYS A 1 156 ? -1.513 -0.514 5.176 1 88.25 156 CYS A C 1
ATOM 1220 O O . CYS A 1 156 ? -2.688 -0.865 5.297 1 88.25 156 CYS A O 1
ATOM 1222 N N . ASN A 1 157 ? -1.127 0.665 4.742 1 90.25 157 ASN A N 1
ATOM 1223 C CA . ASN A 1 157 ? -2.094 1.668 4.309 1 90.25 157 ASN A CA 1
ATOM 1224 C C . ASN A 1 157 ? -3.02 2.084 5.445 1 90.25 157 ASN A C 1
ATOM 1226 O O . ASN A 1 157 ? -4.199 2.367 5.223 1 90.25 157 ASN A O 1
ATOM 1230 N N . GLY A 1 158 ? -2.516 1.985 6.59 1 93.56 158 GLY A N 1
ATOM 1231 C CA . GLY A 1 158 ? -3.328 2.277 7.758 1 93.56 158 GLY A CA 1
ATOM 1232 C C . GLY A 1 158 ? -3.498 3.762 8.016 1 93.56 158 GLY A C 1
ATOM 1233 O O . GLY A 1 158 ? -4.469 4.184 8.648 1 93.56 158 GLY A O 1
ATOM 1234 N N . LEU A 1 159 ? -2.553 4.535 7.5 1 97 159 LEU A N 1
ATOM 1235 C CA . LEU A 1 159 ? -2.576 5.965 7.777 1 97 159 LEU A CA 1
ATOM 1236 C C . LEU A 1 159 ? -2.436 6.77 6.488 1 97 159 LEU A C 1
ATOM 1238 O O . LEU A 1 159 ? -1.888 6.277 5.5 1 97 159 LEU A O 1
ATOM 1242 N N . ALA A 1 160 ? -2.988 7.895 6.508 1 97.38 160 ALA A N 1
ATOM 1243 C CA . ALA A 1 160 ? -2.73 8.953 5.531 1 97.38 160 ALA A CA 1
ATOM 1244 C C . ALA A 1 160 ? -2.35 10.258 6.227 1 97.38 160 ALA A C 1
ATOM 1246 O O . ALA A 1 160 ? -2.928 10.609 7.254 1 97.38 160 ALA A O 1
ATOM 1247 N N . VAL A 1 161 ? -1.367 10.914 5.688 1 97.94 161 VAL A N 1
ATOM 1248 C CA . VAL A 1 161 ? -0.959 12.18 6.273 1 97.94 161 VAL A CA 1
ATOM 1249 C C . VAL A 1 161 ? -0.935 13.266 5.195 1 97.94 161 VAL A C 1
ATOM 1251 O O . VAL A 1 161 ? -0.263 13.117 4.172 1 97.94 161 VAL A O 1
ATOM 1254 N N . LEU A 1 162 ? -1.67 14.273 5.422 1 95.94 162 LEU A N 1
ATOM 1255 C CA . LEU A 1 162 ? -1.646 15.461 4.57 1 95.94 162 LEU A CA 1
ATOM 1256 C C . LEU A 1 162 ? -0.635 16.484 5.082 1 95.94 162 LEU A C 1
ATOM 1258 O O . LEU A 1 162 ? -0.789 17.016 6.184 1 95.94 162 LEU A O 1
ATOM 1262 N N . GLY A 1 163 ? 0.395 16.688 4.32 1 96.19 163 GLY A N 1
ATOM 1263 C CA . GLY A 1 163 ? 1.394 17.688 4.648 1 96.19 163 GLY A CA 1
ATOM 1264 C C . GLY A 1 163 ? 1.121 19.031 4.004 1 96.19 163 GLY A C 1
ATOM 1265 O O . GLY A 1 163 ? 0.935 19.109 2.787 1 96.19 163 GLY A O 1
ATOM 1266 N N . VAL A 1 164 ? 1.122 20.078 4.797 1 95.12 164 VAL A N 1
ATOM 1267 C CA . VAL A 1 164 ? 0.906 21.453 4.34 1 95.12 164 VAL A CA 1
ATOM 1268 C C . VAL A 1 164 ? 2.068 22.328 4.789 1 95.12 164 VAL A C 1
ATOM 1270 O O . VAL A 1 164 ? 2.412 22.359 5.973 1 95.12 164 VAL A O 1
ATOM 1273 N N . PHE A 1 165 ? 2.578 23.078 3.873 1 95.94 165 PHE A N 1
ATOM 1274 C CA . PHE A 1 165 ? 3.729 23.922 4.172 1 95.94 165 PHE A CA 1
ATOM 1275 C C . PHE A 1 165 ? 3.283 25.328 4.535 1 95.94 165 PHE A C 1
ATOM 1277 O O . PHE A 1 165 ? 2.229 25.781 4.09 1 95.94 165 PHE A O 1
ATOM 1284 N N . PHE A 1 166 ? 4.152 25.938 5.34 1 96.25 166 PHE A N 1
ATOM 1285 C CA . PHE A 1 166 ? 4.082 27.375 5.602 1 96.25 166 PHE A CA 1
ATOM 12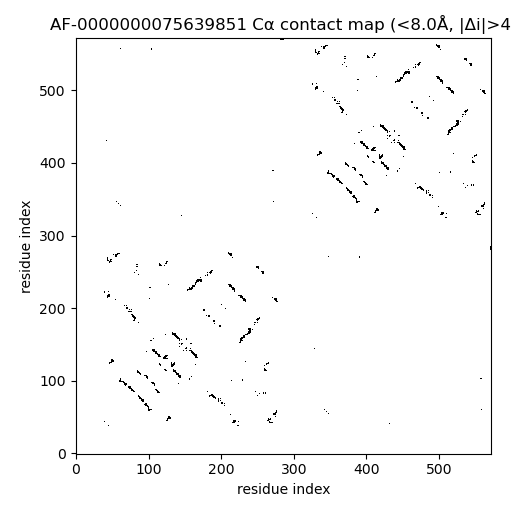86 C C . PHE A 1 166 ? 5.387 28.062 5.215 1 96.25 166 PHE A C 1
ATOM 1288 O O . PHE A 1 166 ? 6.469 27.594 5.574 1 96.25 166 PHE A O 1
ATOM 1295 N N . GLN A 1 167 ? 5.254 29.062 4.543 1 96.75 167 GLN A N 1
ATOM 1296 C CA . GLN A 1 167 ? 6.395 29.891 4.145 1 96.75 167 GLN A CA 1
ATOM 1297 C C . GLN A 1 167 ? 6.367 31.234 4.844 1 96.75 167 GLN A C 1
ATOM 1299 O O . GLN A 1 167 ? 5.312 31.859 4.973 1 96.75 167 GLN A O 1
ATOM 1304 N N . ASN A 1 168 ? 7.5 31.594 5.277 1 97.56 168 ASN A N 1
ATOM 1305 C CA . ASN A 1 168 ? 7.617 32.875 5.93 1 97.56 168 ASN A CA 1
ATOM 1306 C C . ASN A 1 168 ? 7.25 34.031 4.984 1 97.56 168 ASN A C 1
ATOM 1308 O O . ASN A 1 168 ? 7.633 34.031 3.812 1 97.56 168 ASN A O 1
ATOM 1312 N N . SER A 1 169 ? 6.469 34.906 5.555 1 96.56 169 SER A N 1
ATOM 1313 C CA . SER A 1 169 ? 5.969 36.031 4.785 1 96.56 169 SER A CA 1
ATOM 1314 C C . SER A 1 169 ? 5.719 37.25 5.68 1 96.56 169 SER A C 1
ATOM 1316 O O . SER A 1 169 ? 5.621 37.125 6.898 1 96.56 169 SER A O 1
ATOM 1318 N N . THR A 1 170 ? 5.648 38.438 5.039 1 95.56 170 THR A N 1
ATOM 1319 C CA . THR A 1 170 ? 5.293 39.656 5.773 1 95.56 170 THR A CA 1
ATOM 1320 C C . THR A 1 170 ? 3.791 39.688 6.047 1 95.56 170 THR A C 1
ATOM 1322 O O . THR A 1 170 ? 3.34 40.375 6.957 1 95.56 170 THR A O 1
ATOM 1325 N N . ALA A 1 171 ? 3.094 38.938 5.152 1 93.81 171 ALA A N 1
ATOM 1326 C CA . ALA A 1 171 ? 1.663 38.812 5.414 1 93.81 171 ALA A CA 1
ATOM 1327 C C . ALA A 1 171 ? 1.403 38.031 6.695 1 93.81 171 ALA A C 1
ATOM 1329 O O . ALA A 1 171 ? 2.174 37.125 7.047 1 93.81 171 ALA A O 1
ATOM 1330 N N . GLU A 1 172 ? 0.353 38.469 7.355 1 94.62 172 GLU A N 1
ATOM 1331 C CA . GLU A 1 172 ? -0.03 37.781 8.586 1 94.62 172 GLU A CA 1
ATOM 1332 C C . GLU A 1 172 ? -1.487 37.312 8.539 1 94.62 172 GLU A C 1
ATOM 1334 O O . GLU A 1 172 ? -2.367 38 9.094 1 94.62 172 GLU A O 1
ATOM 1339 N N . PRO A 1 173 ? -1.642 36.156 7.93 1 92.56 173 PRO A N 1
ATOM 1340 C CA . PRO A 1 173 ? -3.014 35.656 7.918 1 92.56 173 PRO A CA 1
ATOM 1341 C C . PRO A 1 173 ? -3.613 35.531 9.32 1 92.56 173 PRO A C 1
ATOM 1343 O O . PRO A 1 173 ? -2.879 35.438 10.305 1 92.56 173 PRO A O 1
ATOM 1346 N N . ASP A 1 174 ? -4.934 35.562 9.422 1 92.56 174 ASP A N 1
ATOM 1347 C CA . ASP A 1 174 ? -5.621 35.531 10.711 1 92.56 174 ASP A CA 1
ATOM 1348 C C . ASP A 1 174 ? -5.746 34.125 11.258 1 92.56 174 ASP A C 1
ATOM 1350 O O . ASP A 1 174 ? -6.855 33.594 11.398 1 92.56 174 ASP A O 1
ATOM 1354 N N . TYR A 1 175 ? -4.598 33.594 11.703 1 93.81 175 TYR A N 1
ATOM 1355 C CA . TYR A 1 175 ? -4.609 32.281 12.367 1 93.81 175 TYR A CA 1
ATOM 1356 C C . TYR A 1 175 ? -4.949 32.438 13.844 1 93.81 175 TYR A C 1
ATOM 1358 O O . TYR A 1 175 ? -4.055 32.531 14.688 1 93.81 175 TYR A O 1
ATOM 1366 N N . ARG A 1 176 ? -6.199 32.25 14.141 1 94.25 176 ARG A N 1
ATOM 1367 C CA . ARG A 1 176 ? -6.688 32.531 15.492 1 94.25 176 ARG A CA 1
ATOM 1368 C C . ARG A 1 176 ? -6.312 31.391 16.438 1 94.25 176 ARG A C 1
ATOM 1370 O O . ARG A 1 176 ? -6.465 31.516 17.656 1 94.25 176 ARG A O 1
ATOM 1377 N N . TRP A 1 177 ? -5.781 30.312 15.883 1 94.5 177 TRP A N 1
ATOM 1378 C CA . TRP A 1 177 ? -5.418 29.156 16.688 1 94.5 177 TRP A CA 1
ATOM 1379 C C . TRP A 1 177 ? -3.982 29.266 17.188 1 94.5 177 TRP A C 1
ATOM 1381 O O . TRP A 1 177 ? -3.578 28.547 18.109 1 94.5 177 TRP A O 1
ATOM 1391 N N . ILE A 1 178 ? -3.178 30.172 16.734 1 97 178 ILE A N 1
ATOM 1392 C CA . ILE A 1 178 ? -1.756 30.266 17.047 1 97 178 ILE A CA 1
ATOM 1393 C C . ILE A 1 178 ? -1.577 30.844 18.453 1 97 178 ILE A C 1
ATOM 1395 O O . ILE A 1 178 ? -0.771 30.344 19.234 1 97 178 ILE A O 1
ATOM 1399 N N . PRO A 1 179 ? -2.355 31.859 18.891 1 97.38 179 PRO A N 1
ATOM 1400 C CA . PRO A 1 179 ? -2.15 32.438 20.219 1 97.38 179 PRO A CA 1
ATOM 1401 C C . PRO A 1 179 ? -2.344 31.391 21.344 1 97.38 179 PRO A C 1
ATOM 1403 O O . PRO A 1 179 ? -1.792 31.547 22.438 1 97.38 179 PRO A O 1
ATOM 1406 N N . ALA A 1 180 ? -3.111 30.375 21.109 1 97.69 180 ALA A N 1
ATOM 1407 C CA . ALA A 1 180 ? -3.338 29.328 22.094 1 97.69 180 ALA A CA 1
ATOM 1408 C C . ALA A 1 180 ? -2.027 28.641 22.484 1 97.69 180 ALA A C 1
ATOM 1410 O O . ALA A 1 180 ? -1.926 28.047 23.562 1 97.69 180 ALA A O 1
ATOM 1411 N N . LEU A 1 181 ? -1.008 28.766 21.688 1 98.69 181 LEU A N 1
ATOM 1412 C CA . LEU A 1 181 ? 0.282 28.141 21.938 1 98.69 181 LEU A CA 1
ATOM 1413 C C . LEU A 1 181 ? 0.963 28.75 23.156 1 98.69 181 LEU A C 1
ATOM 1415 O O . LEU A 1 181 ? 1.742 28.094 23.844 1 98.69 181 LEU A O 1
ATOM 1419 N N . TYR A 1 182 ? 0.661 29.969 23.422 1 98.44 182 TYR A N 1
ATOM 1420 C CA . TYR A 1 182 ? 1.252 30.625 24.578 1 98.44 182 TYR A CA 1
ATOM 1421 C C . TYR A 1 182 ? 0.73 30.016 25.875 1 98.44 182 TYR A C 1
ATOM 1423 O O . TYR A 1 182 ? 1.319 30.219 26.938 1 98.44 182 TYR A O 1
ATOM 1431 N N . GLU A 1 183 ? -0.396 29.312 25.781 1 98.44 183 GLU A N 1
ATOM 1432 C CA . GLU A 1 183 ? -0.984 28.672 26.953 1 98.44 183 GLU A CA 1
ATOM 1433 C C . GLU A 1 183 ? -0.354 27.312 27.219 1 98.44 183 GLU A C 1
ATOM 1435 O O . GLU A 1 183 ? -0.58 26.719 28.266 1 98.44 183 GLU A O 1
ATOM 1440 N N . VAL A 1 184 ? 0.446 26.828 26.312 1 98.75 184 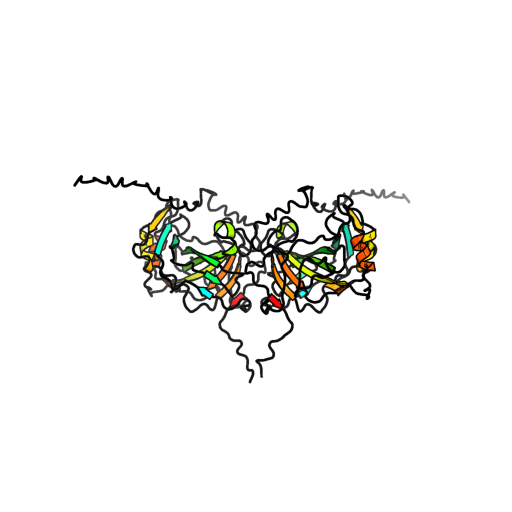VAL A N 1
ATOM 1441 C CA . VAL A 1 184 ? 0.987 25.484 26.453 1 98.75 184 VAL A CA 1
ATOM 1442 C C . VAL A 1 184 ? 2.496 25.5 26.219 1 98.75 184 VAL A C 1
ATOM 1444 O O . VAL A 1 184 ? 3.033 24.625 25.547 1 98.75 184 VAL A O 1
ATOM 1447 N N . GLN A 1 185 ? 3.232 26.422 26.672 1 98.62 185 GLN A N 1
ATOM 1448 C CA . GLN A 1 185 ? 4.652 26.625 26.406 1 98.62 185 GLN A CA 1
ATOM 1449 C C . GLN A 1 185 ? 5.488 25.5 27.016 1 98.62 185 GLN A C 1
ATOM 1451 O O . GLN A 1 185 ? 6.566 25.172 26.516 1 98.62 185 GLN A O 1
ATOM 1456 N N . THR A 1 186 ? 4.961 24.891 28.062 1 98.25 186 THR A N 1
ATOM 1457 C CA . THR A 1 186 ? 5.707 23.844 28.75 1 98.25 186 THR A CA 1
ATOM 1458 C C . THR A 1 186 ? 5.219 22.453 28.312 1 98.25 186 THR A C 1
ATOM 1460 O O . THR A 1 186 ? 4.016 22.25 28.156 1 98.25 186 THR A O 1
ATOM 1463 N N . ALA A 1 187 ? 6.156 21.594 28.25 1 98.25 187 ALA A N 1
ATOM 1464 C CA . ALA A 1 187 ? 5.82 20.219 27.859 1 98.25 187 ALA A CA 1
ATOM 1465 C C . ALA A 1 187 ? 4.793 19.609 28.797 1 98.25 187 ALA A C 1
ATOM 1467 O O . ALA A 1 187 ? 4.879 19.781 30.016 1 98.25 187 ALA A O 1
ATOM 1468 N N . GLY A 1 188 ? 3.85 18.906 28.188 1 98 188 GLY A N 1
ATOM 1469 C CA . GLY A 1 188 ? 2.852 18.203 28.984 1 98 188 GLY A CA 1
ATOM 1470 C C . GLY A 1 188 ? 1.621 19.047 29.266 1 98 188 GLY A C 1
ATOM 1471 O O . GLY A 1 188 ? 0.642 18.547 29.828 1 98 188 GLY A O 1
ATOM 1472 N N . THR A 1 189 ? 1.641 20.281 28.906 1 98.56 189 THR A N 1
ATOM 1473 C CA . THR A 1 189 ? 0.494 21.156 29.156 1 98.56 189 THR A CA 1
ATOM 1474 C C . THR A 1 189 ? -0.496 21.078 28 1 98.56 189 THR A C 1
ATOM 1476 O O . THR A 1 189 ? -0.115 20.781 26.859 1 98.56 189 THR A O 1
ATOM 1479 N N . SER A 1 190 ? -1.76 21.328 28.344 1 98.62 190 SER A N 1
ATOM 1480 C CA . SER A 1 190 ? -2.852 21.344 27.375 1 98.62 190 SER A CA 1
ATOM 1481 C C . SER A 1 190 ? -3.783 22.531 27.609 1 98.62 190 SER A C 1
ATOM 1483 O O . SER A 1 190 ? -3.84 23.078 28.719 1 98.62 190 SER A O 1
ATOM 1485 N N . TYR A 1 191 ? -4.422 22.922 26.562 1 98.56 191 TYR A N 1
ATOM 1486 C CA . TYR A 1 191 ? -5.336 24.062 26.594 1 98.56 191 TYR A CA 1
ATOM 1487 C C . TYR A 1 191 ? -6.496 23.844 25.625 1 98.56 191 TYR A C 1
ATOM 1489 O O . TYR A 1 191 ? -6.289 23.484 24.453 1 98.56 191 TYR A O 1
ATOM 1497 N N . THR A 1 192 ? -7.703 24.016 26.141 1 98.44 192 THR A N 1
ATOM 1498 C CA . THR A 1 192 ? -8.898 23.969 25.297 1 98.44 192 THR A CA 1
ATOM 1499 C C . THR A 1 192 ? -9.227 25.359 24.766 1 98.44 192 THR A C 1
ATOM 1501 O O . THR A 1 192 ? -9.414 26.312 25.531 1 98.44 192 THR A O 1
ATOM 1504 N N . LEU A 1 193 ? -9.273 25.438 23.438 1 97.38 193 LEU A N 1
ATOM 1505 C CA . LEU A 1 193 ? -9.625 26.734 22.859 1 97.38 193 LEU A CA 1
ATOM 1506 C C . LEU A 1 193 ? -11.023 27.156 23.297 1 97.38 193 LEU A C 1
ATOM 1508 O O . LEU A 1 193 ? -11.977 26.375 23.188 1 97.38 193 LEU A O 1
ATOM 1512 N N . PRO A 1 194 ? -11.117 28.359 23.734 1 96.81 194 PRO A N 1
ATOM 1513 C CA . PRO A 1 194 ? -12.453 28.828 24.125 1 96.81 194 PRO A CA 1
ATOM 1514 C C . PRO A 1 194 ? -13.438 28.844 22.969 1 96.81 194 PRO A C 1
ATOM 1516 O O . PRO A 1 194 ? -14.625 28.531 23.141 1 96.81 194 PRO A O 1
ATOM 1519 N N . ASP A 1 195 ? -12.992 29.281 21.828 1 95.88 195 ASP A N 1
ATOM 1520 C CA . ASP A 1 195 ? -13.758 29.25 20.594 1 95.88 195 ASP A CA 1
ATOM 1521 C C . ASP A 1 195 ? -13.203 28.188 19.625 1 95.88 195 ASP A C 1
ATOM 1523 O O . ASP A 1 195 ? -12.25 28.453 18.906 1 95.88 195 ASP A O 1
ATOM 1527 N N . PRO A 1 196 ? -13.906 27.062 19.625 1 93.38 196 PRO A N 1
ATOM 1528 C CA . PRO A 1 196 ? -13.383 25.984 18.766 1 93.38 196 PRO A CA 1
ATOM 1529 C C . PRO A 1 196 ? -13.336 26.375 17.297 1 93.38 196 PRO A C 1
ATOM 1531 O O . PRO A 1 196 ? -12.555 25.812 16.531 1 93.38 196 PRO A O 1
ATOM 1534 N N . THR A 1 197 ? -14.086 27.297 16.844 1 91.38 197 THR A N 1
ATOM 1535 C CA . THR A 1 197 ? -14.141 27.703 15.445 1 91.38 197 THR A CA 1
ATOM 1536 C C . THR A 1 197 ? -12.898 28.5 15.062 1 91.38 197 THR A C 1
ATOM 1538 O O . THR A 1 197 ? -12.664 28.766 13.883 1 91.38 197 THR A O 1
ATOM 1541 N N . ALA A 1 198 ? -12.109 28.828 16.062 1 89.19 198 ALA A N 1
ATOM 1542 C CA . ALA A 1 198 ? -10.859 29.547 15.82 1 89.19 198 ALA A CA 1
ATOM 1543 C C . ALA A 1 198 ? -9.906 28.703 14.961 1 89.19 198 ALA A C 1
ATOM 1545 O O . ALA A 1 198 ? -9.016 29.25 14.312 1 89.19 198 ALA A O 1
ATOM 1546 N N . PHE A 1 199 ? -10.047 27.422 15.039 1 89 199 PHE A N 1
ATOM 1547 C CA . PHE A 1 199 ? -9.273 26.516 14.195 1 89 199 PHE A CA 1
ATOM 1548 C C . PHE A 1 199 ? -10.188 25.641 13.352 1 89 199 PHE A C 1
ATOM 1550 O O . PHE A 1 199 ? -10.461 24.5 13.703 1 89 199 PHE A O 1
ATOM 1557 N N . ASN A 1 200 ? -10.594 26.266 12.266 1 80.94 200 ASN A N 1
ATOM 1558 C CA . ASN A 1 200 ? -11.352 25.453 11.312 1 80.94 200 ASN A CA 1
ATOM 1559 C C . ASN A 1 200 ? -10.461 24.906 10.203 1 80.94 200 ASN A C 1
ATOM 1561 O O . ASN A 1 200 ? -9.516 25.578 9.773 1 80.94 200 ASN A O 1
ATOM 1565 N N . ILE A 1 201 ? -10.508 23.641 9.891 1 81.94 201 ILE A N 1
ATOM 1566 C CA . ILE A 1 201 ? -9.578 23.031 8.945 1 81.94 201 ILE A CA 1
ATOM 1567 C C . ILE A 1 201 ? -10.07 23.266 7.516 1 81.94 201 ILE A C 1
ATOM 1569 O O . ILE A 1 201 ? -9.484 22.75 6.559 1 81.94 201 ILE A O 1
ATOM 1573 N N . LYS A 1 202 ? -11.086 24.094 7.32 1 78.94 202 LYS A N 1
ATOM 1574 C CA . LYS A 1 202 ? -11.656 24.406 6.012 1 78.94 202 LYS A CA 1
ATOM 1575 C C . LYS A 1 202 ? -10.633 25.094 5.117 1 78.94 202 LYS A C 1
ATOM 1577 O O . LYS A 1 202 ? -10.461 24.734 3.955 1 78.94 202 LYS A O 1
ATOM 1582 N N . GLY A 1 203 ? -10.047 26.078 5.695 1 70.44 203 GLY A N 1
ATOM 1583 C CA . GLY A 1 203 ? -9.094 26.875 4.926 1 70.44 203 GLY A CA 1
ATOM 1584 C C . GLY A 1 203 ? -7.781 26.141 4.684 1 70.44 203 GLY A C 1
ATOM 1585 O O . GLY A 1 203 ? -7.027 26.5 3.779 1 70.44 203 GLY A O 1
ATOM 1586 N N . LEU A 1 204 ? -7.531 25.156 5.523 1 74 204 LEU A N 1
ATOM 1587 C CA . LEU A 1 204 ? -6.266 24.438 5.414 1 74 204 LEU A CA 1
ATOM 1588 C C . LEU A 1 204 ? -6.34 23.359 4.34 1 74 204 LEU A C 1
ATOM 1590 O O . LEU A 1 204 ? -5.344 23.078 3.674 1 74 204 LEU A O 1
ATOM 1594 N N . ILE A 1 205 ? -7.531 22.656 4.328 1 72.25 205 ILE A N 1
ATOM 1595 C CA . ILE A 1 205 ? -7.754 21.562 3.391 1 72.25 205 ILE A CA 1
ATOM 1596 C C . ILE A 1 205 ? -8.484 22.094 2.154 1 72.25 205 ILE A C 1
ATOM 1598 O O . ILE A 1 205 ? -8.453 21.453 1.095 1 72.25 205 ILE A O 1
ATOM 1602 N N . GLY A 1 206 ? -8.969 23.344 2.312 1 58.16 206 GLY A N 1
ATOM 1603 C CA . GLY A 1 206 ? -9.883 23.906 1.326 1 58.16 206 GLY A CA 1
ATOM 1604 C C . GLY A 1 206 ? -9.562 23.453 -0.091 1 58.16 206 GLY A C 1
ATOM 1605 O O . GLY A 1 206 ? -8.789 22.516 -0.299 1 58.16 206 GLY A O 1
ATOM 1606 N N . ALA A 1 207 ? -9.984 24.312 -1.194 1 53.53 207 ALA A N 1
ATOM 1607 C CA . ALA A 1 207 ? -10.406 24.109 -2.58 1 53.53 207 ALA A CA 1
ATOM 1608 C C . ALA A 1 207 ? -9.234 23.641 -3.443 1 53.53 207 ALA A C 1
ATOM 1610 O O . ALA A 1 207 ? -9.43 23.094 -4.527 1 53.53 207 ALA A O 1
ATOM 1611 N N . ARG A 1 208 ? -8.062 24.016 -3.086 1 57.16 208 ARG A N 1
ATOM 1612 C CA . ARG A 1 208 ? -7.012 23.797 -4.074 1 57.16 208 ARG A CA 1
ATOM 1613 C C . ARG A 1 208 ? -6.188 22.562 -3.721 1 57.16 208 ARG A C 1
ATOM 1615 O O . ARG A 1 208 ? -5.191 22.656 -2.998 1 57.16 208 ARG A O 1
ATOM 1622 N N . ARG A 1 209 ? -6.691 21.422 -4.09 1 73.75 209 ARG A N 1
ATOM 1623 C CA . ARG A 1 209 ? -6.172 20.125 -3.654 1 73.75 209 ARG A CA 1
ATOM 1624 C C . ARG A 1 209 ? -5.066 19.641 -4.582 1 73.75 209 ARG A C 1
ATOM 1626 O O . ARG A 1 209 ? -4.391 18.656 -4.289 1 73.75 209 ARG A O 1
ATOM 1633 N N . LYS A 1 210 ? -4.926 20.438 -5.543 1 85.75 210 LYS A N 1
ATOM 1634 C CA . LYS A 1 210 ? -3.834 20.125 -6.465 1 85.75 210 LYS A CA 1
ATOM 1635 C C . LYS A 1 210 ? -2.973 21.359 -6.723 1 85.75 210 LYS A C 1
ATOM 1637 O O . LYS A 1 210 ? -3.441 22.5 -6.586 1 85.75 210 LYS A O 1
ATOM 1642 N N . PRO A 1 211 ? -1.671 21.156 -6.996 1 93.12 211 PRO A N 1
ATOM 1643 C CA . PRO A 1 211 ? -0.951 19.875 -7.121 1 93.12 211 PRO A CA 1
ATOM 1644 C C . PRO A 1 211 ? -0.508 19.312 -5.773 1 93.12 211 PRO A C 1
ATOM 1646 O O . PRO A 1 211 ? -0.243 20.078 -4.84 1 93.12 211 PRO A O 1
ATOM 1649 N N . TYR A 1 212 ? -0.454 18.031 -5.66 1 95.06 212 TYR A N 1
ATOM 1650 C CA . TYR A 1 212 ? 0.123 17.391 -4.488 1 95.06 212 TYR A CA 1
ATOM 1651 C C . TYR A 1 212 ? 0.946 16.172 -4.891 1 95.06 212 TYR A C 1
ATOM 1653 O O . TYR A 1 212 ? 0.69 15.547 -5.926 1 95.06 212 TYR A O 1
ATOM 1661 N N . PHE A 1 213 ? 1.978 15.906 -4.09 1 96.62 213 PHE A N 1
ATOM 1662 C CA . PHE A 1 213 ? 2.748 14.68 -4.211 1 96.62 213 PHE A CA 1
ATOM 1663 C C . PHE A 1 213 ? 2.125 13.562 -3.375 1 96.62 213 PHE A C 1
ATOM 1665 O O . PHE A 1 213 ? 1.518 13.828 -2.336 1 96.62 213 PHE A O 1
ATOM 1672 N N . SER A 1 214 ? 2.334 12.375 -3.846 1 96.56 214 SER A N 1
ATOM 1673 C CA . SER A 1 214 ? 1.992 11.234 -3.01 1 96.56 214 SER A CA 1
ATOM 1674 C C . SER A 1 214 ? 3.057 10.141 -3.102 1 96.56 214 SER A C 1
ATOM 1676 O O . SER A 1 214 ? 3.627 9.914 -4.172 1 96.56 214 SER A O 1
ATOM 1678 N N . TYR A 1 215 ? 3.277 9.516 -2.016 1 95.75 215 TYR A N 1
ATOM 1679 C CA . TYR A 1 215 ? 4.176 8.367 -1.932 1 95.75 215 TYR A CA 1
ATOM 1680 C C . TYR A 1 215 ? 3.883 7.535 -0.686 1 95.75 215 TYR A C 1
ATOM 1682 O O . TYR A 1 215 ? 3.273 8.031 0.266 1 95.75 215 TYR A O 1
ATOM 1690 N N . HIS A 1 216 ? 4.262 6.289 -0.762 1 93.25 216 HIS A N 1
ATOM 1691 C CA . HIS A 1 216 ? 4.211 5.426 0.414 1 93.25 216 HIS A CA 1
ATOM 1692 C C . HIS A 1 216 ? 5.422 5.652 1.314 1 93.25 216 HIS A C 1
ATOM 1694 O O . HIS A 1 216 ? 6.555 5.715 0.834 1 93.25 216 HIS A O 1
ATOM 1700 N N . GLY A 1 217 ? 5.141 5.781 2.596 1 95.5 217 GLY A N 1
ATOM 1701 C CA . GLY A 1 217 ? 6.242 6.016 3.52 1 95.5 217 GLY A CA 1
ATOM 1702 C C . GLY A 1 217 ? 5.902 5.648 4.953 1 95.5 217 GLY A C 1
ATOM 1703 O O . GLY A 1 217 ? 5.055 4.789 5.195 1 95.5 217 GLY A O 1
ATOM 1704 N N . SER A 1 218 ? 6.66 6.215 5.883 1 95.5 218 SER A N 1
ATOM 1705 C CA . SER A 1 218 ? 6.535 5.922 7.309 1 95.5 218 SER A CA 1
ATOM 1706 C C . SER A 1 218 ? 6.102 7.16 8.086 1 95.5 218 SER A C 1
ATOM 1708 O O . SER A 1 218 ? 6.074 8.266 7.547 1 95.5 218 SER A O 1
ATOM 1710 N N . LEU A 1 219 ? 5.758 6.875 9.258 1 94.69 219 LEU A N 1
ATOM 1711 C CA . LEU A 1 219 ? 5.742 7.969 10.227 1 94.69 219 LEU A CA 1
ATOM 1712 C C . LEU A 1 219 ? 7.121 8.602 10.352 1 94.69 219 LEU A C 1
ATOM 1714 O O . LEU A 1 219 ? 8.133 7.969 10.047 1 94.69 219 LEU A O 1
ATOM 1718 N N . THR A 1 220 ? 7.105 9.852 10.797 1 94.88 220 THR A N 1
ATOM 1719 C CA . THR A 1 220 ? 8.375 10.547 10.945 1 94.88 220 THR A CA 1
ATOM 1720 C C . THR A 1 220 ? 8.789 10.602 12.414 1 94.88 220 THR A C 1
ATOM 1722 O O . THR A 1 220 ? 9.789 11.234 12.758 1 94.88 220 THR A O 1
ATOM 1725 N N . THR A 1 221 ? 8.008 10.031 13.227 1 88.44 221 THR A N 1
ATOM 1726 C CA . THR A 1 221 ? 8.312 9.852 14.641 1 88.44 221 THR A CA 1
ATOM 1727 C C . THR A 1 221 ? 8.32 8.375 15.008 1 88.44 221 THR A C 1
ATOM 1729 O O . THR A 1 221 ? 7.707 7.551 14.328 1 88.44 221 THR A O 1
ATOM 1732 N N . PRO A 1 222 ? 9.047 8.094 16 1 86.69 222 PRO A N 1
ATOM 1733 C CA . PRO A 1 222 ? 9.055 6.688 16.391 1 86.69 222 PRO A CA 1
ATOM 1734 C C . PRO A 1 222 ? 7.656 6.141 16.672 1 86.69 222 PRO A C 1
ATOM 1736 O O . PRO A 1 222 ? 6.793 6.867 17.172 1 86.69 222 PRO A O 1
ATOM 1739 N N . PRO A 1 223 ? 7.582 4.797 16.359 1 85.81 223 PRO A N 1
ATOM 1740 C CA . PRO A 1 223 ? 8.523 3.785 15.875 1 85.81 223 PRO A CA 1
ATOM 1741 C C . PRO A 1 223 ? 8.617 3.75 14.352 1 85.81 223 PRO A C 1
ATOM 1743 O O . PRO A 1 223 ? 9.031 2.738 13.773 1 85.81 223 PRO A O 1
ATOM 1746 N N . TYR A 1 224 ? 8.219 4.707 13.617 1 91.31 224 TYR A N 1
ATOM 1747 C CA . TYR A 1 224 ? 8.461 4.926 12.195 1 91.31 224 TYR A CA 1
ATOM 1748 C C . TYR A 1 224 ? 7.754 3.869 11.352 1 91.31 224 TYR A C 1
ATOM 1750 O O . TYR A 1 224 ? 8.305 3.391 10.359 1 91.31 224 TYR A O 1
ATOM 1758 N N . TYR A 1 225 ? 6.578 3.488 11.797 1 90.06 225 TYR A N 1
ATOM 1759 C CA . TYR A 1 225 ? 5.82 2.498 11.039 1 90.06 225 TYR A CA 1
ATOM 1760 C C . TYR A 1 225 ? 5.652 2.93 9.586 1 90.06 225 TYR A C 1
ATOM 1762 O O . TYR A 1 225 ? 5.242 4.059 9.312 1 90.06 225 TYR A O 1
ATOM 1770 N N . GLU A 1 226 ? 5.953 2.039 8.672 1 91.12 226 GLU A N 1
ATOM 1771 C CA . GLU A 1 226 ? 5.809 2.307 7.242 1 91.12 226 GLU A CA 1
ATOM 1772 C C . GLU A 1 226 ? 4.383 2.023 6.773 1 91.12 226 GLU A C 1
ATOM 1774 O O . GLU A 1 226 ? 4.168 1.19 5.891 1 91.12 226 GLU A O 1
ATOM 1779 N N . SER A 1 227 ? 3.463 2.775 7.363 1 93.19 227 SER A N 1
ATOM 1780 C CA . SER A 1 227 ? 2.039 2.545 7.152 1 93.19 227 SER A CA 1
ATOM 1781 C C . SER A 1 227 ? 1.377 3.75 6.488 1 93.19 227 SER A C 1
ATOM 1783 O O . SER A 1 227 ? 0.154 3.791 6.348 1 93.19 227 SER A O 1
ATOM 1785 N N . VAL A 1 228 ? 2.176 4.672 5.98 1 96.94 228 VAL A N 1
ATOM 1786 C CA . VAL A 1 228 ? 1.607 5.984 5.695 1 96.94 228 VAL A CA 1
ATOM 1787 C C . VAL A 1 228 ? 1.539 6.203 4.184 1 96.94 228 VAL A C 1
ATOM 1789 O O . VAL A 1 228 ? 2.525 5.988 3.477 1 96.94 228 VAL A O 1
ATOM 1792 N N . THR A 1 229 ? 0.39 6.543 3.736 1 96.44 229 THR A N 1
ATOM 1793 C CA . THR A 1 229 ? 0.277 7.223 2.449 1 96.44 229 THR A CA 1
ATOM 1794 C C . THR A 1 229 ? 0.402 8.734 2.623 1 96.44 229 THR A C 1
ATOM 1796 O O . THR A 1 229 ? -0.464 9.367 3.229 1 96.44 229 THR A O 1
ATOM 1799 N N . TRP A 1 230 ? 1.411 9.297 2.07 1 97.69 230 TRP A N 1
ATOM 1800 C CA . TRP A 1 230 ? 1.661 10.727 2.188 1 97.69 230 TRP A CA 1
ATOM 1801 C C . TRP A 1 230 ? 0.954 11.492 1.077 1 97.69 230 TRP A C 1
ATOM 1803 O O . TRP A 1 230 ? 0.994 11.094 -0.088 1 97.69 230 TRP A O 1
ATOM 1813 N N . LEU A 1 231 ? 0.303 12.508 1.432 1 96.62 231 LEU A N 1
ATOM 1814 C CA . LEU A 1 231 ? -0.244 13.547 0.567 1 96.62 231 LEU A CA 1
ATOM 1815 C C . LEU A 1 231 ? 0.387 14.898 0.879 1 96.62 231 LEU A C 1
ATOM 1817 O O . LEU A 1 231 ? -0.006 15.562 1.839 1 96.62 231 LEU A O 1
ATOM 1821 N N . VAL A 1 232 ? 1.332 15.32 0.07 1 96.88 232 VAL A N 1
ATOM 1822 C CA . VAL A 1 232 ? 2.084 16.531 0.386 1 96.88 232 VAL A CA 1
ATOM 1823 C C . VAL A 1 232 ? 1.7 17.656 -0.584 1 96.88 232 VAL A C 1
ATOM 1825 O O . VAL A 1 232 ? 2.051 17.594 -1.766 1 96.88 232 VAL A O 1
ATOM 1828 N N . MET A 1 233 ? 1.051 18.641 -0.062 1 94.5 233 MET A N 1
ATOM 1829 C CA . MET A 1 233 ? 0.629 19.766 -0.89 1 94.5 233 MET A CA 1
ATOM 1830 C C . MET A 1 233 ? 1.832 20.594 -1.344 1 94.5 233 MET A C 1
ATOM 1832 O O . MET A 1 233 ? 2.693 20.938 -0.535 1 94.5 233 MET A O 1
ATOM 1836 N N . LYS A 1 234 ? 1.846 20.891 -2.574 1 93.75 234 LYS A N 1
ATOM 1837 C CA . LYS A 1 234 ? 3.01 21.578 -3.119 1 93.75 234 LYS A CA 1
ATOM 1838 C C . LYS A 1 234 ? 3.002 23.047 -2.74 1 93.75 234 LYS A C 1
ATOM 1840 O O . LYS A 1 234 ? 4.047 23.625 -2.436 1 93.75 234 LYS A O 1
ATOM 1845 N N . LYS A 1 235 ? 1.829 23.703 -2.766 1 91.44 235 LYS A N 1
ATOM 1846 C CA . LYS A 1 235 ? 1.725 25.141 -2.52 1 91.44 235 LYS A CA 1
ATOM 1847 C C . LYS A 1 235 ? 1.679 25.438 -1.023 1 91.44 235 LYS A C 1
ATOM 1849 O O . LYS A 1 235 ? 0.816 24.922 -0.309 1 91.44 235 LYS A O 1
ATOM 1854 N N . PRO A 1 236 ? 2.492 26.312 -0.548 1 93.38 236 PRO A N 1
ATOM 1855 C CA . PRO A 1 236 ? 2.525 26.625 0.882 1 93.38 236 PRO A CA 1
ATOM 1856 C C . PRO A 1 236 ? 1.508 27.688 1.273 1 93.38 236 PRO A C 1
ATOM 1858 O O . PRO A 1 236 ? 1.029 28.438 0.416 1 93.38 236 PRO A O 1
ATOM 1861 N N . LEU A 1 237 ? 1.188 27.719 2.496 1 92.62 237 LEU A N 1
ATOM 1862 C CA . LEU A 1 237 ? 0.509 28.844 3.129 1 92.62 237 LEU A CA 1
ATOM 1863 C C . LEU A 1 237 ? 1.516 29.844 3.68 1 92.62 237 LEU A C 1
ATOM 1865 O O . LEU A 1 237 ? 2.717 29.562 3.723 1 92.62 237 LEU A O 1
ATOM 1869 N N . GLN A 1 238 ? 0.978 31.016 4.027 1 94.94 238 GLN A N 1
ATOM 1870 C CA . GLN A 1 238 ? 1.857 32.062 4.547 1 94.94 238 GLN A CA 1
ATOM 1871 C C . GLN A 1 238 ? 1.813 32.125 6.07 1 94.94 238 GLN A C 1
ATOM 1873 O O . GLN A 1 238 ? 0.77 31.859 6.676 1 94.94 238 GLN A O 1
ATOM 1878 N N . VAL A 1 239 ? 2.949 32.469 6.633 1 96.81 239 VAL A N 1
ATOM 1879 C CA . VAL A 1 239 ? 3.049 32.656 8.07 1 96.81 239 VAL A CA 1
ATOM 1880 C C . VAL A 1 239 ? 4.039 33.781 8.375 1 96.81 239 VAL A C 1
ATOM 1882 O O . VAL A 1 239 ? 5.07 33.906 7.715 1 96.81 239 VAL A O 1
ATOM 1885 N N . SER A 1 240 ? 3.689 34.562 9.367 1 98.06 240 SER A N 1
ATOM 1886 C CA . SER A 1 240 ? 4.562 35.656 9.703 1 98.06 240 SER A CA 1
ATOM 1887 C C . SER A 1 240 ? 5.566 35.281 10.789 1 98.06 240 SER A C 1
ATOM 1889 O O . SER A 1 240 ? 5.375 34.281 11.492 1 98.06 240 SER A O 1
ATOM 1891 N N . GLU A 1 241 ? 6.613 36.156 10.914 1 97.88 241 GLU A N 1
ATOM 1892 C CA . GLU A 1 241 ? 7.594 35.938 11.977 1 97.88 241 GLU A CA 1
ATOM 1893 C C . GLU A 1 241 ? 6.945 36.031 13.352 1 97.88 241 GLU A C 1
ATOM 1895 O O . GLU A 1 241 ? 7.332 35.344 14.281 1 97.88 241 GLU A O 1
ATOM 1900 N N . ASN A 1 242 ? 6.02 36.969 13.453 1 97.62 242 ASN A N 1
ATOM 1901 C CA . ASN A 1 242 ? 5.301 37.094 14.711 1 97.62 242 ASN A CA 1
ATOM 1902 C C . ASN A 1 242 ? 4.559 35.812 15.078 1 97.62 242 ASN A C 1
ATOM 1904 O O . ASN A 1 242 ? 4.582 35.375 16.234 1 97.62 242 ASN A O 1
ATOM 1908 N N . GLN A 1 243 ? 3.914 35.25 14.172 1 97.88 243 GLN A N 1
ATOM 1909 C CA . GLN A 1 243 ? 3.205 34 14.391 1 97.88 243 GLN A CA 1
ATOM 1910 C C . GLN A 1 243 ? 4.18 32.875 14.703 1 97.88 243 GLN A C 1
ATOM 1912 O O . GLN A 1 243 ? 3.918 32.062 15.586 1 97.88 243 GLN A O 1
ATOM 1917 N N . MET A 1 244 ? 5.32 32.875 14.055 1 98.5 244 MET A N 1
ATOM 1918 C CA . MET A 1 244 ? 6.336 31.844 14.297 1 98.5 244 MET A CA 1
ATOM 1919 C C . MET A 1 244 ? 6.883 31.953 15.719 1 98.5 244 MET A C 1
ATOM 1921 O O . MET A 1 244 ? 7.285 30.953 16.312 1 98.5 244 MET A O 1
ATOM 1925 N N . SER A 1 245 ? 6.871 33.125 16.266 1 98.31 245 SER A N 1
ATOM 1926 C CA . SER A 1 245 ? 7.375 33.344 17.609 1 98.31 245 SER A CA 1
ATOM 1927 C C . SER A 1 245 ? 6.586 32.531 18.625 1 98.31 245 SER A C 1
ATOM 1929 O O . SER A 1 245 ? 7.141 32.062 19.625 1 98.31 245 SER A O 1
ATOM 1931 N N . ALA A 1 246 ? 5.305 32.375 18.391 1 98.44 246 ALA A N 1
ATOM 1932 C CA . ALA A 1 246 ? 4.488 31.547 19.281 1 98.44 246 ALA A CA 1
ATOM 1933 C C . ALA A 1 246 ? 4.973 30.094 19.297 1 98.44 246 ALA A C 1
ATOM 1935 O O . ALA A 1 246 ? 5.105 29.5 20.359 1 98.44 246 ALA A O 1
ATOM 1936 N N . PHE A 1 247 ? 5.262 29.547 18.156 1 98.75 247 PHE A N 1
ATOM 1937 C CA . PHE A 1 247 ? 5.781 28.188 18.062 1 98.75 247 PHE A CA 1
ATOM 1938 C C . PHE A 1 247 ? 7.145 28.078 18.75 1 98.75 247 PHE A C 1
ATOM 1940 O O . PHE A 1 247 ? 7.398 27.141 19.5 1 98.75 247 PHE A O 1
ATOM 1947 N N . ARG A 1 248 ? 7.973 29.047 18.516 1 98.69 248 ARG A N 1
ATOM 1948 C CA . ARG A 1 248 ? 9.352 29.016 19 1 98.69 248 ARG A CA 1
ATOM 1949 C C . ARG A 1 248 ? 9.422 29.297 20.5 1 98.69 248 ARG A C 1
ATOM 1951 O O . ARG A 1 248 ? 10.477 29.141 21.109 1 98.69 248 ARG A O 1
ATOM 1958 N N . SER A 1 249 ? 8.297 29.688 21.094 1 98.69 249 SER A N 1
ATOM 1959 C CA . SER A 1 249 ? 8.242 29.891 22.547 1 98.69 249 SER A CA 1
ATOM 1960 C C . SER A 1 249 ? 8.031 28.562 23.281 1 98.69 249 SER A C 1
ATOM 1962 O O . SER A 1 249 ? 8.18 28.5 24.5 1 98.69 249 SER A O 1
ATOM 1964 N N . LEU A 1 250 ? 7.672 27.547 22.578 1 98.81 250 LEU A N 1
ATOM 1965 C CA . LEU A 1 250 ? 7.414 26.25 23.203 1 98.81 250 LEU A CA 1
ATOM 1966 C C . LEU A 1 250 ? 8.711 25.609 23.672 1 98.81 250 LEU A C 1
ATOM 1968 O O . LEU A 1 250 ? 9.773 25.812 23.078 1 98.81 250 LEU A O 1
ATOM 1972 N N . LYS A 1 251 ? 8.586 24.844 24.719 1 98.75 251 LYS A N 1
ATOM 1973 C CA . LYS A 1 251 ? 9.734 24.156 25.312 1 98.75 251 LYS A CA 1
ATOM 1974 C C . LYS A 1 251 ? 9.531 22.641 25.312 1 98.75 251 LYS A C 1
ATOM 1976 O O . LYS A 1 251 ? 8.398 22.172 25.391 1 98.75 251 LYS A O 1
ATOM 1981 N N . ASP A 1 252 ? 10.609 21.922 25.234 1 97.75 252 ASP A N 1
ATOM 1982 C CA . ASP A 1 252 ? 10.547 20.469 25.281 1 97.75 252 ASP A CA 1
ATOM 1983 C C . ASP A 1 252 ? 10.539 19.969 26.719 1 97.75 252 ASP A C 1
ATOM 1985 O O . ASP A 1 252 ? 10.375 20.75 27.656 1 97.75 252 ASP A O 1
ATOM 1989 N N . GLU A 1 253 ? 10.609 18.688 26.891 1 96.12 253 GLU A N 1
ATOM 1990 C CA . GLU A 1 253 ? 10.508 18.047 28.203 1 96.12 253 GLU A CA 1
ATOM 1991 C C . GLU A 1 253 ? 11.641 18.5 29.109 1 96.12 253 GLU A C 1
ATOM 1993 O O . GLU A 1 253 ? 11.469 18.547 30.344 1 96.12 253 GLU A O 1
ATOM 1998 N N . ASP A 1 254 ? 12.758 18.938 28.578 1 97.19 254 ASP A N 1
ATOM 1999 C CA . ASP A 1 254 ? 13.922 19.359 29.359 1 97.19 254 ASP A CA 1
ATOM 2000 C C . ASP A 1 254 ? 13.93 20.859 29.578 1 97.19 254 ASP A C 1
ATOM 2002 O O . ASP A 1 254 ? 14.883 21.406 30.141 1 97.19 254 ASP A O 1
ATOM 2006 N N . GLY A 1 255 ? 12.953 21.5 29.062 1 97.25 255 GLY A N 1
ATOM 2007 C CA . GLY A 1 255 ? 12.844 22.938 29.234 1 97.25 255 GLY A CA 1
ATOM 2008 C C . GLY A 1 255 ? 13.602 23.719 28.172 1 97.25 255 GLY A C 1
ATOM 2009 O O . GLY A 1 255 ? 13.734 24.953 28.281 1 97.25 255 GLY A O 1
ATOM 2010 N N . ASN A 1 256 ? 14.125 23.031 27.25 1 98.06 256 ASN A N 1
ATOM 2011 C CA . ASN A 1 256 ? 14.812 23.688 26.141 1 98.06 256 ASN A CA 1
ATOM 2012 C C . ASN A 1 256 ? 13.836 24.141 25.062 1 98.06 256 ASN A C 1
ATOM 2014 O O . ASN A 1 256 ? 12.711 23.625 24.984 1 98.06 256 ASN A O 1
ATOM 2018 N N . PRO A 1 257 ? 14.312 25.156 24.312 1 98.12 257 PRO A N 1
ATOM 2019 C CA . PRO A 1 257 ? 13.445 25.562 23.203 1 98.12 257 PRO A CA 1
ATOM 2020 C C . PRO A 1 257 ? 13.086 24.391 22.281 1 98.12 257 PRO A C 1
ATOM 2022 O O . PRO A 1 257 ? 13.969 23.641 21.875 1 98.12 257 PRO A O 1
ATOM 2025 N N . LEU A 1 258 ? 11.812 24.25 22.062 1 98.44 258 LEU A N 1
ATOM 2026 C CA . LEU A 1 258 ? 11.328 23.25 21.125 1 98.44 258 LEU A CA 1
ATOM 2027 C C . LEU A 1 258 ? 11.375 23.766 19.688 1 98.44 258 LEU A C 1
ATOM 2029 O O . LEU A 1 258 ? 10.383 24.297 19.188 1 98.44 258 LEU A O 1
ATOM 2033 N N . VAL A 1 259 ? 12.516 23.578 19.047 1 98.25 259 VAL A N 1
ATOM 2034 C CA . VAL A 1 259 ? 12.734 24.016 17.672 1 98.25 259 VAL A CA 1
ATOM 2035 C C . VAL A 1 259 ? 13.461 22.922 16.891 1 98.25 259 VAL A C 1
ATOM 2037 O O . VAL A 1 259 ? 13.984 21.969 17.484 1 98.25 259 VAL A O 1
ATOM 2040 N N . ASP A 1 260 ? 13.438 23.062 15.555 1 98.06 260 ASP A N 1
ATOM 2041 C CA . ASP A 1 260 ? 14.07 22.094 14.672 1 98.06 260 ASP A CA 1
ATOM 2042 C C . ASP A 1 260 ? 13.617 20.672 14.992 1 98.06 260 ASP A C 1
ATOM 2044 O O . ASP A 1 260 ? 14.445 19.766 15.117 1 98.06 260 ASP A O 1
ATOM 2048 N N . ASN A 1 261 ? 12.297 20.547 15.18 1 97.75 261 ASN A N 1
ATOM 2049 C CA . ASN A 1 261 ? 11.688 19.281 15.531 1 97.75 261 ASN A CA 1
ATOM 2050 C C . ASN A 1 261 ? 11.312 18.469 14.289 1 97.75 261 ASN A C 1
ATOM 2052 O O . ASN A 1 261 ? 10.195 17.953 14.195 1 97.75 261 ASN A O 1
ATOM 2056 N N . TYR A 1 262 ? 12.203 18.422 13.352 1 96.06 262 TYR A N 1
ATOM 2057 C CA . TYR A 1 262 ? 11.977 17.672 12.125 1 96.06 262 TYR A CA 1
ATOM 2058 C C . TYR A 1 262 ? 13.055 16.609 11.93 1 96.06 262 TYR A C 1
ATOM 2060 O O . TYR A 1 262 ? 14.203 16.797 12.336 1 96.06 262 TYR A O 1
ATOM 2068 N N . ARG A 1 263 ? 12.625 15.492 11.367 1 95.06 263 ARG A N 1
ATOM 2069 C CA . ARG A 1 263 ? 13.508 14.367 11.078 1 95.06 263 ARG A CA 1
ATOM 2070 C C . ARG A 1 263 ? 14.328 14.625 9.82 1 95.06 263 ARG A C 1
ATOM 2072 O O . ARG A 1 263 ? 13.867 15.297 8.898 1 95.06 263 ARG A O 1
ATOM 2079 N N . GLU A 1 264 ? 15.562 14.094 9.758 1 95.19 264 GLU A N 1
ATOM 2080 C CA . GLU A 1 264 ? 16.391 14.188 8.562 1 95.19 264 GLU A CA 1
ATOM 2081 C C . GLU A 1 264 ? 15.75 13.492 7.371 1 95.19 264 GLU A C 1
ATOM 2083 O O . GLU A 1 264 ? 15.008 12.523 7.543 1 95.19 264 GLU A O 1
ATOM 2088 N N . LEU A 1 265 ? 16.094 13.969 6.203 1 96.81 265 LEU A N 1
ATOM 2089 C CA . LEU A 1 265 ? 15.602 13.352 4.98 1 96.81 265 LEU A CA 1
ATOM 2090 C C . LEU A 1 265 ? 16.047 11.898 4.883 1 96.81 265 LEU A C 1
ATOM 2092 O O . LEU A 1 265 ? 17.203 11.578 5.207 1 96.81 265 LEU A O 1
ATOM 2096 N N . GLN A 1 266 ? 15.156 11.086 4.43 1 95.56 266 GLN A N 1
ATOM 2097 C CA . GLN A 1 266 ? 15.438 9.664 4.219 1 95.56 266 GLN A CA 1
ATOM 2098 C C . GLN A 1 266 ? 15.68 9.367 2.742 1 95.56 266 GLN A C 1
ATOM 2100 O O . GLN A 1 266 ? 15.25 10.125 1.872 1 95.56 266 GLN A O 1
ATOM 2105 N N . PRO A 1 267 ? 16.328 8.211 2.457 1 93.5 267 PRO A N 1
ATOM 2106 C CA . PRO A 1 267 ? 16.547 7.836 1.058 1 93.5 267 PRO A CA 1
ATOM 2107 C C . PRO A 1 267 ? 15.242 7.465 0.339 1 93.5 267 PRO A C 1
ATOM 2109 O O . PRO A 1 267 ? 14.344 6.883 0.947 1 93.5 267 PRO A O 1
ATOM 2112 N N . ILE A 1 268 ? 15.203 7.809 -0.943 1 91.94 268 ILE A N 1
ATOM 2113 C CA . ILE A 1 268 ? 14.031 7.492 -1.747 1 91.94 268 ILE A CA 1
ATOM 2114 C C . ILE A 1 268 ? 13.93 5.98 -1.934 1 91.94 268 ILE A C 1
ATOM 2116 O O . ILE A 1 268 ? 12.836 5.414 -1.896 1 91.94 268 ILE A O 1
ATOM 2120 N N . ASN A 1 269 ? 15.039 5.336 -2.152 1 88 269 ASN A N 1
ATOM 2121 C CA . ASN A 1 269 ? 15.164 3.891 -2.289 1 88 269 ASN A CA 1
ATOM 2122 C C . ASN A 1 269 ? 14.258 3.354 -3.395 1 88 269 ASN A C 1
ATOM 2124 O O . ASN A 1 269 ? 13.57 2.346 -3.207 1 88 269 ASN A O 1
ATOM 2128 N N . GLY A 1 270 ? 14.172 4.008 -4.504 1 80.69 270 GLY A N 1
ATOM 2129 C CA . GLY A 1 270 ? 13.516 3.492 -5.699 1 80.69 270 GLY A CA 1
ATOM 2130 C C . GLY A 1 270 ? 12 3.594 -5.641 1 80.69 270 GLY A C 1
ATOM 2131 O O . GLY A 1 270 ? 11.312 3.119 -6.543 1 80.69 270 GLY A O 1
ATOM 2132 N N . ARG A 1 271 ? 11.492 4.18 -4.617 1 83.94 271 ARG A N 1
ATOM 2133 C CA . ARG A 1 271 ? 10.039 4.285 -4.523 1 83.94 271 ARG A CA 1
ATOM 2134 C C . ARG A 1 271 ? 9.492 5.254 -5.566 1 83.94 271 ARG A C 1
ATOM 2136 O O . ARG A 1 271 ? 10.164 6.211 -5.949 1 83.94 271 ARG A O 1
ATOM 2143 N N . THR A 1 272 ? 8.266 4.973 -5.918 1 88.75 272 THR A N 1
ATOM 2144 C CA . THR A 1 272 ? 7.555 5.84 -6.852 1 88.75 272 THR A CA 1
ATOM 2145 C C . THR A 1 272 ? 6.973 7.051 -6.129 1 88.75 272 THR A C 1
ATOM 2147 O O . THR A 1 272 ? 6.348 6.91 -5.078 1 88.75 272 THR A O 1
ATOM 2150 N N . ILE A 1 273 ? 7.258 8.164 -6.68 1 95.19 273 ILE A N 1
ATOM 2151 C CA . ILE A 1 273 ? 6.656 9.414 -6.223 1 95.19 273 ILE A CA 1
ATOM 2152 C C . ILE A 1 273 ? 5.723 9.961 -7.301 1 95.19 273 ILE A C 1
ATOM 2154 O O . ILE A 1 273 ? 6.125 10.133 -8.453 1 95.19 273 ILE A O 1
ATOM 2158 N N . LEU A 1 274 ? 4.469 10.211 -6.934 1 95.19 274 LEU A N 1
ATOM 2159 C CA . LEU A 1 274 ? 3.475 10.695 -7.883 1 95.19 274 LEU A CA 1
ATOM 2160 C C . LEU A 1 274 ? 3.178 12.172 -7.648 1 95.19 274 LEU A C 1
ATOM 2162 O O . LEU A 1 274 ? 3.121 12.625 -6.5 1 95.19 274 LEU A O 1
ATOM 2166 N N . LEU A 1 275 ? 3.035 12.883 -8.711 1 96.19 275 LEU A N 1
ATOM 2167 C CA . LEU A 1 275 ? 2.566 14.266 -8.672 1 96.19 275 LEU A CA 1
ATOM 2168 C C . LEU A 1 275 ? 1.202 14.391 -9.336 1 96.19 275 LEU A C 1
ATOM 2170 O O . LEU A 1 275 ? 1.069 14.148 -10.539 1 96.19 275 LEU A O 1
ATOM 2174 N N . TYR A 1 276 ? 0.216 14.734 -8.555 1 93.69 276 TYR A N 1
ATOM 2175 C CA . TYR A 1 276 ? -1.137 14.977 -9.047 1 93.69 276 TYR A CA 1
ATOM 2176 C C . TYR A 1 276 ? -1.353 16.453 -9.367 1 93.69 276 TYR A C 1
ATOM 2178 O O . TYR A 1 276 ? -1.208 17.297 -8.484 1 93.69 276 TYR A O 1
ATOM 2186 N N . SER A 1 277 ? -1.617 16.703 -10.656 1 90.88 277 SER A N 1
ATOM 2187 C CA . SER A 1 277 ? -1.829 18.078 -11.102 1 90.88 277 SER A CA 1
ATOM 2188 C C . SER A 1 277 ? -3.107 18.203 -11.93 1 90.88 277 SER A C 1
ATOM 2190 O O . SER A 1 277 ? -3.709 17.188 -12.297 1 90.88 277 SER A O 1
ATOM 2192 N N . ASP A 1 278 ? -3.805 19.359 -11.984 1 77.5 278 ASP A N 1
ATOM 2193 C CA . ASP A 1 278 ? -5 19.594 -12.789 1 77.5 278 ASP A CA 1
ATOM 2194 C C . ASP A 1 278 ? -4.727 19.344 -14.273 1 77.5 278 ASP A C 1
ATOM 2196 O O . ASP A 1 278 ? -5.652 19.344 -15.086 1 77.5 278 ASP A O 1
ATOM 2200 N N . THR A 1 279 ? -3.678 19.109 -14.727 1 57.47 279 THR A N 1
ATOM 2201 C CA . THR A 1 279 ? -3.477 19.031 -16.172 1 57.47 279 THR A CA 1
ATOM 2202 C C . THR A 1 279 ? -4.406 18 -16.797 1 57.47 279 THR A C 1
ATOM 2204 O O . THR A 1 279 ? -4.406 16.828 -16.391 1 57.47 279 THR A O 1
ATOM 2207 N N . GLY A 1 280 ? -5.738 18.328 -16.984 1 44.53 280 GLY A N 1
ATOM 2208 C CA . GLY A 1 280 ? -6.527 17.641 -17.984 1 44.53 280 GLY A CA 1
ATOM 2209 C C . GLY A 1 280 ? -5.691 17.109 -19.141 1 44.53 280 GLY A C 1
ATOM 2210 O O . GLY A 1 280 ? -4.941 17.859 -19.766 1 44.53 280 GLY A O 1
ATOM 2211 N N . PHE A 1 281 ? -5.195 16.172 -19.281 1 34.19 281 PHE A N 1
ATOM 2212 C CA . PHE A 1 281 ? -5.293 15.562 -20.609 1 34.19 281 PHE A CA 1
ATOM 2213 C C . PHE A 1 281 ? -6.695 15.734 -21.172 1 34.19 281 PHE A C 1
ATOM 2215 O O . PHE A 1 281 ? -7.59 14.938 -20.891 1 34.19 281 PHE A O 1
ATOM 2222 N N . ASP A 1 282 ? -7.391 16.844 -21.156 1 29.84 282 ASP A N 1
ATOM 2223 C CA . ASP A 1 282 ? -8.266 17.188 -22.266 1 29.84 282 ASP A CA 1
ATOM 2224 C C . ASP A 1 282 ? -7.559 16.984 -23.609 1 29.84 282 ASP A C 1
ATOM 2226 O O . ASP A 1 282 ? -6.926 17.906 -24.125 1 29.84 282 ASP A O 1
ATOM 2230 N N . ARG A 1 283 ? -6.734 16.234 -23.969 1 27.75 283 ARG A N 1
ATOM 2231 C CA . ARG A 1 283 ? -6.543 15.984 -25.391 1 27.75 283 ARG A CA 1
ATOM 2232 C C . ARG A 1 283 ? -7.863 16.094 -26.156 1 27.75 283 ARG A C 1
ATOM 2234 O O . ARG A 1 283 ? -8.93 15.875 -25.578 1 27.75 283 ARG A O 1
ATOM 2241 N N . ILE A 1 284 ? -7.871 16.594 -27.562 1 23.77 284 ILE A N 1
ATOM 2242 C CA . ILE A 1 284 ? -8.5 16.812 -28.859 1 23.77 284 ILE A CA 1
ATOM 2243 C C . ILE A 1 284 ? -9.312 15.586 -29.25 1 23.77 284 ILE A C 1
ATOM 2245 O O . ILE A 1 284 ? -8.75 14.539 -29.594 1 23.77 284 ILE A O 1
ATOM 2249 N N . MET A 1 285 ? -10.055 14.875 -28.562 1 18.97 285 MET A N 1
ATOM 2250 C CA . MET A 1 285 ? -10.992 14.547 -29.625 1 18.97 285 MET A CA 1
ATOM 2251 C C . MET A 1 285 ? -11.547 15.82 -30.266 1 18.97 285 MET A C 1
ATOM 2253 O O . MET A 1 285 ? -11.984 16.734 -29.562 1 18.97 285 MET A O 1
ATOM 2257 N N . PRO A 1 286 ? -11.078 15.977 -31.547 1 19.95 286 PRO A N 1
ATOM 2258 C CA . PRO A 1 286 ? -11.969 16.891 -32.281 1 19.95 286 PRO A CA 1
ATOM 2259 C C . PRO A 1 286 ? -13.445 16.641 -31.953 1 19.95 286 PRO A C 1
ATOM 2261 O O . PRO A 1 286 ? -13.82 15.531 -31.594 1 19.95 286 PRO A O 1
ATOM 2264 N N . MET B 1 1 ? 71.5 -37.156 -13.492 1 29.62 1 MET B N 1
ATOM 2265 C CA . MET B 1 1 ? 70.25 -36.562 -13.891 1 29.62 1 MET B CA 1
ATOM 2266 C C . MET B 1 1 ? 69.125 -36.812 -12.836 1 29.62 1 MET B C 1
ATOM 2268 O O . MET B 1 1 ? 68.625 -37.938 -12.719 1 29.62 1 MET B O 1
ATOM 2272 N N . GLN B 1 2 ? 69.312 -36.188 -11.633 1 32.38 2 GLN B N 1
ATOM 2273 C CA . GLN B 1 2 ? 68.688 -36.344 -10.32 1 32.38 2 GLN B CA 1
ATOM 2274 C C . GLN B 1 2 ? 67.188 -35.969 -10.367 1 32.38 2 GLN B C 1
ATOM 2276 O O . GLN B 1 2 ? 66.812 -34.875 -10.867 1 32.38 2 GLN B O 1
ATOM 2281 N N . HIS B 1 3 ? 66.312 -36.969 -10.5 1 28.27 3 HIS B N 1
ATOM 2282 C CA . HIS B 1 3 ? 64.875 -36.938 -10.625 1 28.27 3 HIS B CA 1
ATOM 2283 C C . HIS B 1 3 ? 64.188 -36.281 -9.414 1 28.27 3 HIS B C 1
ATOM 2285 O O . HIS B 1 3 ? 64.438 -36.719 -8.273 1 28.27 3 HIS B O 1
ATOM 2291 N N . VAL B 1 4 ? 64.125 -34.906 -9.383 1 33.16 4 VAL B N 1
ATOM 2292 C CA . VAL B 1 4 ? 63.5 -34.094 -8.344 1 33.16 4 VAL B CA 1
ATOM 2293 C C . VAL B 1 4 ? 62.031 -34.5 -8.195 1 33.16 4 VAL B C 1
ATOM 2295 O O . VAL B 1 4 ? 61.281 -34.438 -9.164 1 33.16 4 VAL B O 1
ATOM 2298 N N . LEU B 1 5 ? 61.688 -35.438 -7.289 1 30.03 5 LEU B N 1
ATOM 2299 C CA . LEU B 1 5 ? 60.375 -35.969 -6.926 1 30.03 5 LEU B CA 1
ATOM 2300 C C . LEU B 1 5 ? 59.5 -34.875 -6.363 1 30.03 5 LEU B C 1
ATOM 2302 O O . LEU B 1 5 ? 59.812 -34.281 -5.332 1 30.03 5 LEU B O 1
ATOM 2306 N N . ALA B 1 6 ? 58.906 -33.969 -7.23 1 29.97 6 ALA B N 1
ATOM 2307 C CA . ALA B 1 6 ? 58.031 -32.875 -6.805 1 29.97 6 ALA B CA 1
ATOM 2308 C C . ALA B 1 6 ? 56.812 -33.375 -6.062 1 29.97 6 ALA B C 1
ATOM 2310 O O . ALA B 1 6 ? 56 -34.125 -6.625 1 29.97 6 ALA B O 1
ATOM 2311 N N . ILE B 1 7 ? 56.906 -33.625 -4.777 1 29.33 7 ILE B N 1
ATOM 2312 C CA . ILE B 1 7 ? 55.781 -34.031 -3.928 1 29.33 7 ILE B CA 1
ATOM 2313 C C . ILE B 1 7 ? 54.688 -33 -3.928 1 29.33 7 ILE B C 1
ATOM 2315 O O . ILE B 1 7 ? 54.906 -31.844 -3.514 1 29.33 7 ILE B O 1
ATOM 2319 N N . VAL B 1 8 ? 53.844 -32.938 -4.984 1 28.22 8 VAL B N 1
ATOM 2320 C CA . VAL B 1 8 ? 52.719 -32.031 -5.039 1 28.22 8 VAL B CA 1
ATOM 2321 C C . VAL B 1 8 ? 51.75 -32.281 -3.869 1 28.22 8 VAL B C 1
ATOM 2323 O O . VAL B 1 8 ? 51.219 -33.375 -3.74 1 28.22 8 VAL B O 1
ATOM 2326 N N . LEU B 1 9 ? 51.969 -31.672 -2.68 1 27.56 9 LEU B N 1
ATOM 2327 C CA . LEU B 1 9 ? 51.094 -31.719 -1.513 1 27.56 9 LEU B CA 1
ATOM 2328 C C . LEU B 1 9 ? 49.719 -31.203 -1.855 1 27.56 9 LEU B C 1
ATOM 2330 O O . LEU B 1 9 ? 49.562 -30.031 -2.221 1 27.56 9 LEU B O 1
ATOM 2334 N N . ALA B 1 10 ? 48.781 -32.094 -2.34 1 27.64 10 ALA B N 1
ATOM 2335 C CA . ALA B 1 10 ? 47.375 -31.891 -2.586 1 27.64 10 ALA B CA 1
ATOM 2336 C C . ALA B 1 10 ? 46.656 -31.375 -1.332 1 27.64 10 ALA B C 1
ATOM 2338 O O . ALA B 1 10 ? 46.562 -32.094 -0.334 1 27.64 10 ALA B O 1
ATOM 2339 N N . PHE B 1 11 ? 46.906 -30.109 -0.917 1 29.19 11 PHE B N 1
ATOM 2340 C CA . PHE B 1 11 ? 46.125 -29.516 0.163 1 29.19 11 PHE B CA 1
ATOM 2341 C C . PHE B 1 11 ? 44.625 -29.641 -0.111 1 29.19 11 PHE B C 1
ATOM 2343 O O . PHE B 1 11 ? 44.125 -29.078 -1.086 1 29.19 11 PHE B O 1
ATOM 2350 N N . TRP B 1 12 ? 44 -30.781 0.284 1 27.22 12 TRP B N 1
ATOM 2351 C CA . TRP B 1 12 ? 42.562 -31.062 0.336 1 27.22 12 TRP B CA 1
ATOM 2352 C C . TRP B 1 12 ? 41.844 -30 1.149 1 27.22 12 TRP B C 1
ATOM 2354 O O . TRP B 1 12 ? 41.875 -30.031 2.383 1 27.22 12 TRP B O 1
ATOM 2364 N N . LEU B 1 13 ? 41.969 -28.672 0.827 1 28.98 13 LEU B N 1
ATOM 2365 C CA . LEU B 1 13 ? 41.094 -27.75 1.531 1 28.98 13 LEU B CA 1
ATOM 2366 C C . LEU B 1 13 ? 39.625 -28.234 1.45 1 28.98 13 LEU B C 1
ATOM 2368 O O . LEU B 1 13 ? 39.094 -28.406 0.356 1 28.98 13 LEU B O 1
ATOM 2372 N N . GLY B 1 14 ? 39.156 -29.031 2.398 1 25.95 14 GLY B N 1
ATOM 2373 C CA . GLY B 1 14 ? 37.781 -29.438 2.703 1 25.95 14 GLY B CA 1
ATOM 2374 C C . GLY B 1 14 ? 36.781 -28.281 2.617 1 25.95 14 GLY B C 1
ATOM 2375 O O . GLY B 1 14 ? 36.812 -27.375 3.447 1 25.95 14 GLY B O 1
ATOM 2376 N N . PHE B 1 15 ? 36.625 -27.688 1.441 1 27.42 15 PHE B N 1
ATOM 2377 C CA . PHE B 1 15 ? 35.5 -26.75 1.277 1 27.42 15 PHE B CA 1
ATOM 2378 C C . PHE B 1 15 ? 34.219 -27.344 1.844 1 27.42 15 PHE B C 1
ATOM 2380 O O . PHE B 1 15 ? 33.688 -28.312 1.308 1 27.42 15 PHE B O 1
ATOM 2387 N N . ALA B 1 16 ? 34 -27.328 3.189 1 29.42 16 ALA B N 1
ATOM 2388 C CA . ALA B 1 16 ? 32.719 -27.594 3.85 1 29.42 16 ALA B CA 1
ATOM 2389 C C . ALA B 1 16 ? 31.578 -26.922 3.104 1 29.42 16 ALA B C 1
ATOM 2391 O O . ALA B 1 16 ? 31.609 -25.719 2.846 1 29.42 16 ALA B O 1
ATOM 2392 N N . GLY B 1 17 ? 30.938 -27.625 2.254 1 26.08 17 GLY B N 1
ATOM 2393 C CA . GLY B 1 17 ? 29.719 -27.328 1.52 1 26.08 17 GLY B CA 1
ATOM 2394 C C . GLY B 1 17 ? 28.719 -26.516 2.328 1 26.08 17 GLY B C 1
ATOM 2395 O O . GLY B 1 17 ? 28.406 -26.875 3.467 1 26.08 17 GLY B O 1
ATOM 2396 N N . CYS B 1 18 ? 28.766 -25.188 2.25 1 27.83 18 CYS B N 1
ATOM 2397 C CA . CYS B 1 18 ? 27.688 -24.328 2.732 1 27.83 18 CYS B CA 1
ATOM 2398 C C . CYS B 1 18 ? 26.344 -25.016 2.59 1 27.83 18 CYS B C 1
ATOM 2400 O O . CYS B 1 18 ? 25.938 -25.391 1.484 1 27.83 18 CYS B O 1
ATOM 2402 N N . GLU B 1 19 ? 25.953 -25.828 3.602 1 27.55 19 GLU B N 1
ATOM 2403 C CA . GLU B 1 19 ? 24.578 -26.344 3.658 1 27.55 19 GLU B CA 1
ATOM 2404 C C . GLU B 1 19 ? 23.578 -25.297 3.186 1 27.55 19 GLU B C 1
ATOM 2406 O O . GLU B 1 19 ? 23.703 -24.109 3.512 1 27.55 19 GLU B O 1
ATOM 2411 N N . PRO B 1 20 ? 23.031 -25.453 2.084 1 30.45 20 PRO B N 1
ATOM 2412 C CA . PRO B 1 20 ? 22 -24.516 1.655 1 30.45 20 PRO B CA 1
ATOM 2413 C C . PRO B 1 20 ? 21.078 -24.094 2.797 1 30.45 20 PRO B C 1
ATOM 2415 O O . PRO B 1 20 ? 20.859 -24.859 3.736 1 30.45 20 PRO B O 1
ATOM 2418 N N . PRO B 1 21 ? 21.109 -22.844 3.158 1 31.48 21 PRO B N 1
ATOM 2419 C CA . PRO B 1 21 ? 20.219 -22.406 4.242 1 31.48 21 PRO B CA 1
ATOM 2420 C C . PRO B 1 21 ? 18.875 -23.125 4.219 1 31.48 21 PRO B C 1
ATOM 2422 O O . PRO B 1 21 ? 18.297 -23.344 3.146 1 31.48 21 PRO B O 1
ATOM 2425 N N . GLN B 1 22 ? 18.641 -24.078 5.074 1 26.75 22 GLN B N 1
ATOM 2426 C CA . GLN B 1 22 ? 17.344 -24.656 5.363 1 26.75 22 GLN B CA 1
ATOM 2427 C C . GLN B 1 22 ? 16.234 -23.609 5.305 1 26.75 22 GLN B C 1
ATOM 2429 O O . GLN B 1 22 ? 16.359 -22.531 5.91 1 26.75 22 GLN B O 1
ATOM 2434 N N . LEU B 1 23 ? 15.516 -23.578 4.262 1 28.67 23 LEU B N 1
ATOM 2435 C CA . LEU B 1 23 ? 14.273 -22.812 4.25 1 28.67 23 LEU B CA 1
ATOM 2436 C C . LEU B 1 23 ? 13.516 -23 5.559 1 28.67 23 LEU B C 1
ATOM 2438 O O . LEU B 1 23 ? 13.344 -24.125 6.035 1 28.67 23 LEU B O 1
ATOM 2442 N N . PRO B 1 24 ? 13.789 -22.203 6.566 1 31.62 24 PRO B N 1
ATOM 2443 C CA . PRO B 1 24 ? 13.008 -22.359 7.797 1 31.62 24 PRO B CA 1
ATOM 2444 C C . PRO B 1 24 ? 11.578 -22.828 7.535 1 31.62 24 PRO B C 1
ATOM 2446 O O . PRO B 1 24 ? 10.828 -22.156 6.812 1 31.62 24 PRO B O 1
ATOM 2449 N N . PHE B 1 25 ? 11.352 -24.109 7.359 1 26.64 25 PHE B N 1
ATOM 2450 C CA . PHE B 1 25 ? 10.086 -24.828 7.27 1 26.64 25 PHE B CA 1
ATOM 2451 C C . PHE B 1 25 ? 9.094 -24.312 8.297 1 26.64 25 PHE B C 1
ATOM 2453 O O . PHE B 1 25 ? 9.484 -23.75 9.328 1 26.64 25 PHE B O 1
ATOM 2460 N N . TRP B 1 26 ? 7.758 -24.453 7.898 1 28.45 26 TRP B N 1
ATOM 2461 C CA . TRP B 1 26 ? 6.441 -24.312 8.508 1 28.45 26 TRP B CA 1
ATOM 2462 C C . TRP B 1 26 ? 6.355 -25.094 9.812 1 28.45 26 TRP B C 1
ATOM 2464 O O . TRP B 1 26 ? 6.309 -26.328 9.805 1 28.45 26 TRP B O 1
ATOM 2474 N N . ASN B 1 27 ? 7.246 -25.047 10.766 1 26.16 27 ASN B N 1
ATOM 2475 C CA . ASN B 1 27 ? 6.957 -25.781 11.992 1 26.16 27 ASN B CA 1
ATOM 2476 C C . ASN B 1 27 ? 5.461 -25.812 12.289 1 26.16 27 ASN B C 1
ATOM 2478 O O . ASN B 1 27 ? 4.707 -24.984 11.781 1 26.16 27 ASN B O 1
ATOM 2482 N N . GLY B 1 28 ? 5.066 -26.875 13.281 1 26.5 28 GLY B N 1
ATOM 2483 C CA . GLY B 1 28 ? 3.9 -27.609 13.742 1 26.5 28 GLY B CA 1
ATOM 2484 C C . GLY B 1 28 ? 2.807 -26.703 14.281 1 26.5 28 GLY B C 1
ATOM 2485 O O . GLY B 1 28 ? 2.723 -26.484 15.492 1 26.5 28 GLY B O 1
ATOM 2486 N N . PHE B 1 29 ? 2.531 -25.578 13.914 1 28.22 29 PHE B N 1
ATOM 2487 C CA . PHE B 1 29 ? 1.256 -25.141 14.477 1 28.22 29 PHE B CA 1
ATOM 2488 C C . PHE B 1 29 ? 0.161 -26.172 14.18 1 28.22 29 PHE B C 1
ATOM 2490 O O . PHE B 1 29 ? -0.234 -26.344 13.023 1 28.22 29 PHE B O 1
ATOM 2497 N N . THR B 1 30 ? 0.166 -27.359 14.828 1 26.61 30 THR B N 1
ATOM 2498 C CA . THR B 1 30 ? -0.969 -28.266 14.906 1 26.61 30 THR B CA 1
ATOM 2499 C C . THR B 1 30 ? -2.256 -27.516 15.219 1 26.61 30 THR B C 1
ATOM 2501 O O . THR B 1 30 ? -3.227 -28.094 15.703 1 26.61 30 THR B O 1
ATOM 2504 N N . GLN B 1 31 ? -2.453 -26.266 15.227 1 29.88 31 GLN B N 1
ATOM 2505 C CA . GLN B 1 31 ? -3.822 -25.859 15.523 1 29.88 31 GLN B CA 1
ATOM 2506 C C . GLN B 1 31 ? -4.82 -26.625 14.648 1 29.88 31 GLN B C 1
ATOM 2508 O O . GLN B 1 31 ? -4.539 -26.906 13.484 1 29.88 31 GLN B O 1
ATOM 2513 N N . SER B 1 32 ? -5.699 -27.531 15.258 1 28.88 32 SER B N 1
ATOM 2514 C CA . SER B 1 32 ? -6.855 -28.141 14.609 1 28.88 32 SER B CA 1
ATOM 2515 C C . SER B 1 32 ? -7.344 -27.297 13.438 1 28.88 32 SER B C 1
ATOM 2517 O O . SER B 1 32 ? -7.297 -26.062 13.492 1 28.88 32 SER B O 1
ATOM 2519 N N . ARG B 1 33 ? -7.445 -27.969 12.266 1 33.56 33 ARG B N 1
ATOM 2520 C CA . ARG B 1 33 ? -7.84 -27.5 10.938 1 33.56 33 ARG B CA 1
ATOM 2521 C C . ARG B 1 33 ? -8.961 -26.469 11.023 1 33.56 33 ARG B C 1
ATOM 2523 O O . ARG B 1 33 ? -9.094 -25.609 10.156 1 33.56 33 ARG B O 1
ATOM 2530 N N . ASN B 1 34 ? -10.125 -26.891 11.688 1 27.58 34 ASN B N 1
ATOM 2531 C CA . ASN B 1 34 ? -11.414 -26.203 11.633 1 27.58 34 ASN B CA 1
ATOM 2532 C C . ASN B 1 34 ? -11.398 -24.922 12.445 1 27.58 34 ASN B C 1
ATOM 2534 O O . ASN B 1 34 ? -12.398 -24.188 12.484 1 27.58 34 ASN B O 1
ATOM 2538 N N . ALA B 1 35 ? -10.93 -25.125 13.711 1 30.58 35 ALA B N 1
ATOM 2539 C CA . ALA B 1 35 ? -11.078 -23.844 14.391 1 30.58 35 ALA B CA 1
ATOM 2540 C C . ALA B 1 35 ? -10.375 -22.734 13.617 1 30.58 35 ALA B C 1
ATOM 2542 O O . ALA B 1 35 ? -9.164 -22.531 13.75 1 30.58 35 ALA B O 1
ATOM 2543 N N . SER B 1 36 ? -10.43 -22.609 12.32 1 33.03 36 SER B N 1
ATOM 2544 C CA . SER B 1 36 ? -10.297 -21.438 11.461 1 33.03 36 SER B CA 1
ATOM 2545 C C . SER B 1 36 ? -10.453 -20.156 12.258 1 33.03 36 SER B C 1
ATOM 2547 O O . SER B 1 36 ? -11.531 -19.547 12.266 1 33.03 36 SER B O 1
ATOM 2549 N N . THR B 1 37 ? -10.5 -20.219 13.398 1 35.16 37 THR B N 1
ATOM 2550 C CA . THR B 1 37 ? -10.562 -18.906 14.047 1 35.16 37 THR B CA 1
ATOM 2551 C C . THR B 1 37 ? -9.719 -17.891 13.297 1 35.16 37 THR B C 1
ATOM 2553 O O . THR B 1 37 ? -8.492 -18.031 13.211 1 35.16 37 THR B O 1
ATOM 2556 N N . ASN B 1 38 ? -10.125 -17.5 12.102 1 41.41 38 ASN B N 1
ATOM 2557 C CA . ASN B 1 38 ? -9.891 -16.359 11.219 1 41.41 38 ASN B CA 1
ATOM 2558 C C . ASN B 1 38 ? -9.273 -15.188 11.969 1 41.41 38 ASN B C 1
ATOM 2560 O O . ASN B 1 38 ? -9.984 -14.266 12.383 1 41.41 38 ASN B O 1
ATOM 2564 N N . ASN B 1 39 ? -8.656 -15.445 12.859 1 44.25 39 ASN B N 1
ATOM 2565 C CA . ASN B 1 39 ? -8.094 -14.391 13.703 1 44.25 39 ASN B CA 1
ATOM 2566 C C . ASN B 1 39 ? -7.348 -13.344 12.867 1 44.25 39 ASN B C 1
ATOM 2568 O O . ASN B 1 39 ? -6.41 -12.719 13.359 1 44.25 39 ASN B O 1
ATOM 2572 N N . SER B 1 40 ? -7.398 -13.57 11.555 1 54.56 40 SER B N 1
ATOM 2573 C CA . SER B 1 40 ? -6.648 -12.492 10.93 1 54.56 40 SER B CA 1
ATOM 2574 C C . SER B 1 40 ? -7.301 -11.133 11.195 1 54.56 40 SER B C 1
ATOM 2576 O O . SER B 1 40 ? -8.484 -10.945 10.922 1 54.56 40 SER B O 1
ATOM 2578 N N . THR B 1 41 ? -6.934 -10.625 12.266 1 59.53 41 THR B N 1
ATOM 2579 C CA . THR B 1 41 ? -7.41 -9.344 12.781 1 59.53 41 THR B CA 1
ATOM 2580 C C . THR B 1 41 ? -7.285 -8.25 11.727 1 59.53 41 THR B C 1
ATOM 2582 O O . THR B 1 41 ? -7.742 -7.125 11.938 1 59.53 41 THR B O 1
ATOM 2585 N N . GLY B 1 42 ? -6.941 -8.734 10.414 1 76.56 42 GLY B N 1
ATOM 2586 C CA . GLY B 1 42 ? -6.801 -7.586 9.539 1 76.56 42 GLY B CA 1
ATOM 2587 C C . GLY B 1 42 ? -8.047 -7.305 8.719 1 76.56 42 GLY B C 1
ATOM 2588 O O . GLY B 1 42 ? -8.914 -8.172 8.578 1 76.56 42 GLY B O 1
ATOM 2589 N N . GLY B 1 43 ? -8.367 -6.148 8.352 1 81.38 43 GLY B N 1
ATOM 2590 C CA . GLY B 1 43 ? -9.523 -5.703 7.59 1 81.38 43 GLY B CA 1
ATOM 2591 C C . GLY B 1 43 ? -9.359 -5.875 6.094 1 81.38 43 GLY B C 1
ATOM 2592 O O . GLY B 1 43 ? -10.312 -5.715 5.336 1 81.38 43 GLY B O 1
ATOM 2593 N N . MET B 1 44 ? -8.211 -6.309 5.617 1 90.25 44 MET B N 1
ATOM 2594 C CA . MET B 1 44 ? -7.945 -6.402 4.184 1 90.25 44 MET B CA 1
ATOM 2595 C C . MET B 1 44 ? -7.414 -7.785 3.82 1 90.25 44 MET B C 1
ATOM 2597 O O . MET B 1 44 ? -6.395 -7.906 3.143 1 90.25 44 MET B O 1
ATOM 2601 N N . GLN B 1 45 ? -8.141 -8.766 4.219 1 93.31 45 GLN B N 1
ATOM 2602 C CA . GLN B 1 45 ? -7.719 -10.156 4.039 1 93.31 45 GLN B CA 1
ATOM 2603 C C . GLN B 1 45 ? -8.047 -10.648 2.635 1 93.31 45 GLN B C 1
ATOM 2605 O O . GLN B 1 45 ? -8.891 -10.07 1.946 1 93.31 45 GLN B O 1
ATOM 2610 N N . SER B 1 46 ? -7.336 -11.617 2.201 1 96.81 46 SER B N 1
ATOM 2611 C CA . SER B 1 46 ? -7.492 -12.273 0.904 1 96.81 46 SER B CA 1
ATOM 2612 C C . SER B 1 46 ? -7.805 -13.758 1.065 1 96.81 46 SER B C 1
ATOM 2614 O O . SER B 1 46 ? -7.492 -14.352 2.1 1 96.81 46 SER B O 1
ATOM 2616 N N . PRO B 1 47 ? -8.414 -14.398 0.087 1 97.94 47 PRO B N 1
ATOM 2617 C CA . PRO B 1 47 ? -8.828 -13.891 -1.225 1 97.94 47 PRO B CA 1
ATOM 2618 C C . PRO B 1 47 ? -10.195 -13.203 -1.192 1 97.94 47 PRO B C 1
ATOM 2620 O O . PRO B 1 47 ? -10.93 -13.344 -0.215 1 97.94 47 PRO B O 1
ATOM 2623 N N . ILE B 1 48 ? -10.445 -12.453 -2.195 1 97.44 48 ILE B N 1
ATOM 2624 C CA . ILE B 1 48 ? -11.758 -11.828 -2.34 1 97.44 48 ILE B CA 1
ATOM 2625 C C . ILE B 1 48 ? -12.359 -12.195 -3.693 1 97.44 48 ILE B C 1
ATOM 2627 O O . ILE B 1 48 ? -11.68 -12.773 -4.543 1 97.44 48 ILE B O 1
ATOM 2631 N N . GLU B 1 49 ? -13.656 -11.953 -3.811 1 97.5 49 GLU B N 1
ATOM 2632 C CA . GLU B 1 49 ? -14.305 -12.062 -5.113 1 97.5 49 GLU B CA 1
ATOM 2633 C C . GLU B 1 49 ? -14.016 -10.844 -5.98 1 97.5 49 GLU B C 1
ATOM 2635 O O . GLU B 1 49 ? -14.133 -9.703 -5.52 1 97.5 49 GLU B O 1
ATOM 2640 N N . LEU B 1 50 ? -13.672 -11.109 -7.215 1 98.12 50 LEU B N 1
ATOM 2641 C CA . LEU B 1 50 ? -13.367 -10.055 -8.172 1 98.12 50 LEU B CA 1
ATOM 2642 C C . LEU B 1 50 ? -14.422 -9.992 -9.273 1 98.12 50 LEU B C 1
ATOM 2644 O O . LEU B 1 50 ? -14.75 -11.016 -9.883 1 98.12 50 LEU B O 1
ATOM 2648 N N . THR B 1 51 ? -14.914 -8.836 -9.516 1 97.06 51 THR B N 1
ATOM 2649 C CA . THR B 1 51 ? -15.938 -8.664 -10.539 1 97.06 51 THR B CA 1
ATOM 2650 C C . THR B 1 51 ? -15.562 -7.531 -11.492 1 97.06 51 THR B C 1
ATOM 2652 O O . THR B 1 51 ? -15.328 -6.398 -11.062 1 97.06 51 THR B O 1
ATOM 2655 N N . SER B 1 52 ? -15.648 -7.824 -12.766 1 95.19 52 SER B N 1
ATOM 2656 C CA . SER B 1 52 ? -15.344 -6.828 -13.789 1 95.19 52 SER B CA 1
ATOM 2657 C C . SER B 1 52 ? -16.344 -5.684 -13.766 1 95.19 52 SER B C 1
ATOM 2659 O O . SER B 1 52 ? -16.016 -4.551 -14.109 1 95.19 52 SER B O 1
ATOM 2661 N N . LEU B 1 53 ? -17.516 -5.922 -13.305 1 92.56 53 LEU B N 1
ATOM 2662 C CA . LEU B 1 53 ? -18.594 -4.949 -13.32 1 92.56 53 LEU B CA 1
ATOM 2663 C C . LEU B 1 53 ? -18.375 -3.865 -12.273 1 92.56 53 LEU B C 1
ATOM 2665 O O . LEU B 1 53 ? -18.719 -2.701 -12.492 1 92.56 53 LEU B O 1
ATOM 2669 N N . THR B 1 54 ? -17.797 -4.234 -11.188 1 91.31 54 THR B N 1
ATOM 2670 C CA . THR B 1 54 ? -17.703 -3.283 -10.086 1 91.31 54 THR B CA 1
ATOM 2671 C C . THR B 1 54 ? -16.281 -2.777 -9.93 1 91.31 54 THR B C 1
ATOM 2673 O O . THR B 1 54 ? -16.047 -1.777 -9.25 1 91.31 54 THR B O 1
ATOM 2676 N N . ALA B 1 55 ? -15.32 -3.482 -10.531 1 94.69 55 ALA B N 1
ATOM 2677 C CA . ALA B 1 55 ? -13.938 -3.014 -10.445 1 94.69 55 ALA B CA 1
ATOM 2678 C C . ALA B 1 55 ? -13.766 -1.672 -11.148 1 94.69 55 ALA B C 1
ATOM 2680 O O . ALA B 1 55 ? -14.398 -1.422 -12.18 1 94.69 55 ALA B O 1
ATOM 2681 N N . ARG B 1 56 ? -12.922 -0.807 -10.633 1 92.06 56 ARG B N 1
ATOM 2682 C CA . ARG B 1 56 ? -12.594 0.458 -11.281 1 92.06 56 ARG B CA 1
ATOM 2683 C C . ARG B 1 56 ? -11.523 0.263 -12.344 1 92.06 56 ARG B C 1
ATOM 2685 O O . ARG B 1 56 ? -10.594 -0.527 -12.156 1 92.06 56 ARG B O 1
ATOM 2692 N N . PRO B 1 57 ? -11.664 1.086 -13.438 1 92 57 PRO B N 1
ATOM 2693 C CA . PRO B 1 57 ? -10.57 1.017 -14.414 1 92 57 PRO B CA 1
ATOM 2694 C C . PRO B 1 57 ? -9.234 1.483 -13.828 1 92 57 PRO B C 1
ATOM 2696 O O . PRO B 1 57 ? -9.164 2.541 -13.203 1 92 57 PRO B O 1
ATOM 2699 N N . GLY B 1 58 ? -8.266 0.668 -14.039 1 91.31 58 GLY B N 1
ATOM 2700 C CA . GLY B 1 58 ? -6.941 1.01 -13.547 1 91.31 58 GLY B CA 1
ATOM 2701 C C . GLY B 1 58 ? -6.082 1.707 -14.586 1 91.31 58 GLY B C 1
ATOM 2702 O O . GLY B 1 58 ? -6.102 1.339 -15.766 1 91.31 58 GLY B O 1
ATOM 2703 N N . ILE B 1 59 ? -5.359 2.721 -14.148 1 86.38 59 ILE B N 1
ATOM 2704 C CA . ILE B 1 59 ? -4.301 3.348 -14.93 1 86.38 59 ILE B CA 1
ATOM 2705 C C . ILE B 1 59 ? -2.943 3.047 -14.297 1 86.38 59 ILE B C 1
ATOM 2707 O O . ILE B 1 59 ? -2.793 3.121 -13.078 1 86.38 59 ILE B O 1
ATOM 2711 N N . GLU B 1 60 ? -1.995 2.68 -15.133 1 87.44 60 GLU B N 1
ATOM 2712 C CA . GLU B 1 60 ? -0.672 2.291 -14.656 1 87.44 60 GLU B CA 1
ATOM 2713 C C . GLU B 1 60 ? 0.215 3.514 -14.43 1 87.44 60 GLU B C 1
ATOM 2715 O O . GLU B 1 60 ? 1.068 3.828 -15.266 1 87.44 60 GLU B O 1
ATOM 2720 N N . ASN B 1 61 ? 0.112 4.023 -13.234 1 82.56 61 ASN B N 1
ATOM 2721 C CA . ASN B 1 61 ? 0.815 5.246 -12.859 1 82.56 61 ASN B CA 1
ATOM 2722 C C . ASN B 1 61 ? 2.326 5.035 -12.828 1 82.56 61 ASN B C 1
ATOM 2724 O O . ASN B 1 61 ? 3.094 5.977 -13.039 1 82.56 61 ASN B O 1
ATOM 2728 N N . ASN B 1 62 ? 2.807 3.838 -12.586 1 83.62 62 ASN B N 1
ATOM 2729 C CA . ASN B 1 62 ? 4.23 3.531 -12.477 1 83.62 62 ASN B CA 1
ATOM 2730 C C . ASN B 1 62 ? 4.773 2.928 -13.773 1 83.62 62 ASN B C 1
ATOM 2732 O O . ASN B 1 62 ? 5.75 2.174 -13.742 1 83.62 62 ASN B O 1
ATOM 2736 N N . GLY B 1 63 ? 4.109 3.225 -14.906 1 84.94 63 GLY B N 1
ATOM 2737 C CA . GLY B 1 63 ? 4.453 2.533 -16.141 1 84.94 63 GLY B CA 1
ATOM 2738 C C . GLY B 1 63 ? 3.754 1.195 -16.281 1 84.94 63 GLY B C 1
ATOM 2739 O O . GLY B 1 63 ? 3.17 0.685 -15.328 1 84.94 63 GLY B O 1
ATOM 2740 N N . GLN B 1 64 ? 3.875 0.611 -17.391 1 88.44 64 GLN B N 1
ATOM 2741 C CA . GLN B 1 64 ? 3.246 -0.68 -17.641 1 88.44 64 GLN B CA 1
ATOM 2742 C C . GLN B 1 64 ? 3.838 -1.77 -16.75 1 88.44 64 GLN B C 1
ATOM 2744 O O . GLN B 1 64 ? 5.039 -1.767 -16.484 1 88.44 64 GLN B O 1
ATOM 2749 N N . LEU B 1 65 ? 2.953 -2.6 -16.297 1 92 65 LEU B N 1
ATOM 2750 C CA . LEU B 1 65 ? 3.439 -3.783 -15.602 1 92 65 LEU B CA 1
ATOM 2751 C C . LEU B 1 65 ? 4.391 -4.586 -16.484 1 92 65 LEU B C 1
ATOM 2753 O O . LEU B 1 65 ? 4.027 -4.977 -17.594 1 92 65 LEU B O 1
ATOM 2757 N N . GLU B 1 66 ? 5.566 -4.801 -15.938 1 90.69 66 GLU B N 1
ATOM 2758 C CA . GLU B 1 66 ? 6.598 -5.492 -16.703 1 90.69 66 GLU B CA 1
ATOM 2759 C C . GLU B 1 66 ? 7.289 -6.562 -15.867 1 90.69 66 GLU B C 1
ATOM 2761 O O . GLU B 1 66 ? 7.402 -6.422 -14.648 1 90.69 66 GLU B O 1
ATOM 2766 N N . PHE B 1 67 ? 7.695 -7.59 -16.578 1 91.5 67 PHE B N 1
ATOM 2767 C CA . PHE B 1 67 ? 8.523 -8.641 -16 1 91.5 67 PHE B CA 1
ATOM 2768 C C . PHE B 1 67 ? 9.852 -8.758 -16.734 1 91.5 67 PHE B C 1
ATOM 2770 O O . PHE B 1 67 ? 9.883 -8.781 -17.969 1 91.5 67 PHE B O 1
ATOM 2777 N N . SER B 1 68 ? 10.875 -8.742 -15.984 1 91.38 68 SER B N 1
ATOM 2778 C CA . SER B 1 68 ? 12.195 -8.93 -16.562 1 91.38 68 SER B CA 1
ATOM 2779 C C . SER B 1 68 ? 12.836 -10.227 -16.078 1 91.38 68 SER B C 1
ATOM 2781 O O . SER B 1 68 ? 12.5 -10.727 -15.008 1 91.38 68 SER B O 1
ATOM 2783 N N . GLY B 1 69 ? 13.609 -10.828 -16.953 1 91 69 GLY B N 1
ATOM 2784 C CA . GLY B 1 69 ? 14.32 -12.039 -16.594 1 91 69 GLY B CA 1
ATOM 2785 C C . GLY B 1 69 ? 13.492 -13.297 -16.75 1 91 69 GLY B C 1
ATOM 2786 O O . GLY B 1 69 ? 14 -14.406 -16.609 1 91 69 GLY B O 1
ATOM 2787 N N . TYR B 1 70 ? 12.25 -13.125 -17.047 1 86.94 70 TYR B N 1
ATOM 2788 C CA . TYR B 1 70 ? 11.336 -14.266 -17.094 1 86.94 70 TYR B CA 1
ATOM 2789 C C . TYR B 1 70 ? 11.625 -15.141 -18.297 1 86.94 70 TYR B C 1
ATOM 2791 O O . TYR B 1 70 ? 11.188 -16.297 -18.359 1 86.94 70 TYR B O 1
ATOM 2799 N N . GLN B 1 71 ? 12.289 -14.617 -19.297 1 87.5 71 GLN B N 1
ATOM 2800 C CA . GLN B 1 71 ? 12.555 -15.344 -20.531 1 87.5 71 GLN B CA 1
ATOM 2801 C C . GLN B 1 71 ? 13.742 -16.281 -20.359 1 87.5 71 GLN B C 1
ATOM 2803 O O . GLN B 1 71 ? 13.969 -17.172 -21.203 1 87.5 71 GLN B O 1
ATOM 2808 N N . GLN B 1 72 ? 14.461 -16.141 -19.297 1 89.94 72 GLN B N 1
ATOM 2809 C CA . GLN B 1 72 ? 15.602 -17.016 -19.047 1 89.94 72 GLN B CA 1
ATOM 2810 C C . GLN B 1 72 ? 15.141 -18.406 -18.609 1 89.94 72 GLN B C 1
ATOM 2812 O O . GLN B 1 72 ? 14.047 -18.562 -18.062 1 89.94 72 GLN B O 1
ATOM 2817 N N . ASP B 1 73 ? 16.031 -19.297 -18.969 1 92.06 73 ASP B N 1
ATOM 2818 C CA . ASP B 1 73 ? 15.789 -20.641 -18.453 1 92.06 73 ASP B CA 1
ATOM 2819 C C . ASP B 1 73 ? 16.328 -20.797 -17.031 1 92.06 73 ASP B C 1
ATOM 2821 O O . ASP B 1 73 ? 17.422 -20.297 -16.719 1 92.06 73 ASP B O 1
ATOM 2825 N N . PRO B 1 74 ? 15.508 -21.438 -16.25 1 94.56 74 PRO B N 1
ATOM 2826 C CA . PRO B 1 74 ? 16.062 -21.719 -14.93 1 94.56 74 PRO B CA 1
ATOM 2827 C C . PRO B 1 74 ? 17.203 -22.719 -14.961 1 94.56 74 PRO B C 1
ATOM 2829 O O . PRO B 1 74 ? 17.25 -23.578 -15.859 1 94.56 74 PRO B O 1
ATOM 2832 N N . THR B 1 75 ? 18.109 -22.562 -13.961 1 95.69 75 THR B N 1
ATOM 2833 C CA . THR B 1 75 ? 19.219 -23.516 -13.844 1 95.69 75 THR B CA 1
ATOM 2834 C C . THR B 1 75 ? 18.828 -24.688 -12.953 1 95.69 75 THR B C 1
ATOM 2836 O O . THR B 1 75 ? 19.438 -25.75 -13.031 1 95.69 75 THR B O 1
ATOM 2839 N N . GLN B 1 76 ? 17.859 -24.469 -12.133 1 96.5 76 GLN B N 1
ATOM 2840 C CA . GLN B 1 76 ? 17.344 -25.516 -11.25 1 96.5 76 GLN B CA 1
ATOM 2841 C C . GLN B 1 76 ? 15.891 -25.25 -10.883 1 96.5 76 GLN B C 1
ATOM 2843 O O . GLN B 1 76 ? 15.484 -24.109 -10.68 1 96.5 76 GLN B O 1
ATOM 2848 N N . VAL B 1 77 ? 15.133 -26.344 -10.844 1 96.69 77 VAL B N 1
ATOM 2849 C CA . VAL B 1 77 ? 13.758 -26.281 -10.359 1 96.69 77 VAL B CA 1
ATOM 2850 C C . VAL B 1 77 ? 13.508 -27.438 -9.383 1 96.69 77 VAL B C 1
ATOM 2852 O O . VAL B 1 77 ? 13.844 -28.594 -9.672 1 96.69 77 VAL B O 1
ATOM 2855 N N . ASN B 1 78 ? 13.008 -27.078 -8.219 1 98 78 ASN B N 1
ATOM 2856 C CA . ASN B 1 78 ? 12.625 -28.062 -7.207 1 98 78 ASN B CA 1
ATOM 2857 C C . ASN B 1 78 ? 11.133 -28 -6.891 1 98 78 ASN B C 1
ATOM 2859 O O . ASN B 1 78 ? 10.562 -26.906 -6.816 1 98 78 ASN B O 1
ATOM 2863 N N . VAL B 1 79 ? 10.539 -29.172 -6.754 1 98.44 79 VAL B N 1
ATOM 2864 C CA . VAL B 1 79 ? 9.156 -29.234 -6.305 1 98.44 79 VAL B CA 1
ATOM 2865 C C . VAL B 1 79 ? 9.086 -29.891 -4.93 1 98.44 79 VAL B C 1
ATOM 2867 O O . VAL B 1 79 ? 9.805 -30.844 -4.656 1 98.44 79 VAL B O 1
ATOM 2870 N N . THR B 1 80 ? 8.281 -29.281 -4.043 1 98.75 80 THR B N 1
ATOM 2871 C CA . THR B 1 80 ? 8.109 -29.781 -2.686 1 98.75 80 THR B CA 1
ATOM 2872 C C . THR B 1 80 ? 6.629 -29.891 -2.328 1 98.75 80 THR B C 1
ATOM 2874 O O . THR B 1 80 ? 5.852 -28.969 -2.633 1 98.75 80 THR B O 1
ATOM 2877 N N . ASN B 1 81 ? 6.199 -31.031 -1.829 1 98.81 81 ASN B N 1
ATOM 2878 C CA . ASN B 1 81 ? 4.941 -31.141 -1.095 1 98.81 81 ASN B CA 1
ATOM 2879 C C . ASN B 1 81 ? 5.113 -30.734 0.368 1 98.81 81 ASN B C 1
ATOM 2881 O O . ASN B 1 81 ? 5.66 -31.5 1.165 1 98.81 81 ASN B O 1
ATOM 2885 N N . ASP B 1 82 ? 4.617 -29.547 0.686 1 97.38 82 ASP B N 1
ATOM 2886 C CA . ASP B 1 82 ? 4.883 -29.062 2.037 1 97.38 82 ASP B CA 1
ATOM 2887 C C . ASP B 1 82 ? 3.75 -29.453 2.988 1 97.38 82 ASP B C 1
ATOM 2889 O O . ASP B 1 82 ? 3.695 -28.969 4.121 1 97.38 82 ASP B O 1
ATOM 2893 N N . GLY B 1 83 ? 2.895 -30.25 2.459 1 97.44 83 GLY B N 1
ATOM 2894 C CA . GLY B 1 83 ? 1.771 -30.719 3.26 1 97.44 83 GLY B CA 1
ATOM 2895 C C . GLY B 1 83 ? 0.524 -29.875 3.08 1 97.44 83 GLY B C 1
ATOM 2896 O O . GLY B 1 83 ? -0.57 -30.281 3.473 1 97.44 83 GLY B O 1
ATOM 2897 N N . HIS B 1 84 ? 0.655 -28.672 2.492 1 96.25 84 HIS B N 1
ATOM 2898 C CA . HIS B 1 84 ? -0.471 -27.781 2.283 1 96.25 84 HIS B CA 1
ATOM 2899 C C . HIS B 1 84 ? -0.651 -27.453 0.803 1 96.25 84 HIS B C 1
ATOM 2901 O O . HIS B 1 84 ? -1.753 -27.109 0.367 1 96.25 84 HIS B O 1
ATOM 2907 N N . THR B 1 85 ? 0.413 -27.5 0.146 1 98.06 85 THR B N 1
ATOM 2908 C CA . THR B 1 85 ? 0.396 -27.203 -1.283 1 98.06 85 THR B CA 1
ATOM 2909 C C . THR B 1 85 ? 1.617 -27.797 -1.973 1 98.06 85 THR B C 1
ATOM 2911 O O . THR B 1 85 ? 2.428 -28.484 -1.333 1 98.06 85 THR B O 1
ATOM 2914 N N . ALA B 1 86 ? 1.634 -27.734 -3.305 1 98.38 86 ALA B N 1
ATOM 2915 C CA . ALA B 1 86 ? 2.818 -28.016 -4.113 1 98.38 86 ALA B CA 1
ATOM 2916 C C . ALA B 1 86 ? 3.598 -26.734 -4.402 1 98.38 86 ALA B C 1
ATOM 2918 O O . ALA B 1 86 ? 3.086 -25.812 -5.051 1 98.38 86 ALA B O 1
ATOM 2919 N N . VAL B 1 87 ? 4.863 -26.688 -3.961 1 98.44 87 VAL B N 1
ATOM 2920 C CA . VAL B 1 87 ? 5.688 -25.484 -4.105 1 98.44 87 VAL B CA 1
ATOM 2921 C C . VAL B 1 87 ? 6.816 -25.75 -5.098 1 98.44 87 VAL B C 1
ATOM 2923 O O . VAL B 1 87 ? 7.531 -26.75 -4.98 1 98.44 87 VAL B O 1
ATOM 2926 N N . TYR B 1 88 ? 6.91 -24.922 -6.078 1 97.44 88 TYR B N 1
ATOM 2927 C CA . TYR B 1 88 ? 8.055 -24.938 -6.984 1 97.44 88 TYR B CA 1
ATOM 2928 C C . TYR B 1 88 ? 9 -23.766 -6.691 1 97.44 88 TYR B C 1
ATOM 2930 O O . TYR B 1 88 ? 8.57 -22.625 -6.594 1 97.44 88 TYR B O 1
ATOM 2938 N N . SER B 1 89 ? 10.227 -24.078 -6.551 1 96.69 89 SER B N 1
ATOM 2939 C CA . SER B 1 89 ? 11.289 -23.094 -6.383 1 96.69 89 SER B CA 1
ATOM 2940 C C . SER B 1 89 ? 12.266 -23.141 -7.555 1 96.69 89 SER B C 1
ATOM 2942 O O . SER B 1 89 ? 12.477 -24.188 -8.156 1 96.69 89 SER B O 1
ATOM 2944 N N . PHE B 1 90 ? 12.859 -21.984 -7.812 1 95.06 90 PHE B N 1
ATOM 2945 C CA . PHE B 1 90 ? 13.672 -21.828 -9.016 1 95.06 90 PHE B CA 1
ATOM 2946 C C . PHE B 1 90 ? 15 -21.172 -8.688 1 95.06 90 PHE B C 1
ATOM 2948 O O . PHE B 1 90 ? 15.07 -20.297 -7.809 1 95.06 90 PHE B O 1
ATOM 2955 N N . ASN B 1 91 ? 16 -21.625 -9.391 1 94.88 91 ASN B N 1
ATOM 2956 C CA . ASN B 1 91 ? 17.219 -20.844 -9.539 1 94.88 91 ASN B CA 1
ATOM 2957 C C . ASN B 1 91 ? 17.375 -20.312 -10.961 1 94.88 91 ASN B C 1
ATOM 2959 O O . ASN B 1 91 ? 17.297 -21.078 -11.922 1 94.88 91 ASN B O 1
ATOM 2963 N N . PHE B 1 92 ? 17.469 -19.031 -11.031 1 94.88 92 PHE B N 1
ATOM 2964 C CA . PHE B 1 92 ? 17.703 -18.375 -12.305 1 94.88 92 PHE B CA 1
ATOM 2965 C C . PHE B 1 92 ? 19.109 -17.766 -12.344 1 94.88 92 PHE B C 1
ATOM 2967 O O . PHE B 1 92 ? 19.656 -17.422 -11.305 1 94.88 92 PHE B O 1
ATOM 2974 N N . PRO B 1 93 ? 19.703 -17.641 -13.617 1 95.06 93 PRO B N 1
ATOM 2975 C CA . PRO B 1 93 ? 20.984 -16.938 -13.711 1 95.06 93 PRO B CA 1
ATOM 2976 C C . PRO B 1 93 ? 20.906 -15.5 -13.188 1 95.06 93 PRO B C 1
ATOM 2978 O O . PRO B 1 93 ? 21.844 -15.039 -12.523 1 95.06 93 PRO B O 1
ATOM 2981 N N . GLU B 1 94 ? 19.844 -14.836 -13.539 1 95.56 94 GLU B N 1
ATOM 2982 C CA . GLU B 1 94 ? 19.531 -13.508 -13.031 1 95.56 94 GLU B CA 1
ATOM 2983 C C . GLU B 1 94 ? 18.125 -13.461 -12.43 1 95.56 94 GLU B C 1
ATOM 2985 O O . GLU B 1 94 ? 17.25 -14.227 -12.836 1 95.56 94 GLU B O 1
ATOM 2990 N N . PRO B 1 95 ? 18.016 -12.562 -11.469 1 95.75 95 PRO B N 1
ATOM 2991 C CA . PRO B 1 95 ? 16.688 -12.5 -10.836 1 95.75 95 PRO B CA 1
ATOM 2992 C C . PRO B 1 95 ? 15.57 -12.172 -11.836 1 95.75 95 PRO B C 1
ATOM 2994 O O . PRO B 1 95 ? 15.781 -11.383 -12.758 1 95.75 95 PRO B O 1
ATOM 2997 N N . VAL B 1 96 ? 14.453 -12.844 -11.68 1 94.56 96 VAL B N 1
ATOM 2998 C CA . VAL B 1 96 ? 13.219 -12.469 -12.359 1 94.56 96 VAL B CA 1
ATOM 2999 C C . VAL B 1 96 ? 12.5 -11.383 -11.562 1 94.56 96 VAL B C 1
ATOM 3001 O O . VAL B 1 96 ? 12.234 -11.547 -10.375 1 94.56 96 VAL B O 1
ATOM 3004 N N . VAL B 1 97 ? 12.203 -10.273 -12.227 1 95.5 97 VAL B N 1
ATOM 3005 C CA . VAL B 1 97 ? 11.734 -9.102 -11.484 1 95.5 97 VAL B CA 1
ATOM 3006 C C . VAL B 1 97 ? 10.453 -8.562 -12.117 1 95.5 97 VAL B C 1
ATOM 3008 O O . VAL B 1 97 ? 10.352 -8.484 -13.344 1 95.5 97 VAL B O 1
ATOM 3011 N N . ALA B 1 98 ? 9.461 -8.242 -11.266 1 94.5 98 ALA B N 1
ATOM 3012 C CA . ALA B 1 98 ? 8.242 -7.539 -11.664 1 94.5 98 ALA B CA 1
ATOM 3013 C C . ALA B 1 98 ? 8.289 -6.074 -11.234 1 94.5 98 ALA B C 1
ATOM 3015 O O . ALA B 1 98 ? 8.734 -5.762 -10.125 1 94.5 98 ALA B O 1
ATOM 3016 N N . ARG B 1 99 ? 7.801 -5.188 -12.07 1 93.25 99 ARG B N 1
ATOM 3017 C CA . ARG B 1 99 ? 7.719 -3.766 -11.758 1 93.25 99 ARG B CA 1
ATOM 3018 C C . ARG B 1 99 ? 6.613 -3.088 -12.555 1 93.25 99 ARG B C 1
ATOM 3020 O O . ARG B 1 99 ? 6.051 -3.684 -13.477 1 93.25 99 ARG B O 1
ATOM 3027 N N . GLY B 1 100 ? 6.301 -1.899 -12.148 1 91.75 100 GLY B N 1
ATOM 3028 C CA . GLY B 1 100 ? 5.289 -1.135 -12.859 1 91.75 100 GLY B CA 1
ATOM 3029 C C . GLY B 1 100 ? 3.875 -1.489 -12.445 1 91.75 100 GLY B C 1
ATOM 3030 O O . GLY B 1 100 ? 3.67 -2.203 -11.461 1 91.75 100 GLY B O 1
ATOM 3031 N N . GLY B 1 101 ? 2.895 -0.842 -13.203 1 91.81 101 GLY B N 1
ATOM 3032 C CA . GLY B 1 101 ? 1.5 -1.033 -12.836 1 91.81 101 GLY B CA 1
ATOM 3033 C C . GLY B 1 101 ? 1.181 -0.552 -11.438 1 91.81 101 GLY B C 1
ATOM 3034 O O . GLY B 1 101 ? 1.445 0.603 -11.094 1 91.81 101 GLY B O 1
ATOM 3035 N N . PRO B 1 102 ? 0.693 -1.457 -10.641 1 91.69 102 PRO B N 1
ATOM 3036 C CA . PRO B 1 102 ? 0.347 -1.06 -9.281 1 91.69 102 PRO B CA 1
ATOM 3037 C C . PRO B 1 102 ? 1.5 -1.255 -8.297 1 91.69 102 PRO B C 1
ATOM 3039 O O . PRO B 1 102 ? 1.36 -0.958 -7.105 1 91.69 102 PRO B O 1
ATOM 3042 N N . LEU B 1 103 ? 2.607 -1.75 -8.75 1 92.94 103 LEU B N 1
ATOM 3043 C CA . LEU B 1 103 ? 3.695 -2.133 -7.859 1 92.94 103 LEU B CA 1
ATOM 3044 C C . LEU B 1 103 ? 4.516 -0.915 -7.445 1 92.94 103 LEU B C 1
ATOM 3046 O O . LEU B 1 103 ? 4.777 -0.032 -8.266 1 92.94 103 LEU B O 1
ATOM 3050 N N . GLN B 1 104 ? 4.828 -0.931 -6.18 1 87.25 104 GLN B N 1
ATOM 3051 C CA . GLN B 1 104 ? 5.668 0.123 -5.617 1 87.25 104 GLN B CA 1
ATOM 3052 C C . GLN B 1 104 ? 7.121 -0.332 -5.508 1 87.25 104 GLN B C 1
ATOM 3054 O O . GLN B 1 104 ? 7.605 -0.619 -4.41 1 87.25 104 GLN B O 1
ATOM 3059 N N . GLY B 1 105 ? 7.816 -0.372 -6.59 1 89.19 105 GLY B N 1
ATOM 3060 C CA . GLY B 1 105 ? 9.203 -0.799 -6.617 1 89.19 105 GLY B CA 1
ATOM 3061 C C . GLY B 1 105 ? 9.438 -2.029 -7.473 1 89.19 105 GLY B C 1
ATOM 3062 O O . GLY B 1 105 ? 8.648 -2.316 -8.375 1 89.19 105 GLY B O 1
ATOM 3063 N N . ASN B 1 106 ? 10.617 -2.611 -7.258 1 93.75 106 ASN B N 1
ATOM 3064 C CA . ASN B 1 106 ? 11 -3.844 -7.934 1 93.75 106 ASN B CA 1
ATOM 3065 C C . ASN B 1 106 ? 10.758 -5.066 -7.055 1 93.75 106 ASN B C 1
ATOM 3067 O O . ASN B 1 106 ? 11.234 -5.125 -5.918 1 93.75 106 ASN B O 1
ATOM 3071 N N . TYR B 1 107 ? 10.07 -5.961 -7.602 1 96.5 107 TYR B N 1
ATOM 3072 C CA . TYR B 1 107 ? 9.727 -7.176 -6.871 1 96.5 107 TYR B CA 1
ATOM 3073 C C . TYR B 1 107 ? 10.406 -8.391 -7.484 1 96.5 107 TYR B C 1
ATOM 3075 O O . TYR B 1 107 ? 10.188 -8.711 -8.656 1 96.5 107 TYR B O 1
ATOM 3083 N N . GLN B 1 108 ? 11.109 -9.117 -6.723 1 97.44 108 GLN B N 1
ATOM 3084 C CA . GLN B 1 108 ? 11.859 -10.281 -7.188 1 97.44 108 GLN B CA 1
ATOM 3085 C C . GLN B 1 108 ? 11.07 -11.562 -6.969 1 97.44 108 GLN B C 1
ATOM 3087 O O . GLN B 1 108 ? 10.492 -11.773 -5.895 1 97.44 108 GLN B O 1
ATOM 3092 N N . PHE B 1 109 ? 11.133 -12.352 -8.055 1 96.25 109 PHE B N 1
ATOM 3093 C CA . PHE B 1 109 ? 10.445 -13.641 -7.984 1 96.25 109 PHE B CA 1
ATOM 3094 C C . PHE B 1 109 ? 11.07 -14.531 -6.922 1 96.25 109 PHE B C 1
ATOM 3096 O O . PHE B 1 109 ? 12.297 -14.609 -6.812 1 96.25 109 PHE B O 1
ATOM 3103 N N . SER B 1 110 ? 10.172 -15.164 -6.141 1 95.19 110 SER B N 1
ATOM 3104 C CA . SER B 1 110 ? 10.625 -16.047 -5.07 1 95.19 110 SER B CA 1
ATOM 3105 C C . SER B 1 110 ? 10.273 -17.5 -5.371 1 95.19 110 SER B C 1
ATOM 3107 O O . SER B 1 110 ? 11.156 -18.344 -5.5 1 95.19 110 SER B O 1
ATOM 3109 N N . SER B 1 111 ? 9.039 -17.781 -5.508 1 95.12 111 SER B N 1
ATOM 3110 C CA . SER B 1 111 ? 8.539 -19.125 -5.723 1 95.12 111 SER B CA 1
ATOM 3111 C C . SER B 1 111 ? 7.129 -19.109 -6.305 1 95.12 111 SER B C 1
ATOM 3113 O O . SER B 1 111 ? 6.566 -18.047 -6.547 1 95.12 111 SER B O 1
ATOM 3115 N N . LEU B 1 112 ? 6.672 -20.281 -6.605 1 96.38 112 LEU B N 1
ATOM 3116 C CA . LEU B 1 112 ? 5.262 -20.391 -6.969 1 96.38 112 LEU B CA 1
ATOM 3117 C C . LEU B 1 112 ? 4.621 -21.609 -6.328 1 96.38 112 LEU B C 1
ATOM 3119 O O . LEU B 1 112 ? 5.32 -22.562 -5.953 1 96.38 112 LEU B O 1
ATOM 3123 N N . HIS B 1 113 ? 3.355 -21.594 -6.105 1 98 113 HIS B N 1
ATOM 3124 C CA . HIS B 1 113 ? 2.592 -22.703 -5.555 1 98 113 HIS B CA 1
ATOM 3125 C C . HIS B 1 113 ? 1.175 -22.734 -6.121 1 98 113 HIS B C 1
ATOM 3127 O O . HIS B 1 113 ? 0.782 -21.828 -6.867 1 98 113 HIS B O 1
ATOM 3133 N N . PHE B 1 114 ? 0.417 -23.797 -5.707 1 98.25 114 PHE B N 1
ATOM 3134 C CA . PHE B 1 114 ? -0.855 -24.047 -6.375 1 98.25 114 PHE B CA 1
ATOM 3135 C C . PHE B 1 114 ? -1.963 -24.281 -5.355 1 98.25 114 PHE B C 1
ATOM 3137 O O . PHE B 1 114 ? -1.702 -24.75 -4.246 1 98.25 114 PHE B O 1
ATOM 3144 N N . HIS B 1 115 ? -3.119 -23.953 -5.762 1 98.62 115 HIS B N 1
ATOM 3145 C CA . HIS B 1 115 ? -4.375 -24.328 -5.125 1 98.62 115 HIS B CA 1
ATOM 3146 C C . HIS B 1 115 ? -5.289 -25.062 -6.098 1 98.62 115 HIS B C 1
ATOM 3148 O O . HIS B 1 115 ? -5.457 -24.641 -7.242 1 98.62 115 HIS B O 1
ATOM 3154 N N . TRP B 1 116 ? -5.891 -26.172 -5.598 1 98.69 116 TRP B N 1
ATOM 3155 C CA . TRP B 1 116 ? -6.711 -26.953 -6.504 1 98.69 116 TRP B CA 1
ATOM 3156 C C . TRP B 1 116 ? -7.852 -27.641 -5.754 1 98.69 116 TRP B C 1
ATOM 3158 O O . TRP B 1 116 ? -7.844 -27.688 -4.52 1 98.69 116 TRP B O 1
ATOM 3168 N N . GLY B 1 117 ? -8.859 -28.109 -6.52 1 98.5 117 GLY B N 1
ATOM 3169 C CA . GLY B 1 117 ? -10.039 -28.734 -5.934 1 98.5 117 GLY B CA 1
ATOM 3170 C C . GLY B 1 117 ? -10.031 -30.25 -6.066 1 98.5 117 GLY B C 1
ATOM 3171 O O . GLY B 1 117 ? -9.32 -30.797 -6.902 1 98.5 117 GLY B O 1
ATOM 3172 N N . ALA B 1 118 ? -10.797 -30.875 -5.223 1 98.38 118 ALA B N 1
ATOM 3173 C CA . ALA B 1 118 ? -11.07 -32.312 -5.371 1 98.38 118 ALA B CA 1
ATOM 3174 C C . ALA B 1 118 ? -11.805 -32.594 -6.676 1 98.38 118 ALA B C 1
ATOM 3176 O O . ALA B 1 118 ? -11.664 -33.656 -7.254 1 98.38 118 ALA B O 1
ATOM 3177 N N . GLU B 1 119 ? -12.531 -31.578 -7.051 1 97.94 119 GLU B N 1
ATOM 3178 C CA . GLU B 1 119 ? -13.258 -31.594 -8.32 1 97.94 119 GLU B CA 1
ATOM 3179 C C . GLU B 1 119 ? -12.914 -30.375 -9.164 1 97.94 119 GLU B C 1
ATOM 3181 O O . GLU B 1 119 ? -12.312 -29.422 -8.664 1 97.94 119 GLU B O 1
ATOM 3186 N N . SER B 1 120 ? -13.328 -30.469 -10.43 1 97.62 120 SER B N 1
ATOM 3187 C CA . SER B 1 120 ? -12.852 -29.453 -11.367 1 97.62 120 SER B CA 1
ATOM 3188 C C . SER B 1 120 ? -13.781 -28.234 -11.398 1 97.62 120 SER B C 1
ATOM 3190 O O . SER B 1 120 ? -13.578 -27.312 -12.18 1 97.62 120 SER B O 1
ATOM 3192 N N . ASP B 1 121 ? -14.789 -28.141 -10.562 1 95.94 121 ASP B N 1
ATOM 3193 C CA . ASP B 1 121 ? -15.703 -27.016 -10.469 1 95.94 121 ASP B CA 1
ATOM 3194 C C . ASP B 1 121 ? -15.273 -26.047 -9.359 1 95.94 121 ASP B C 1
ATOM 3196 O O . ASP B 1 121 ? -15.977 -25.078 -9.07 1 95.94 121 ASP B O 1
ATOM 3200 N N . ARG B 1 122 ? -14.211 -26.406 -8.797 1 96.75 122 ARG B N 1
ATOM 3201 C CA . ARG B 1 122 ? -13.664 -25.594 -7.719 1 96.75 122 ARG B CA 1
ATOM 3202 C C . ARG B 1 122 ? -12.156 -25.766 -7.609 1 96.75 122 ARG B C 1
ATOM 3204 O O . ARG B 1 122 ? -11.562 -26.594 -8.305 1 96.75 122 ARG B O 1
ATOM 3211 N N . GLY B 1 123 ? -11.555 -24.922 -6.652 1 98.44 123 GLY B N 1
ATOM 3212 C CA . GLY B 1 123 ? -10.141 -25.078 -6.391 1 98.44 123 GLY B CA 1
ATOM 3213 C C . GLY B 1 123 ? -9.383 -23.766 -6.336 1 98.44 123 GLY B C 1
ATOM 3214 O O . GLY B 1 123 ? -8.508 -23.578 -5.488 1 98.44 123 GLY B O 1
ATOM 3215 N N . ALA B 1 124 ? -9.648 -22.875 -7.297 1 98.56 124 ALA B N 1
ATOM 3216 C CA . ALA B 1 124 ? -9.039 -21.547 -7.27 1 98.56 124 ALA B CA 1
ATOM 3217 C C . ALA B 1 124 ? -9.43 -20.797 -5.996 1 98.56 124 ALA B C 1
ATOM 3219 O O . ALA B 1 124 ? -10.547 -20.938 -5.5 1 98.56 124 ALA B O 1
ATOM 3220 N N . GLU B 1 125 ? -8.539 -20.016 -5.5 1 98.19 125 GLU B N 1
ATOM 3221 C CA . GLU B 1 125 ? -8.836 -19.219 -4.312 1 98.19 125 GLU B CA 1
ATOM 3222 C C . GLU B 1 125 ? -9.734 -18.031 -4.648 1 98.19 125 GLU B C 1
ATOM 3224 O O . GLU B 1 125 ? -10.727 -17.781 -3.961 1 98.19 125 GLU B O 1
ATOM 3229 N N . HIS B 1 126 ? -9.383 -17.375 -5.668 1 98.5 126 HIS B N 1
ATOM 3230 C CA . HIS B 1 126 ? -10.203 -16.234 -6.074 1 98.5 126 HIS B CA 1
ATOM 3231 C C . HIS B 1 126 ? -11.406 -16.688 -6.902 1 98.5 126 HIS B C 1
ATOM 3233 O O . HIS B 1 126 ? -11.375 -17.766 -7.504 1 98.5 126 HIS B O 1
ATOM 3239 N N . VAL B 1 127 ? -12.422 -15.93 -6.816 1 98.06 127 VAL B N 1
ATOM 3240 C CA . VAL B 1 127 ? -13.578 -16.016 -7.707 1 98.06 127 VAL B CA 1
ATOM 3241 C C . VAL B 1 127 ? -13.633 -14.781 -8.602 1 98.06 127 VAL B C 1
ATOM 3243 O O . VAL B 1 127 ? -13.531 -13.656 -8.117 1 98.06 127 VAL B O 1
ATOM 3246 N N . VAL B 1 128 ? -13.734 -15.039 -9.891 1 97.5 128 VAL B N 1
ATOM 3247 C CA . VAL B 1 128 ? -13.781 -13.938 -10.836 1 97.5 128 VAL B CA 1
ATOM 3248 C C . VAL B 1 128 ? -15.078 -13.992 -11.641 1 97.5 128 VAL B C 1
ATOM 3250 O O . VAL B 1 128 ? -15.367 -15 -12.297 1 97.5 128 VAL B O 1
ATOM 3253 N N . ASP B 1 129 ? -15.867 -12.914 -11.531 1 97.38 129 ASP B N 1
ATOM 3254 C CA . ASP B 1 129 ? -17.141 -12.805 -12.227 1 97.38 129 ASP B CA 1
ATOM 3255 C C . ASP B 1 129 ? -18.031 -14.016 -11.953 1 97.38 129 ASP B C 1
ATOM 3257 O O . ASP B 1 129 ? -18.609 -14.594 -12.883 1 97.38 129 ASP B O 1
ATOM 3261 N N . GLY B 1 130 ? -17.953 -14.453 -10.758 1 96.75 130 GLY B N 1
ATOM 3262 C CA . GLY B 1 130 ? -18.828 -15.516 -10.289 1 96.75 130 GLY B CA 1
ATOM 3263 C C . GLY B 1 130 ? -18.297 -16.906 -10.586 1 96.75 130 GLY B C 1
ATOM 3264 O O . GLY B 1 130 ? -18.938 -17.906 -10.266 1 96.75 130 GLY B O 1
ATOM 3265 N N . LYS B 1 131 ? -17.172 -16.984 -11.148 1 96.5 131 LYS B N 1
ATOM 3266 C CA . LYS B 1 131 ? -16.625 -18.281 -11.523 1 96.5 131 LYS B CA 1
ATOM 3267 C C . LYS B 1 131 ? -15.414 -18.641 -10.656 1 96.5 131 LYS B C 1
ATOM 3269 O O . LYS B 1 131 ? -14.492 -17.828 -10.5 1 96.5 131 LYS B O 1
ATOM 3274 N N . ARG B 1 132 ? -15.445 -19.781 -10.094 1 97.56 132 ARG B N 1
ATOM 3275 C CA . ARG B 1 132 ? -14.289 -20.375 -9.414 1 97.56 132 ARG B CA 1
ATOM 3276 C C . ARG B 1 132 ? -13.617 -21.422 -10.289 1 97.56 132 ARG B C 1
ATOM 3278 O O . ARG B 1 132 ? -14.203 -22.469 -10.562 1 97.56 132 ARG B O 1
ATOM 3285 N N . HIS B 1 133 ? -12.445 -21.234 -10.641 1 98.06 133 HIS B N 1
ATOM 3286 C CA . HIS B 1 133 ? -11.75 -22.109 -11.57 1 98.06 133 HIS B CA 1
ATOM 3287 C C . HIS B 1 133 ? -11.195 -23.344 -10.859 1 98.06 133 HIS B C 1
ATOM 3289 O O . HIS B 1 133 ? -11.203 -23.406 -9.625 1 98.06 133 HIS B O 1
ATOM 3295 N N . THR B 1 134 ? -10.727 -24.297 -11.625 1 98.38 134 THR B N 1
ATOM 3296 C CA . THR B 1 134 ? -10.305 -25.594 -11.141 1 98.38 134 THR B CA 1
ATOM 3297 C C . THR B 1 134 ? -9.031 -25.484 -10.305 1 98.38 134 THR B C 1
ATOM 3299 O O . THR B 1 134 ? -8.828 -26.266 -9.359 1 98.38 134 THR B O 1
ATOM 3302 N N . MET B 1 135 ? -8.219 -24.547 -10.672 1 98.5 135 MET B N 1
ATOM 3303 C CA . MET B 1 135 ? -6.914 -24.406 -10.023 1 98.5 135 MET B CA 1
ATOM 3304 C C . MET B 1 135 ? -6.398 -22.969 -10.164 1 98.5 135 MET B C 1
ATOM 3306 O O . MET B 1 135 ? -6.766 -22.266 -11.109 1 98.5 135 MET B O 1
ATOM 3310 N N . GLU B 1 136 ? -5.629 -22.547 -9.227 1 98.19 136 GLU B N 1
ATOM 3311 C CA . GLU B 1 136 ? -4.98 -21.25 -9.242 1 98.19 136 GLU B CA 1
ATOM 3312 C C . GLU B 1 136 ? -3.508 -21.359 -8.859 1 98.19 136 GLU B C 1
ATOM 3314 O O . GLU B 1 136 ? -3.16 -22.047 -7.895 1 98.19 136 GLU B O 1
ATOM 3319 N N . MET B 1 137 ? -2.688 -20.781 -9.672 1 96.88 137 MET B N 1
ATOM 3320 C CA . MET B 1 137 ? -1.253 -20.688 -9.414 1 96.88 137 MET B CA 1
ATOM 3321 C C . MET B 1 137 ? -0.879 -19.312 -8.867 1 96.88 137 MET B C 1
ATOM 3323 O O . MET B 1 137 ? -1.369 -18.297 -9.359 1 96.88 137 MET B O 1
ATOM 3327 N N . HIS B 1 138 ? -0.085 -19.312 -7.828 1 97.44 138 HIS B N 1
ATOM 3328 C CA . HIS B 1 138 ? 0.434 -18.078 -7.258 1 97.44 138 HIS B CA 1
ATOM 3329 C C . HIS B 1 138 ? 1.937 -17.953 -7.484 1 97.44 138 HIS B C 1
ATOM 3331 O O . HIS B 1 138 ? 2.715 -18.766 -6.98 1 97.44 138 HIS B O 1
ATOM 3337 N N . LEU B 1 139 ? 2.328 -17 -8.289 1 96.06 139 LEU B N 1
ATOM 3338 C CA . LEU B 1 139 ? 3.729 -16.578 -8.328 1 96.06 139 LEU B CA 1
ATOM 3339 C C . LEU B 1 139 ? 4.008 -15.5 -7.289 1 96.06 139 LEU B C 1
ATOM 3341 O O . LEU B 1 139 ? 3.426 -14.414 -7.344 1 96.06 139 LEU B O 1
ATOM 3345 N N . VAL B 1 140 ? 4.934 -15.789 -6.422 1 97.31 140 VAL B N 1
ATOM 3346 C CA . VAL B 1 140 ? 5.18 -14.906 -5.289 1 97.31 140 VAL B CA 1
ATOM 3347 C C . VAL B 1 140 ? 6.461 -14.109 -5.523 1 97.31 140 VAL B C 1
ATOM 3349 O O . VAL B 1 140 ? 7.504 -14.68 -5.852 1 97.31 140 VAL B O 1
ATOM 3352 N N . PHE B 1 141 ? 6.32 -12.812 -5.383 1 97.44 141 PHE B N 1
ATOM 3353 C CA . PHE B 1 141 ? 7.438 -11.883 -5.48 1 97.44 141 PHE B CA 1
ATOM 3354 C C . PHE B 1 141 ? 7.621 -11.109 -4.176 1 97.44 141 PHE B C 1
ATOM 3356 O O . PHE B 1 141 ? 6.66 -10.906 -3.434 1 97.44 141 PHE B O 1
ATOM 3363 N N . TYR B 1 142 ? 8.859 -10.727 -3.887 1 97.12 142 TYR B N 1
ATOM 3364 C CA . TYR B 1 142 ? 9.102 -9.859 -2.738 1 97.12 142 TYR B CA 1
ATOM 3365 C C . TYR B 1 142 ? 9.82 -8.586 -3.162 1 97.12 142 TYR B C 1
ATOM 3367 O O . TYR B 1 142 ? 10.609 -8.594 -4.109 1 97.12 142 TYR B O 1
ATOM 3375 N N . ASN B 1 143 ? 9.5 -7.539 -2.533 1 95.31 143 ASN B N 1
ATOM 3376 C CA . ASN B 1 143 ? 10.141 -6.25 -2.793 1 95.31 143 ASN B CA 1
ATOM 3377 C C . ASN B 1 143 ? 11.633 -6.293 -2.486 1 95.31 143 ASN B C 1
ATOM 3379 O O . ASN B 1 143 ? 12.031 -6.539 -1.347 1 95.31 143 ASN B O 1
ATOM 3383 N N . GLN B 1 144 ? 12.406 -5.977 -3.439 1 94.38 144 GLN B N 1
ATOM 3384 C CA . GLN B 1 144 ? 13.859 -6.148 -3.367 1 94.38 144 GLN B CA 1
ATOM 3385 C C . GLN B 1 144 ? 14.469 -5.242 -2.303 1 94.38 144 GLN B C 1
ATOM 3387 O O . GLN B 1 144 ? 15.547 -5.531 -1.777 1 94.38 144 GLN B O 1
ATOM 3392 N N . ILE B 1 145 ? 13.812 -4.254 -2.012 1 89.5 145 ILE B N 1
ATOM 3393 C CA . ILE B 1 145 ? 14.391 -3.283 -1.088 1 89.5 145 ILE B CA 1
ATOM 3394 C C . ILE B 1 145 ? 14.555 -3.92 0.291 1 89.5 145 ILE B C 1
ATOM 3396 O O . ILE B 1 145 ? 15.352 -3.445 1.108 1 89.5 145 ILE B O 1
ATOM 3400 N N . TYR B 1 146 ? 13.828 -5.008 0.477 1 90.88 146 TYR B N 1
ATOM 3401 C CA . TYR B 1 146 ? 13.883 -5.637 1.792 1 90.88 146 TYR B CA 1
ATOM 3402 C C . TYR B 1 146 ? 14.875 -6.793 1.802 1 90.88 146 TYR B C 1
ATOM 3404 O O . TYR B 1 146 ? 15.109 -7.41 2.844 1 90.88 146 TYR B O 1
ATOM 3412 N N . GLY B 1 147 ? 15.375 -7.211 0.719 1 91.81 147 GLY B N 1
ATOM 3413 C CA . GLY B 1 147 ? 16.516 -8.117 0.621 1 91.81 147 GLY B CA 1
ATOM 3414 C C . GLY B 1 147 ? 16.109 -9.578 0.561 1 91.81 147 GLY B C 1
ATOM 3415 O O . GLY B 1 147 ? 16.812 -10.398 -0.023 1 91.81 147 GLY B O 1
ATOM 3416 N N . SER B 1 148 ? 14.969 -9.93 1.219 1 94.31 148 SER B N 1
ATOM 3417 C CA . SER B 1 148 ? 14.508 -11.312 1.23 1 94.31 148 SER B CA 1
ATOM 3418 C C . SER B 1 148 ? 13 -11.391 1.405 1 94.31 148 SER B C 1
ATOM 3420 O O . SER B 1 148 ? 12.367 -10.422 1.837 1 94.31 148 S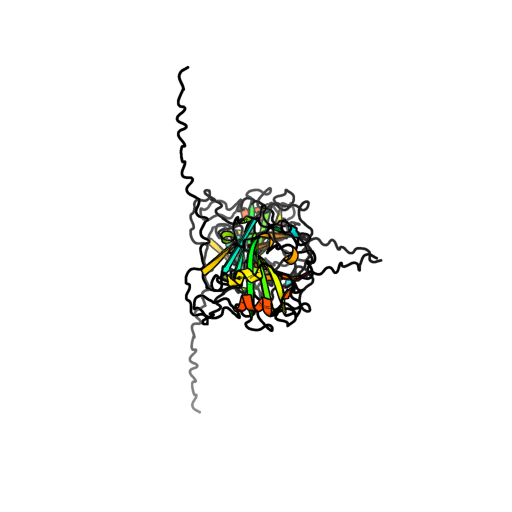ER B O 1
ATOM 3422 N N . PHE B 1 149 ? 12.523 -12.547 1.108 1 95 149 PHE B N 1
ATOM 3423 C CA . PHE B 1 149 ? 11.109 -12.812 1.331 1 95 149 PHE B CA 1
ATOM 3424 C C . PHE B 1 149 ? 10.758 -12.672 2.807 1 95 149 PHE B C 1
ATOM 3426 O O . PHE B 1 149 ? 9.758 -12.039 3.152 1 95 149 PHE B O 1
ATOM 3433 N N . ASP B 1 150 ? 11.523 -13.188 3.609 1 93.94 150 ASP B N 1
ATOM 3434 C CA . ASP B 1 150 ? 11.25 -13.219 5.043 1 93.94 150 ASP B CA 1
ATOM 3435 C C . ASP B 1 150 ? 11.203 -11.812 5.629 1 93.94 150 ASP B C 1
ATOM 3437 O O . ASP B 1 150 ? 10.359 -11.516 6.477 1 93.94 150 ASP B O 1
ATOM 3441 N N . ASN B 1 151 ? 12.055 -10.977 5.148 1 92.31 151 ASN B N 1
ATOM 3442 C CA . ASN B 1 151 ? 12.031 -9.586 5.602 1 92.31 151 ASN B CA 1
ATOM 3443 C C . ASN B 1 151 ? 10.844 -8.82 5.016 1 92.31 151 ASN B C 1
ATOM 3445 O O . ASN B 1 151 ? 10.258 -7.969 5.684 1 92.31 151 ASN B O 1
ATOM 3449 N N . ALA B 1 152 ? 10.469 -9.195 3.842 1 93.62 152 ALA B N 1
ATOM 3450 C CA . ALA B 1 152 ? 9.469 -8.438 3.09 1 93.62 152 ALA B CA 1
ATOM 3451 C C . ALA B 1 152 ? 8.055 -8.805 3.539 1 93.62 152 ALA B C 1
ATOM 3453 O O . ALA B 1 152 ? 7.152 -7.961 3.502 1 93.62 152 ALA B O 1
ATOM 3454 N N . LYS B 1 153 ? 7.824 -9.977 4.008 1 94.12 153 LYS B N 1
ATOM 3455 C CA . LYS B 1 153 ? 6.48 -10.523 4.16 1 94.12 153 LYS B CA 1
ATOM 3456 C C . LYS B 1 153 ? 5.695 -9.766 5.227 1 94.12 153 LYS B C 1
ATOM 3458 O O . LYS B 1 153 ? 4.461 -9.812 5.25 1 94.12 153 LYS B O 1
ATOM 3463 N N . THR B 1 154 ? 6.375 -9.039 6.121 1 89.12 154 THR B N 1
ATOM 3464 C CA . THR B 1 154 ? 5.676 -8.32 7.176 1 89.12 154 THR B CA 1
ATOM 3465 C C . THR B 1 154 ? 5.602 -6.828 6.852 1 89.12 154 THR B C 1
ATOM 3467 O O . THR B 1 154 ? 5.051 -6.047 7.629 1 89.12 154 THR B O 1
ATOM 3470 N N . GLN B 1 155 ? 6.156 -6.449 5.762 1 88.88 155 GLN B N 1
ATOM 3471 C CA . GLN B 1 155 ? 6.258 -5.031 5.438 1 88.88 155 GLN B CA 1
ATOM 3472 C C . GLN B 1 155 ? 5.129 -4.598 4.504 1 88.88 155 GLN B C 1
ATOM 3474 O O . GLN B 1 155 ? 4.668 -5.379 3.672 1 88.88 155 GLN B O 1
ATOM 3479 N N . CYS B 1 156 ? 4.672 -3.373 4.648 1 88.19 156 CYS B N 1
ATOM 3480 C CA . CYS B 1 156 ? 3.707 -2.812 3.709 1 88.19 156 CYS B CA 1
ATOM 3481 C C . CYS B 1 156 ? 4.246 -2.846 2.285 1 88.19 156 CYS B C 1
ATOM 3483 O O . CYS B 1 156 ? 5.383 -2.438 2.037 1 88.19 156 CYS B O 1
ATOM 3485 N N . ASN B 1 157 ? 3.443 -3.408 1.392 1 90.12 157 ASN B N 1
ATOM 3486 C CA . ASN B 1 157 ? 3.834 -3.551 -0.007 1 90.12 157 ASN B CA 1
ATOM 3487 C C . ASN B 1 157 ? 5.07 -4.43 -0.156 1 90.12 157 ASN B C 1
ATOM 3489 O O . ASN B 1 157 ? 5.895 -4.203 -1.045 1 90.12 157 ASN B O 1
ATOM 3493 N N . GLY B 1 158 ? 5.219 -5.281 0.746 1 93.56 158 GLY B N 1
ATOM 3494 C CA . GLY B 1 158 ? 6.402 -6.129 0.754 1 93.56 158 GLY B CA 1
ATOM 3495 C C . GLY B 1 158 ? 6.336 -7.258 -0.255 1 93.56 158 GLY B C 1
ATOM 3496 O O . GLY B 1 158 ? 7.371 -7.77 -0.691 1 93.56 158 GLY B O 1
ATOM 3497 N N . LEU B 1 159 ? 5.109 -7.621 -0.622 1 97 159 LEU B N 1
ATOM 3498 C CA . LEU B 1 159 ? 4.941 -8.766 -1.512 1 97 159 LEU B CA 1
ATOM 3499 C C . LEU B 1 159 ? 4.031 -8.406 -2.684 1 97 159 LEU B C 1
ATOM 3501 O O . LEU B 1 159 ? 3.213 -7.492 -2.586 1 97 159 LEU B O 1
ATOM 3505 N N . ALA B 1 160 ? 4.262 -9.055 -3.744 1 97.44 160 ALA B N 1
ATOM 3506 C CA . ALA B 1 160 ? 3.342 -9.117 -4.879 1 97.44 160 ALA B CA 1
ATOM 3507 C C . ALA B 1 160 ? 3.057 -10.562 -5.273 1 97.44 160 ALA B C 1
ATOM 3509 O O . ALA B 1 160 ? 3.957 -11.406 -5.273 1 97.44 160 ALA B O 1
ATOM 3510 N N . VAL B 1 161 ? 1.822 -10.828 -5.547 1 97.94 161 VAL B N 1
ATOM 3511 C CA . VAL B 1 161 ? 1.471 -12.188 -5.961 1 97.94 161 VAL B CA 1
ATOM 3512 C C . VAL B 1 161 ? 0.698 -12.141 -7.277 1 97.94 161 VAL B C 1
ATOM 3514 O O . VAL B 1 161 ? -0.327 -11.461 -7.379 1 97.94 161 VAL B O 1
ATOM 3517 N N . LEU B 1 162 ? 1.207 -12.812 -8.234 1 96 162 LEU B N 1
ATOM 3518 C CA . LEU B 1 162 ? 0.522 -12.992 -9.508 1 96 162 LEU B CA 1
ATOM 3519 C C . LEU B 1 162 ? -0.32 -14.266 -9.5 1 96 162 LEU B C 1
ATOM 3521 O O . LEU B 1 162 ? 0.217 -15.367 -9.383 1 96 162 LEU B O 1
ATOM 3525 N N . GLY B 1 163 ? -1.604 -14.086 -9.547 1 96.19 163 GLY B N 1
ATOM 3526 C CA . GLY B 1 163 ? -2.52 -15.211 -9.625 1 96.19 163 GLY B CA 1
ATOM 3527 C C . GLY B 1 163 ? -2.893 -15.586 -11.047 1 96.19 163 GLY B C 1
ATOM 3528 O O . GLY B 1 163 ? -3.33 -14.734 -11.82 1 96.19 163 GLY B O 1
ATOM 3529 N N . VAL B 1 164 ? -2.752 -16.859 -11.383 1 95.19 164 VAL B N 1
ATOM 3530 C CA . VAL B 1 164 ? -3.088 -17.391 -12.703 1 95.19 164 VAL B CA 1
ATOM 3531 C C . VAL B 1 164 ? -4.062 -18.562 -12.547 1 95.19 164 VAL B C 1
ATOM 3533 O O . VAL B 1 164 ? -3.801 -19.5 -11.797 1 95.19 164 VAL B O 1
ATOM 3536 N N . PHE B 1 165 ? -5.094 -18.5 -13.305 1 95.88 165 PHE B N 1
ATOM 3537 C CA . PHE B 1 165 ? -6.117 -19.531 -13.211 1 95.88 165 PHE B CA 1
ATOM 3538 C C . PHE B 1 165 ? -5.883 -20.625 -14.242 1 95.88 165 PHE B C 1
ATOM 3540 O O . PHE B 1 165 ? -5.297 -20.375 -15.297 1 95.88 165 PHE B O 1
ATOM 3547 N N . PHE B 1 166 ? -6.371 -21.812 -13.852 1 96.25 166 PHE B N 1
ATOM 3548 C CA . PHE B 1 166 ? -6.504 -22.938 -14.773 1 96.25 166 PHE B CA 1
ATOM 3549 C C . PHE B 1 166 ? -7.949 -23.406 -14.844 1 96.25 166 PHE B C 1
ATOM 3551 O O . PHE B 1 166 ? -8.602 -23.594 -13.82 1 96.25 166 PHE B O 1
ATOM 3558 N N . GLN B 1 167 ? -8.383 -23.562 -15.984 1 96.81 167 GLN B N 1
ATOM 3559 C CA . GLN B 1 167 ? -9.719 -24.078 -16.234 1 96.81 167 GLN B CA 1
ATOM 3560 C C . GLN B 1 167 ? -9.664 -25.484 -16.844 1 96.81 167 GLN B C 1
ATOM 3562 O O . GLN B 1 167 ? -8.844 -25.75 -17.719 1 96.81 167 GLN B O 1
ATOM 3567 N N . ASN B 1 168 ? -10.5 -26.281 -16.344 1 97.62 168 ASN B N 1
ATOM 3568 C CA . ASN B 1 168 ? -10.578 -27.641 -16.875 1 97.62 168 ASN B CA 1
ATOM 3569 C C . ASN B 1 168 ? -10.961 -27.641 -18.344 1 97.62 168 ASN B C 1
ATOM 3571 O O . ASN B 1 168 ? -11.844 -26.891 -18.766 1 97.62 168 ASN B O 1
ATOM 3575 N N . SER B 1 169 ? -10.234 -28.453 -19.047 1 96.62 169 SER B N 1
ATOM 3576 C CA . SER B 1 169 ? -10.422 -28.547 -20.484 1 96.62 169 SER B CA 1
ATOM 3577 C C . SER B 1 169 ? -10.062 -29.922 -21.016 1 96.62 169 SER B C 1
ATOM 3579 O O . SER B 1 169 ? -9.359 -30.688 -20.344 1 96.62 169 SER B O 1
ATOM 3581 N N . THR B 1 170 ? -10.57 -30.25 -22.219 1 95.62 170 THR B N 1
ATOM 3582 C CA . THR B 1 170 ? -10.18 -31.5 -22.875 1 95.62 170 THR B CA 1
ATOM 3583 C C . THR B 1 170 ? -8.789 -31.375 -23.484 1 95.62 170 THR B C 1
ATOM 3585 O O . THR B 1 170 ? -8.125 -32.406 -23.719 1 95.62 170 THR B O 1
ATOM 3588 N N . ALA B 1 171 ? -8.445 -30.078 -23.719 1 94 171 ALA B N 1
ATOM 3589 C CA . ALA B 1 171 ? -7.074 -29.875 -24.172 1 94 171 ALA B CA 1
ATOM 3590 C C . ALA B 1 171 ? -6.074 -30.203 -23.078 1 94 171 ALA B C 1
ATOM 3592 O O . ALA B 1 171 ? -6.367 -30.016 -21.891 1 94 171 ALA B O 1
ATOM 3593 N N . GLU B 1 172 ? -4.961 -30.719 -23.531 1 94.75 172 GLU B N 1
ATOM 3594 C CA . GLU B 1 172 ? -3.9 -31.062 -22.578 1 94.75 172 GLU B CA 1
ATOM 3595 C C . GLU B 1 172 ? -2.582 -30.406 -22.984 1 94.75 172 GLU B C 1
ATOM 3597 O O . GLU B 1 172 ? -1.724 -31.047 -23.594 1 94.75 172 GLU B O 1
ATOM 3602 N N . PRO B 1 173 ? -2.475 -29.156 -22.547 1 92.62 173 PRO B N 1
ATOM 3603 C CA . PRO B 1 173 ? -1.197 -28.5 -22.844 1 92.62 173 PRO B CA 1
ATOM 3604 C C . PRO B 1 173 ? 0.001 -29.297 -22.328 1 92.62 173 PRO B C 1
ATOM 3606 O O . PRO B 1 173 ? -0.136 -30.094 -21.391 1 92.62 173 PRO B O 1
ATOM 3609 N N . ASP B 1 174 ? 1.175 -29.094 -22.891 1 92.62 174 ASP B N 1
ATOM 3610 C CA . ASP B 1 174 ? 2.373 -29.844 -22.547 1 92.62 174 ASP B CA 1
ATOM 3611 C C . ASP B 1 174 ? 3.053 -29.25 -21.312 1 92.62 174 ASP B C 1
ATOM 3613 O O . ASP B 1 174 ? 4.176 -28.75 -21.391 1 92.62 174 ASP B O 1
ATOM 3617 N N . TYR B 1 175 ? 2.402 -29.484 -20.156 1 93.94 175 TYR B N 1
ATOM 3618 C CA . TYR B 1 175 ? 3.018 -29.078 -18.891 1 93.94 175 TYR B CA 1
ATOM 3619 C C . TYR B 1 175 ? 3.975 -30.156 -18.391 1 93.94 175 TYR B C 1
ATOM 3621 O O . TYR B 1 175 ? 3.588 -31.016 -17.594 1 93.94 175 TYR B O 1
ATOM 3629 N N . ARG B 1 176 ? 5.223 -29.969 -18.703 1 94.25 176 ARG B N 1
ATOM 3630 C CA . ARG B 1 176 ? 6.223 -31 -18.438 1 94.25 176 ARG B CA 1
ATOM 3631 C C . ARG B 1 176 ? 6.605 -31 -16.953 1 94.25 176 ARG B C 1
ATOM 3633 O O . ARG B 1 176 ? 7.293 -31.922 -16.484 1 94.25 176 ARG B O 1
ATOM 3640 N N . TRP B 1 177 ? 6.113 -30.016 -16.219 1 94.56 177 TRP B N 1
ATOM 3641 C CA . TRP B 1 177 ? 6.445 -29.891 -14.805 1 94.56 177 TRP B CA 1
ATOM 3642 C C . TRP B 1 177 ? 5.434 -30.641 -13.945 1 94.56 177 TRP B C 1
ATOM 3644 O O . TRP B 1 177 ? 5.68 -30.906 -12.766 1 94.56 177 TRP B O 1
ATOM 3654 N N . ILE B 1 178 ? 4.332 -31.109 -14.461 1 97.06 178 ILE B N 1
ATOM 3655 C CA . ILE B 1 178 ? 3.254 -31.719 -13.68 1 97.06 178 ILE B CA 1
ATOM 3656 C C . ILE B 1 178 ? 3.641 -33.125 -13.281 1 97.06 178 ILE B C 1
ATOM 3658 O O . ILE B 1 178 ? 3.438 -33.531 -12.133 1 97.06 178 ILE B O 1
ATOM 3662 N N . PRO B 1 179 ? 4.285 -33.938 -14.148 1 97.38 179 PRO B N 1
ATOM 3663 C CA . PRO B 1 179 ? 4.613 -35.312 -13.766 1 97.38 179 PRO B CA 1
ATOM 3664 C C . PRO B 1 179 ? 5.539 -35.375 -12.555 1 97.38 179 PRO B C 1
ATOM 3666 O O . PRO B 1 179 ? 5.551 -36.406 -11.836 1 97.38 179 PRO B O 1
ATOM 3669 N N . ALA B 1 180 ? 6.316 -34.375 -12.312 1 97.75 180 ALA B N 1
ATOM 3670 C CA . ALA B 1 180 ? 7.215 -34.344 -11.164 1 97.75 180 ALA B CA 1
ATOM 3671 C C . ALA B 1 180 ? 6.434 -34.469 -9.852 1 97.75 180 ALA B C 1
ATOM 3673 O O . ALA B 1 180 ? 6.992 -34.844 -8.828 1 97.75 180 ALA B O 1
ATOM 3674 N N . LEU B 1 181 ? 5.148 -34.188 -9.867 1 98.69 181 LEU B N 1
ATOM 3675 C CA . LEU B 1 181 ? 4.312 -34.25 -8.672 1 98.69 181 LEU B CA 1
ATOM 3676 C C . LEU B 1 181 ? 4.176 -35.656 -8.164 1 98.69 181 LEU B C 1
ATOM 3678 O O . LEU B 1 181 ? 3.986 -35.906 -6.969 1 98.69 181 LEU B O 1
ATOM 3682 N N . TYR B 1 182 ? 4.301 -36.594 -9.031 1 98.44 182 TYR B N 1
ATOM 3683 C CA . TYR B 1 182 ? 4.199 -38 -8.625 1 98.44 182 TYR B CA 1
ATOM 3684 C C . TYR B 1 182 ? 5.395 -38.406 -7.762 1 98.44 182 TYR B C 1
ATOM 3686 O O . TYR B 1 182 ? 5.352 -39.406 -7.066 1 98.44 182 TYR B O 1
ATOM 3694 N N . GLU B 1 183 ? 6.457 -37.594 -7.852 1 98.44 183 GLU B N 1
ATOM 3695 C CA . GLU B 1 183 ? 7.656 -37.875 -7.066 1 98.44 183 GLU B CA 1
ATOM 3696 C C . GLU B 1 183 ? 7.543 -37.312 -5.66 1 98.44 183 GLU B C 1
ATOM 3698 O O . GLU B 1 183 ? 8.375 -37.594 -4.793 1 98.44 183 GLU B O 1
ATOM 3703 N N . VAL B 1 184 ? 6.535 -36.5 -5.406 1 98.75 184 VAL B N 1
ATOM 3704 C CA . VAL B 1 184 ? 6.445 -35.844 -4.109 1 98.75 184 VAL B CA 1
ATOM 3705 C C . VAL B 1 184 ? 5.043 -36.031 -3.531 1 98.75 184 VAL B C 1
ATOM 3707 O O . VAL B 1 184 ? 4.457 -35.094 -2.996 1 98.75 184 VAL B O 1
ATOM 3710 N N . GLN B 1 185 ? 4.422 -37.125 -3.611 1 98.62 185 GLN B N 1
ATOM 3711 C CA . GLN B 1 185 ? 3.041 -37.406 -3.217 1 98.62 185 GLN B CA 1
ATOM 3712 C C . GLN B 1 185 ? 2.865 -37.281 -1.707 1 98.62 185 GLN B C 1
ATOM 3714 O O . GLN B 1 185 ? 1.781 -36.938 -1.228 1 98.62 185 GLN B O 1
ATOM 3719 N N . THR B 1 186 ? 3.963 -37.5 -0.981 1 98.25 186 THR B N 1
ATOM 3720 C CA . THR B 1 186 ? 3.883 -37.438 0.475 1 98.25 186 THR B CA 1
ATOM 3721 C C . THR B 1 186 ? 4.391 -36.125 1 1 98.25 186 THR B C 1
ATOM 3723 O O . THR B 1 186 ? 5.387 -35.594 0.5 1 98.25 186 THR B O 1
ATOM 3726 N N . ALA B 1 187 ? 3.758 -35.688 2.047 1 98.25 187 ALA B N 1
ATOM 3727 C CA . ALA B 1 187 ? 4.152 -34.438 2.652 1 98.25 187 ALA B CA 1
ATOM 3728 C C . ALA B 1 187 ? 5.613 -34.469 3.094 1 98.25 187 ALA B C 1
ATOM 3730 O O . ALA B 1 187 ? 6.078 -35.469 3.643 1 98.25 187 ALA B O 1
ATOM 3731 N N . GLY B 1 188 ? 6.289 -33.344 2.816 1 98 188 GLY B N 1
ATOM 3732 C CA . GLY B 1 188 ? 7.668 -33.219 3.252 1 98 188 GLY B CA 1
ATOM 3733 C C . GLY B 1 188 ? 8.672 -33.688 2.221 1 98 188 GLY B C 1
ATOM 3734 O O . GLY B 1 188 ? 9.883 -33.562 2.402 1 98 188 GLY B O 1
ATOM 3735 N N . THR B 1 189 ? 8.219 -34.281 1.166 1 98.5 189 THR B N 1
ATOM 3736 C CA . THR B 1 189 ? 9.117 -34.781 0.135 1 98.5 189 THR B CA 1
ATOM 3737 C C . THR B 1 189 ? 9.43 -33.688 -0.887 1 98.5 189 THR B C 1
ATOM 3739 O O . THR B 1 189 ? 8.633 -32.75 -1.078 1 98.5 189 THR B O 1
ATOM 3742 N N . SER B 1 190 ? 10.602 -33.812 -1.481 1 98.62 190 SER B N 1
ATOM 3743 C CA . SER B 1 190 ? 11.078 -32.906 -2.508 1 98.62 190 SER B CA 1
ATOM 3744 C C . SER B 1 190 ? 11.719 -33.656 -3.672 1 98.62 190 SER B C 1
ATOM 3746 O O . SER B 1 190 ? 12.18 -34.781 -3.512 1 98.62 190 SER B O 1
ATOM 3748 N N . TYR B 1 191 ? 11.672 -33 -4.797 1 98.62 191 TYR B N 1
ATOM 3749 C CA . TYR B 1 191 ? 12.211 -33.562 -6.027 1 98.62 191 TYR B CA 1
ATOM 3750 C C . TYR B 1 191 ? 12.789 -32.5 -6.93 1 98.62 191 TYR B C 1
ATOM 3752 O O . TYR B 1 191 ? 12.133 -31.469 -7.172 1 98.62 191 TYR B O 1
ATOM 3760 N N . THR B 1 192 ? 14.023 -32.688 -7.352 1 98.44 192 THR B N 1
ATOM 3761 C CA . THR B 1 192 ? 14.648 -31.797 -8.32 1 98.44 192 THR B CA 1
ATOM 3762 C C . THR B 1 192 ? 14.367 -32.25 -9.742 1 98.44 192 THR B C 1
ATOM 3764 O O . THR B 1 192 ? 14.672 -33.406 -10.117 1 98.44 192 THR B O 1
ATOM 3767 N N . LEU B 1 193 ? 13.758 -31.359 -10.516 1 97.38 193 LEU B N 1
ATOM 3768 C CA . LEU B 1 193 ? 13.492 -31.719 -11.906 1 97.38 193 LEU B CA 1
ATOM 3769 C C . LEU B 1 193 ? 14.797 -32 -12.648 1 97.38 193 LEU B C 1
ATOM 3771 O O . LEU B 1 193 ? 15.734 -31.203 -12.602 1 97.38 193 LEU B O 1
ATOM 3775 N N . PRO B 1 194 ? 14.828 -33.094 -13.305 1 96.88 194 PRO B N 1
ATOM 3776 C CA . PRO B 1 194 ? 16.047 -33.406 -14.062 1 96.88 194 PRO B CA 1
ATOM 3777 C C . PRO B 1 194 ? 16.328 -32.344 -15.148 1 96.88 194 PRO B C 1
ATOM 3779 O O . PRO B 1 194 ? 17.5 -32.031 -15.391 1 96.88 194 PRO B O 1
ATOM 3782 N N . ASP B 1 195 ? 15.312 -31.953 -15.844 1 95.94 195 ASP B N 1
ATOM 3783 C CA . ASP B 1 195 ? 15.383 -30.875 -16.812 1 95.94 195 ASP B CA 1
ATOM 3784 C C . ASP B 1 195 ? 14.688 -29.609 -16.297 1 95.94 195 ASP B C 1
ATOM 3786 O O . ASP B 1 195 ? 13.469 -29.484 -16.391 1 95.94 195 ASP B O 1
ATOM 3790 N N . PRO B 1 196 ? 15.531 -28.688 -15.836 1 93.5 196 PRO B N 1
ATOM 3791 C CA . PRO B 1 196 ? 14.922 -27.484 -15.258 1 93.5 196 PRO B CA 1
ATOM 3792 C C . PRO B 1 196 ? 14.094 -26.703 -16.281 1 93.5 196 PRO B C 1
ATOM 3794 O O . PRO B 1 196 ? 13.188 -25.953 -15.898 1 93.5 196 PRO B O 1
ATOM 3797 N N . THR B 1 197 ? 14.312 -26.828 -17.516 1 91.5 197 THR B N 1
ATOM 3798 C CA . THR B 1 197 ? 13.602 -26.078 -18.547 1 91.5 197 THR B CA 1
ATOM 3799 C C . THR B 1 197 ? 12.18 -26.625 -18.734 1 91.5 197 THR B C 1
ATOM 3801 O O . THR B 1 197 ? 11.367 -26.016 -19.422 1 91.5 197 THR B O 1
ATOM 3804 N N . ALA B 1 198 ? 11.922 -27.734 -18.062 1 89.25 198 ALA B N 1
ATOM 3805 C CA . ALA B 1 198 ? 10.586 -28.312 -18.109 1 89.25 198 ALA B CA 1
ATOM 3806 C C . ALA B 1 198 ? 9.555 -27.359 -17.516 1 89.25 198 ALA B C 1
ATOM 3808 O O . ALA B 1 198 ? 8.359 -27.469 -17.812 1 89.25 198 ALA B O 1
ATOM 3809 N N . PHE B 1 199 ? 9.984 -26.531 -16.625 1 89.38 199 PHE B N 1
ATOM 3810 C CA . PHE B 1 199 ? 9.125 -25.5 -16.047 1 89.38 199 PHE B CA 1
ATOM 3811 C C . PHE B 1 199 ? 9.695 -24.109 -16.312 1 89.38 199 PHE B C 1
ATOM 3813 O O . PHE B 1 199 ? 10.352 -23.531 -15.438 1 89.38 199 PHE B O 1
ATOM 3820 N N . ASN B 1 200 ? 9.383 -23.656 -17.5 1 80.94 200 ASN B N 1
ATOM 3821 C CA . ASN B 1 200 ? 9.75 -22.281 -17.781 1 80.94 200 ASN B CA 1
ATOM 3822 C C . ASN B 1 200 ? 8.586 -21.328 -17.531 1 80.94 200 ASN B C 1
ATOM 3824 O O . ASN B 1 200 ? 7.426 -21.672 -17.781 1 80.94 200 ASN B O 1
ATOM 3828 N N . ILE B 1 201 ? 8.773 -20.25 -16.812 1 81.94 201 ILE B N 1
ATOM 3829 C CA . ILE B 1 201 ? 7.668 -19.375 -16.422 1 81.94 201 ILE B CA 1
ATOM 3830 C C . ILE B 1 201 ? 7.359 -18.406 -17.562 1 81.94 201 ILE B C 1
ATOM 3832 O O . ILE B 1 201 ? 6.52 -17.516 -17.406 1 81.94 201 ILE B O 1
ATOM 3836 N N . LYS B 1 202 ? 7.945 -18.578 -18.734 1 79.06 202 LYS B N 1
ATOM 3837 C CA . LYS B 1 202 ? 7.738 -17.734 -19.906 1 79.06 202 LYS B CA 1
ATOM 3838 C C . LYS B 1 202 ? 6.285 -17.766 -20.375 1 79.06 202 LYS B C 1
ATOM 3840 O O . LYS B 1 202 ? 5.68 -16.734 -20.625 1 79.06 202 LYS B O 1
ATOM 3845 N N . GLY B 1 203 ? 5.816 -18.969 -20.484 1 70.56 203 GLY B N 1
ATOM 3846 C CA . GLY B 1 203 ? 4.461 -19.141 -20.984 1 70.56 203 GLY B CA 1
ATOM 3847 C C . GLY B 1 203 ? 3.395 -18.766 -19.969 1 70.56 203 GLY B C 1
ATOM 3848 O O . GLY B 1 203 ? 2.24 -18.547 -20.328 1 70.56 203 GLY B O 1
ATOM 3849 N N . LEU B 1 204 ? 3.824 -18.75 -18.719 1 74.25 204 LEU B N 1
ATOM 3850 C CA . LEU B 1 204 ? 2.861 -18.469 -17.656 1 74.25 204 LEU B CA 1
ATOM 3851 C C . LEU B 1 204 ? 2.672 -16.953 -17.484 1 74.25 204 LEU B C 1
ATOM 3853 O O . LEU B 1 204 ? 1.575 -16.5 -17.156 1 74.25 204 LEU B O 1
ATOM 3857 N N . ILE B 1 205 ? 3.836 -16.234 -17.547 1 73.12 205 ILE B N 1
ATOM 3858 C CA . ILE B 1 205 ? 3.844 -14.789 -17.359 1 73.12 205 ILE B CA 1
ATOM 3859 C C . ILE B 1 205 ? 3.771 -14.094 -18.719 1 73.12 205 ILE B C 1
ATOM 3861 O O . ILE B 1 205 ? 3.387 -12.93 -18.812 1 73.12 205 ILE B O 1
ATOM 3865 N N . GLY B 1 206 ? 3.91 -14.914 -19.781 1 59 206 GLY B N 1
ATOM 3866 C CA . GLY B 1 206 ? 4.086 -14.398 -21.125 1 59 206 GLY B CA 1
ATOM 3867 C C . GLY B 1 206 ? 3.307 -13.117 -21.375 1 59 206 GLY B C 1
ATOM 3868 O O . GLY B 1 206 ? 2.779 -12.516 -20.453 1 59 206 GLY B O 1
ATOM 3869 N N . ALA B 1 207 ? 3.057 -12.719 -22.734 1 53.75 207 ALA B N 1
ATOM 3870 C CA . ALA B 1 207 ? 2.84 -11.469 -23.469 1 53.75 207 ALA B CA 1
ATOM 3871 C C . ALA B 1 207 ? 1.517 -10.82 -23.062 1 53.75 207 ALA B C 1
ATOM 3873 O O . ALA B 1 207 ? 1.329 -9.617 -23.219 1 53.75 207 ALA B O 1
ATOM 3874 N N . ARG B 1 208 ? 0.575 -11.617 -22.703 1 57.06 208 ARG B N 1
ATOM 3875 C CA . ARG B 1 208 ? -0.723 -10.969 -22.562 1 57.06 208 ARG B CA 1
ATOM 3876 C C . ARG B 1 208 ? -1.043 -10.695 -21.094 1 57.06 208 ARG B C 1
ATOM 3878 O O . ARG B 1 208 ? -1.573 -11.562 -20.406 1 57.06 208 ARG B O 1
ATOM 3885 N N . ARG B 1 209 ? -0.558 -9.57 -20.609 1 73.5 209 ARG B N 1
ATOM 3886 C CA . ARG B 1 209 ? -0.549 -9.242 -19.188 1 73.5 209 ARG B CA 1
ATOM 3887 C C . ARG B 1 209 ? -1.823 -8.5 -18.797 1 73.5 209 ARG B C 1
ATOM 3889 O O . ARG B 1 209 ? -2.051 -8.242 -17.609 1 73.5 209 ARG B O 1
ATOM 3896 N N . LYS B 1 210 ? -2.578 -8.367 -19.812 1 85.56 210 LYS B N 1
ATOM 3897 C CA . LYS B 1 210 ? -3.877 -7.754 -19.562 1 85.56 210 LYS B CA 1
ATOM 3898 C C . LYS B 1 210 ? -5.008 -8.578 -20.172 1 85.56 210 LYS B C 1
ATOM 3900 O O . LYS B 1 210 ? -4.793 -9.32 -21.125 1 85.56 210 LYS B O 1
ATOM 3905 N N . PRO B 1 211 ? -6.207 -8.508 -19.562 1 93.06 211 PRO B N 1
ATOM 3906 C CA . PRO B 1 211 ? -6.594 -7.738 -18.375 1 93.06 211 PRO B CA 1
ATOM 3907 C C . PRO B 1 211 ? -6.207 -8.43 -17.062 1 93.06 211 PRO B C 1
ATOM 3909 O O . PRO B 1 211 ? -6.164 -9.656 -17 1 93.06 211 PRO B O 1
ATOM 3912 N N . TYR B 1 212 ? -5.914 -7.672 -16.062 1 95.06 212 TYR B N 1
ATOM 3913 C CA . TYR B 1 212 ? -5.707 -8.203 -14.719 1 95.06 212 TYR B CA 1
ATOM 3914 C C . TYR B 1 212 ? -6.324 -7.293 -13.664 1 95.06 212 TYR B C 1
ATOM 3916 O O . TYR B 1 212 ? -6.457 -6.086 -13.883 1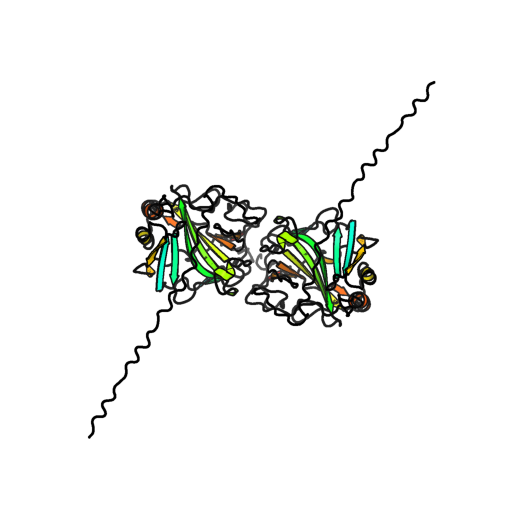 95.06 212 TYR B O 1
ATOM 3924 N N . PHE B 1 213 ? -6.773 -7.922 -12.586 1 96.56 213 PHE B N 1
ATOM 3925 C CA . PHE B 1 213 ? -7.211 -7.188 -11.398 1 96.56 213 PHE B CA 1
ATOM 3926 C C . PHE B 1 213 ? -6.035 -6.902 -10.477 1 96.56 213 PHE B C 1
ATOM 3928 O O . PHE B 1 213 ? -5.082 -7.684 -10.414 1 96.56 213 PHE B O 1
ATOM 3935 N N . SER B 1 214 ? -6.172 -5.828 -9.773 1 96.56 214 SER B N 1
ATOM 3936 C CA . SER B 1 214 ? -5.227 -5.586 -8.68 1 96.56 214 SER B CA 1
ATOM 3937 C C . SER B 1 214 ? -5.938 -5.035 -7.449 1 96.56 214 SER B C 1
ATOM 3939 O O . SER B 1 214 ? -6.875 -4.246 -7.566 1 96.56 214 SER B O 1
ATOM 3941 N N . TYR B 1 215 ? -5.473 -5.438 -6.332 1 95.75 215 TYR B N 1
ATOM 3942 C CA . TYR B 1 215 ? -5.938 -4.934 -5.047 1 95.75 215 TYR B CA 1
ATOM 3943 C C . TYR B 1 215 ? -4.918 -5.211 -3.949 1 95.75 215 TYR B C 1
ATOM 3945 O O . TYR B 1 215 ? -4.059 -6.082 -4.098 1 95.75 215 TYR B O 1
ATOM 3953 N N . HIS B 1 216 ? -4.992 -4.422 -2.92 1 93.31 216 HIS B N 1
ATOM 3954 C CA . HIS B 1 216 ? -4.203 -4.676 -1.722 1 93.31 216 HIS B CA 1
ATOM 3955 C C . HIS B 1 216 ? -4.855 -5.742 -0.846 1 93.31 216 HIS B C 1
ATOM 3957 O O . HIS B 1 216 ? -6.062 -5.699 -0.607 1 93.31 216 HIS B O 1
ATOM 3963 N N . GLY B 1 217 ? -4.043 -6.672 -0.404 1 95.5 217 GLY B N 1
ATOM 3964 C CA . GLY B 1 217 ? -4.594 -7.734 0.422 1 95.5 217 GLY B CA 1
ATOM 3965 C C . GLY B 1 217 ? -3.549 -8.438 1.265 1 95.5 217 GLY B C 1
ATOM 3966 O O . GLY B 1 217 ? -2.518 -7.852 1.603 1 95.5 217 GLY B O 1
ATOM 3967 N N . SER B 1 218 ? -3.875 -9.656 1.696 1 95.5 218 SER B N 1
ATOM 3968 C CA . SER B 1 218 ? -3.029 -10.445 2.582 1 95.5 218 SER B CA 1
ATOM 3969 C C . SER B 1 218 ? -2.564 -11.727 1.9 1 95.5 218 SER B C 1
ATOM 3971 O O . SER B 1 218 ? -3.043 -12.07 0.817 1 95.5 218 SER B O 1
ATOM 3973 N N . LEU B 1 219 ? -1.646 -12.297 2.547 1 94.56 219 LEU B N 1
ATOM 3974 C CA . LEU B 1 219 ? -1.418 -13.711 2.262 1 94.56 219 LEU B CA 1
ATOM 3975 C C . LEU B 1 219 ? -2.678 -14.531 2.52 1 94.56 219 LEU B C 1
ATOM 3977 O O . LEU B 1 219 ? -3.547 -14.109 3.289 1 94.56 219 LEU B O 1
ATOM 3981 N N . THR B 1 220 ? -2.73 -15.672 1.852 1 94.75 220 THR B N 1
ATOM 3982 C CA . THR B 1 220 ? -3.898 -16.531 2.035 1 94.75 220 THR B CA 1
ATOM 3983 C C . THR B 1 220 ? -3.568 -17.703 2.947 1 94.75 220 THR B C 1
ATOM 3985 O O . THR B 1 220 ? -4.402 -18.594 3.146 1 94.75 220 THR B O 1
ATOM 3988 N N . THR B 1 221 ? -2.381 -17.719 3.398 1 88.25 221 THR B N 1
ATOM 3989 C CA . THR B 1 221 ? -1.938 -18.688 4.402 1 88.25 221 THR B CA 1
ATOM 3990 C C . THR B 1 221 ? -1.437 -17.969 5.652 1 88.25 221 THR B C 1
ATOM 3992 O O . THR B 1 221 ? -1.048 -16.797 5.59 1 88.25 221 THR B O 1
ATOM 3995 N N . PRO B 1 222 ? -1.532 -18.641 6.699 1 86.62 222 PRO B N 1
ATOM 3996 C CA . PRO B 1 222 ? -1.038 -18 7.918 1 86.62 222 PRO B CA 1
ATOM 3997 C C . PRO B 1 222 ? 0.407 -17.516 7.785 1 86.62 222 PRO B C 1
ATOM 3999 O O . PRO B 1 222 ? 1.216 -18.172 7.117 1 86.62 222 PRO B O 1
ATOM 4002 N N . PRO B 1 223 ? 0.624 -16.391 8.531 1 86.06 223 PRO B N 1
ATOM 4003 C CA . PRO B 1 223 ? -0.176 -15.578 9.453 1 86.06 223 PRO B CA 1
ATOM 4004 C C . PRO B 1 223 ? -0.973 -14.484 8.742 1 86.06 223 PRO B C 1
ATOM 4006 O O . PRO B 1 223 ? -1.374 -13.5 9.367 1 86.06 223 PRO B O 1
ATOM 4009 N N . TYR B 1 224 ? -1.196 -14.516 7.504 1 91.25 224 TYR B N 1
ATOM 4010 C CA . TYR B 1 224 ? -2.129 -13.703 6.73 1 91.25 224 TYR B CA 1
ATOM 4011 C C . TYR B 1 224 ? -1.692 -12.242 6.715 1 91.25 224 TYR B C 1
ATOM 4013 O O . TYR B 1 224 ? -2.527 -11.336 6.805 1 91.25 224 TYR B O 1
ATOM 4021 N N . TYR B 1 225 ? -0.39 -12.031 6.664 1 89.88 225 TYR B N 1
ATOM 4022 C CA . TYR B 1 225 ? 0.117 -10.664 6.621 1 89.88 225 TYR B CA 1
ATOM 4023 C C . TYR B 1 225 ? -0.526 -9.883 5.484 1 89.88 225 TYR B C 1
ATOM 4025 O O . TYR B 1 225 ? -0.552 -10.344 4.34 1 89.88 225 TYR B O 1
ATOM 4033 N N . GLU B 1 226 ? -1.032 -8.711 5.793 1 91.06 226 GLU B N 1
ATOM 4034 C CA . GLU B 1 226 ? -1.641 -7.836 4.793 1 91.06 226 GLU B CA 1
ATOM 4035 C C . GLU B 1 226 ? -0.586 -6.992 4.082 1 91.06 226 GLU B C 1
ATOM 4037 O O . GLU B 1 226 ? -0.637 -5.762 4.121 1 91.06 226 GLU B O 1
ATOM 4042 N N . SER B 1 227 ? 0.315 -7.703 3.406 1 93.25 227 SER B N 1
ATOM 4043 C CA . SER B 1 227 ? 1.481 -7.082 2.787 1 93.25 227 SER B CA 1
ATOM 4044 C C . SER B 1 227 ? 1.465 -7.262 1.273 1 93.25 227 SER B C 1
ATOM 4046 O O . SER B 1 227 ? 2.432 -6.918 0.592 1 93.25 227 SER B O 1
ATOM 4048 N N . VAL B 1 228 ? 0.331 -7.688 0.735 1 96.94 228 VAL B N 1
ATOM 4049 C CA . VAL B 1 228 ? 0.387 -8.227 -0.62 1 96.94 228 VAL B CA 1
ATOM 4050 C C . VAL B 1 228 ? -0.318 -7.277 -1.585 1 96.94 228 VAL B C 1
ATOM 4052 O O . VAL B 1 228 ? -1.446 -6.848 -1.33 1 96.94 228 VAL B O 1
ATOM 4055 N N . THR B 1 229 ? 0.376 -6.926 -2.611 1 96.44 229 THR B N 1
ATOM 4056 C CA . THR B 1 229 ? -0.288 -6.434 -3.814 1 96.44 229 THR B CA 1
ATOM 4057 C C . THR B 1 229 ? -0.65 -7.59 -4.742 1 96.44 229 THR B C 1
ATOM 4059 O O . THR B 1 229 ? 0.233 -8.25 -5.293 1 96.44 229 THR B O 1
ATOM 4062 N N . TRP B 1 230 ? -1.903 -7.793 -4.949 1 97.75 230 TRP B N 1
ATOM 4063 C CA . TRP B 1 230 ? -2.379 -8.883 -5.793 1 97.75 230 TRP B CA 1
ATOM 4064 C C . TRP B 1 230 ? -2.473 -8.445 -7.25 1 97.75 230 TRP B C 1
ATOM 4066 O O . TRP B 1 230 ? -2.969 -7.355 -7.547 1 97.75 230 TRP B O 1
ATOM 4076 N N . LEU B 1 231 ? -1.968 -9.227 -8.102 1 96.62 231 LEU B N 1
ATOM 4077 C CA . LEU B 1 231 ? -2.141 -9.18 -9.547 1 96.62 231 LEU B CA 1
ATOM 4078 C C . LEU B 1 231 ? -2.832 -10.438 -10.055 1 96.62 231 LEU B C 1
ATOM 4080 O O . LEU B 1 231 ? -2.189 -11.477 -10.219 1 96.62 231 LEU B O 1
ATOM 4084 N N . VAL B 1 232 ? -4.109 -10.359 -10.32 1 96.88 232 VAL B N 1
ATOM 4085 C CA . VAL B 1 232 ? -4.867 -11.555 -10.664 1 96.88 232 VAL B CA 1
ATOM 4086 C C . VAL B 1 232 ? -5.25 -11.516 -12.141 1 96.88 232 VAL B C 1
ATOM 4088 O O . VAL B 1 232 ? -6.098 -10.719 -12.547 1 96.88 232 VAL B O 1
ATOM 4091 N N . MET B 1 233 ? -4.676 -12.398 -12.891 1 94.44 233 MET B N 1
ATOM 4092 C CA . MET B 1 233 ? -4.957 -12.461 -14.32 1 94.44 233 MET B CA 1
ATOM 4093 C C . MET B 1 233 ? -6.379 -12.961 -14.578 1 94.44 233 MET B C 1
ATOM 4095 O O . MET B 1 233 ? -6.801 -13.969 -14.008 1 94.44 233 MET B O 1
ATOM 4099 N N . LYS B 1 234 ? -7.031 -12.273 -15.414 1 93.81 234 LYS B N 1
ATOM 4100 C CA . LYS B 1 234 ? -8.438 -12.609 -15.633 1 93.81 234 LYS B CA 1
ATOM 4101 C C . LYS B 1 234 ? -8.578 -13.859 -16.5 1 93.81 234 LYS B C 1
ATOM 4103 O O . LYS B 1 234 ? -9.445 -14.695 -16.25 1 93.81 234 LYS B O 1
ATOM 4108 N N . LYS B 1 235 ? -7.734 -14.023 -17.531 1 91.38 235 LYS B N 1
ATOM 4109 C CA . LYS B 1 235 ? -7.848 -15.125 -18.484 1 91.38 235 LYS B CA 1
ATOM 4110 C C . LYS B 1 235 ? -7.164 -16.375 -17.938 1 91.38 235 LYS B C 1
ATOM 4112 O O . LYS B 1 235 ? -5.977 -16.359 -17.609 1 91.38 235 LYS B O 1
ATOM 4117 N N . PRO B 1 236 ? -7.824 -17.484 -17.938 1 93.31 236 PRO B N 1
ATOM 4118 C CA . PRO B 1 236 ? -7.242 -18.719 -17.406 1 93.31 236 PRO B CA 1
ATOM 4119 C C . PRO B 1 236 ? -6.426 -19.469 -18.453 1 93.31 236 PRO B C 1
ATOM 4121 O O . PRO B 1 236 ? -6.586 -19.25 -19.641 1 93.31 236 PRO B O 1
ATOM 4124 N N . LEU B 1 237 ? -5.582 -20.297 -17.984 1 92.69 237 LEU B N 1
ATOM 4125 C CA . LEU B 1 237 ? -4.953 -21.344 -18.781 1 92.69 237 LEU B CA 1
ATOM 4126 C C . LEU B 1 237 ? -5.773 -22.625 -18.75 1 92.69 237 LEU B C 1
ATOM 4128 O O . LEU B 1 237 ? -6.711 -22.75 -17.953 1 92.69 237 LEU B O 1
ATOM 4132 N N . GLN B 1 238 ? -5.418 -23.531 -19.656 1 94.94 238 GLN B N 1
ATOM 4133 C CA . GLN B 1 238 ? -6.152 -24.797 -19.703 1 94.94 238 GLN B CA 1
ATOM 4134 C C . GLN B 1 238 ? -5.402 -25.906 -18.969 1 94.94 238 GLN B C 1
ATOM 4136 O O . GLN B 1 238 ? -4.172 -25.922 -18.969 1 94.94 238 GLN B O 1
ATOM 4141 N N . VAL B 1 239 ? -6.18 -26.812 -18.406 1 96.88 239 VAL B N 1
ATOM 4142 C CA . VAL B 1 239 ? -5.625 -27.984 -17.75 1 96.88 239 VAL B CA 1
ATOM 4143 C C . VAL B 1 239 ? -6.574 -29.172 -17.922 1 96.88 239 VAL B C 1
ATOM 4145 O O . VAL B 1 239 ? -7.797 -29.016 -17.875 1 96.88 239 VAL B O 1
ATOM 4148 N N . SER B 1 240 ? -5.977 -30.297 -18.125 1 98.12 240 SER B N 1
ATOM 4149 C CA . SER B 1 240 ? -6.809 -31.484 -18.344 1 98.12 240 SER B CA 1
ATOM 4150 C C . SER B 1 240 ? -7.062 -32.219 -17.031 1 98.12 240 SER B C 1
ATOM 4152 O O . SER B 1 240 ? -6.344 -32.031 -16.047 1 98.12 240 SER B O 1
ATOM 4154 N N . GLU B 1 241 ? -8.094 -33.125 -17.078 1 97.88 241 GLU B N 1
ATOM 4155 C CA . GLU B 1 241 ? -8.375 -33.969 -15.922 1 97.88 241 GLU B CA 1
ATOM 4156 C C . GLU B 1 241 ? -7.191 -34.875 -15.594 1 97.88 241 GLU B C 1
ATOM 4158 O O . GLU B 1 241 ? -6.918 -35.156 -14.422 1 97.88 241 GLU B O 1
ATOM 4163 N N . ASN B 1 242 ? -6.555 -35.344 -16.625 1 97.62 242 ASN B N 1
ATOM 4164 C CA . ASN B 1 242 ? -5.371 -36.188 -16.406 1 97.62 242 ASN B CA 1
ATOM 4165 C C . ASN B 1 242 ? -4.281 -35.406 -15.664 1 97.62 242 ASN B C 1
ATOM 4167 O O . ASN B 1 242 ? -3.668 -35.938 -14.742 1 97.62 242 ASN B O 1
ATOM 4171 N N . GLN B 1 243 ? -4.039 -34.25 -16.047 1 97.88 243 GLN B N 1
ATOM 4172 C CA . GLN B 1 243 ? -3.055 -33.406 -15.375 1 97.88 243 GLN B CA 1
ATOM 4173 C C . GLN B 1 243 ? -3.486 -33.094 -13.945 1 97.88 243 GLN B C 1
ATOM 4175 O O . GLN B 1 243 ? -2.664 -33.125 -13.023 1 97.88 243 GLN B O 1
ATOM 4180 N N . MET B 1 244 ? -4.77 -32.875 -13.727 1 98.5 244 MET B N 1
ATOM 4181 C CA . MET B 1 244 ? -5.297 -32.625 -12.391 1 98.5 244 MET B CA 1
ATOM 4182 C C . MET B 1 244 ? -5.113 -33.812 -11.477 1 98.5 244 MET B C 1
ATOM 4184 O O . MET B 1 244 ? -4.945 -33.656 -10.266 1 98.5 244 MET B O 1
ATOM 4188 N N . SER B 1 245 ? -5.105 -34.969 -12.039 1 98.31 245 SER B N 1
ATOM 4189 C CA . SER B 1 245 ? -4.941 -36.188 -11.25 1 98.31 245 SER B CA 1
ATOM 4190 C C . SER B 1 245 ? -3.605 -36.188 -10.516 1 98.31 245 SER B C 1
ATOM 4192 O O . SER B 1 245 ? -3.502 -36.719 -9.406 1 98.31 245 SER B O 1
ATOM 4194 N N . ALA B 1 246 ? -2.59 -35.656 -11.141 1 98.44 246 ALA B N 1
ATOM 4195 C CA . ALA B 1 246 ? -1.288 -35.562 -10.477 1 98.44 246 ALA B CA 1
ATOM 4196 C C . ALA B 1 246 ? -1.375 -34.719 -9.211 1 98.44 246 ALA B C 1
ATOM 4198 O O . ALA B 1 246 ? -0.848 -35.094 -8.164 1 98.44 246 ALA B O 1
ATOM 4199 N N . PHE B 1 247 ? -2.039 -33.594 -9.273 1 98.75 247 PHE B N 1
ATOM 4200 C CA . PHE B 1 247 ? -2.223 -32.75 -8.102 1 98.75 247 PHE B CA 1
ATOM 4201 C C . PHE B 1 247 ? -3.037 -33.469 -7.035 1 98.75 247 PHE B C 1
ATOM 4203 O O . PHE B 1 247 ? -2.686 -33.438 -5.852 1 98.75 247 PHE B O 1
ATOM 4210 N N . ARG B 1 248 ? -4.066 -34.125 -7.445 1 98.69 248 ARG B N 1
ATOM 4211 C CA . ARG B 1 248 ? -5.004 -34.75 -6.527 1 98.69 248 ARG B CA 1
ATOM 4212 C C . ARG B 1 248 ? -4.41 -36.031 -5.918 1 98.69 248 ARG B C 1
ATOM 4214 O O . ARG B 1 248 ? -4.984 -36.594 -4.996 1 98.69 248 ARG B O 1
ATOM 4221 N N . SER B 1 249 ? -3.256 -36.469 -6.41 1 98.62 249 SER B N 1
ATOM 4222 C CA . SER B 1 249 ? -2.562 -37.625 -5.84 1 98.62 249 SER B CA 1
ATOM 4223 C C . SER B 1 249 ? -1.741 -37.219 -4.617 1 98.62 249 SER B C 1
ATOM 4225 O O . SER B 1 249 ? -1.274 -38.062 -3.871 1 98.62 249 SER B O 1
ATOM 4227 N N . LEU B 1 250 ? -1.544 -35.938 -4.418 1 98.81 250 LEU B N 1
ATOM 4228 C CA . LEU B 1 250 ? -0.743 -35.469 -3.295 1 98.81 250 LEU B CA 1
ATOM 4229 C C . LEU B 1 250 ? -1.479 -35.688 -1.976 1 98.81 250 LEU B C 1
ATOM 4231 O O . LEU B 1 250 ? -2.711 -35.625 -1.931 1 98.81 250 LEU B O 1
ATOM 4235 N N . LYS B 1 251 ? -0.712 -35.906 -0.958 1 98.75 251 LYS B N 1
ATOM 4236 C CA . LYS B 1 251 ? -1.26 -36.125 0.377 1 98.75 251 LYS B CA 1
ATOM 4237 C C . LYS B 1 251 ? -0.746 -35.062 1.363 1 98.75 251 LYS B C 1
ATOM 4239 O O . LYS B 1 251 ? 0.363 -34.562 1.207 1 98.75 251 LYS B O 1
ATOM 4244 N N . ASP B 1 252 ? -1.547 -34.781 2.338 1 97.75 252 ASP B N 1
ATOM 4245 C CA . ASP B 1 252 ? -1.145 -33.844 3.375 1 97.75 252 ASP B CA 1
ATOM 4246 C C . ASP B 1 252 ? -0.344 -34.531 4.473 1 97.75 252 ASP B C 1
ATOM 4248 O O . ASP B 1 252 ? 0.066 -35.688 4.312 1 97.75 252 ASP B O 1
ATOM 4252 N N . GLU B 1 253 ? -0.038 -33.812 5.5 1 96.12 253 GLU B N 1
ATOM 4253 C CA . GLU B 1 253 ? 0.814 -34.312 6.578 1 96.12 253 GLU B CA 1
ATOM 4254 C C . GLU B 1 253 ? 0.189 -35.531 7.266 1 96.12 253 GLU B C 1
ATOM 4256 O O . GLU B 1 253 ? 0.901 -36.375 7.781 1 96.12 253 GLU B O 1
ATOM 4261 N N . ASP B 1 254 ? -1.119 -35.688 7.207 1 97.12 254 ASP B N 1
ATOM 4262 C CA . ASP B 1 254 ? -1.833 -36.75 7.867 1 97.12 254 ASP B CA 1
ATOM 4263 C C . ASP B 1 254 ? -2.072 -37.938 6.906 1 97.12 254 ASP B C 1
ATOM 4265 O O . ASP B 1 254 ? -2.748 -38.906 7.254 1 97.12 254 ASP B O 1
ATOM 4269 N N . GLY B 1 255 ? -1.628 -37.75 5.723 1 97.12 255 GLY B N 1
ATOM 4270 C CA . GLY B 1 255 ? -1.776 -38.812 4.738 1 97.12 255 GLY B CA 1
ATOM 4271 C C . GLY B 1 255 ? -3.094 -38.75 3.988 1 97.12 255 GLY B C 1
ATOM 4272 O O . GLY B 1 255 ? -3.426 -39.656 3.232 1 97.12 255 GLY B O 1
ATOM 4273 N N . ASN B 1 256 ? -3.816 -37.75 4.258 1 98.06 256 ASN B N 1
ATOM 4274 C CA . ASN B 1 256 ? -5.074 -37.531 3.541 1 98.06 256 ASN B CA 1
ATOM 4275 C C . ASN B 1 256 ? -4.852 -36.844 2.199 1 98.06 256 ASN B C 1
ATOM 4277 O O . ASN B 1 256 ? -3.824 -36.219 1.991 1 98.06 256 ASN B O 1
ATOM 4281 N N . PRO B 1 257 ? -5.848 -37.094 1.312 1 98.12 257 PRO B N 1
ATOM 4282 C CA . PRO B 1 257 ? -5.719 -36.375 0.043 1 98.12 257 PRO B CA 1
ATOM 4283 C C . PRO B 1 257 ? -5.594 -34.875 0.23 1 98.12 257 PRO B C 1
ATOM 4285 O O . PRO B 1 257 ? -6.371 -34.281 0.975 1 98.12 257 PRO B O 1
ATOM 4288 N N . LEU B 1 258 ? -4.598 -34.344 -0.39 1 98.44 258 LEU B N 1
ATOM 4289 C CA . LEU B 1 258 ? -4.402 -32.875 -0.379 1 98.44 258 LEU B CA 1
ATOM 4290 C C . LEU B 1 258 ? -5.23 -32.219 -1.47 1 98.44 258 LEU B C 1
ATOM 4292 O O . LEU B 1 258 ? -4.742 -32 -2.582 1 98.44 258 LEU B O 1
ATOM 4296 N N . VAL B 1 259 ? -6.477 -31.875 -1.128 1 98.25 259 VAL B N 1
ATOM 4297 C CA . VAL B 1 259 ? -7.41 -31.25 -2.047 1 98.25 259 VAL B CA 1
ATOM 4298 C C . VAL B 1 259 ? -8.164 -30.125 -1.328 1 98.25 259 VAL B C 1
ATOM 4300 O O . VAL B 1 259 ? -8.117 -30.031 -0.1 1 98.25 259 VAL B O 1
ATOM 4303 N N . ASP B 1 260 ? -8.797 -29.266 -2.129 1 98.06 260 ASP B N 1
ATOM 4304 C CA . ASP B 1 260 ? -9.547 -28.125 -1.597 1 98.06 260 ASP B CA 1
ATOM 4305 C C . ASP B 1 260 ? -8.695 -27.312 -0.628 1 98.06 260 ASP B C 1
ATOM 4307 O O . ASP B 1 260 ? -9.141 -26.984 0.472 1 98.06 260 ASP B O 1
ATOM 4311 N N . ASN B 1 261 ? -7.453 -27.062 -1.075 1 97.69 261 ASN B N 1
ATOM 4312 C CA . ASN B 1 261 ? -6.48 -26.328 -0.272 1 97.69 261 ASN B CA 1
ATOM 4313 C C . ASN B 1 261 ? -6.57 -24.828 -0.52 1 97.69 261 ASN B C 1
ATOM 4315 O O . ASN B 1 261 ? -5.551 -24.172 -0.733 1 97.69 261 ASN B O 1
ATOM 4319 N N . TYR B 1 262 ? -7.77 -24.312 -0.531 1 96.06 262 TYR B N 1
ATOM 4320 C CA . TYR B 1 262 ? -7.992 -22.875 -0.731 1 96.06 262 TYR B CA 1
ATOM 4321 C C . TYR B 1 262 ? -8.766 -22.281 0.436 1 96.06 262 TYR B C 1
ATOM 4323 O O . TYR B 1 262 ? -9.578 -22.953 1.063 1 96.06 262 TYR B O 1
ATOM 4331 N N . ARG B 1 263 ? -8.422 -21.031 0.729 1 95 263 ARG B N 1
ATOM 4332 C CA . ARG B 1 263 ? -9.062 -20.281 1.803 1 95 263 ARG B CA 1
ATOM 4333 C C . ARG B 1 263 ? -10.414 -19.734 1.36 1 95 263 ARG B C 1
ATOM 4335 O O . ARG B 1 263 ? -10.609 -19.422 0.183 1 95 263 ARG B O 1
ATOM 4342 N N . GLU B 1 264 ? -11.367 -19.625 2.289 1 95.06 264 GLU B N 1
ATOM 4343 C CA . GLU B 1 264 ? -12.672 -19.016 2.004 1 95.06 264 GLU B CA 1
ATOM 4344 C C . GLU B 1 264 ? -12.523 -17.562 1.582 1 95.06 264 GLU B C 1
ATOM 4346 O O . GLU B 1 264 ? -11.594 -16.875 2.012 1 95.06 264 GLU B O 1
ATOM 4351 N N . LEU B 1 265 ? -13.484 -17.125 0.798 1 96.69 265 LEU B N 1
ATOM 4352 C CA . LEU B 1 265 ? -13.5 -15.727 0.376 1 96.69 265 LEU B CA 1
ATOM 4353 C C . LEU B 1 265 ? -13.617 -14.797 1.579 1 96.69 265 LEU B C 1
ATOM 4355 O O . LEU B 1 265 ? -14.367 -15.078 2.516 1 96.69 265 LEU B O 1
ATOM 4359 N N . GLN B 1 266 ? -12.883 -13.734 1.51 1 95.5 266 GLN B N 1
ATOM 4360 C CA . GLN B 1 266 ? -12.906 -12.711 2.545 1 95.5 266 GLN B CA 1
ATOM 4361 C C . GLN B 1 266 ? -13.742 -11.508 2.109 1 95.5 266 GLN B C 1
ATOM 4363 O O . GLN B 1 266 ? -13.961 -11.297 0.91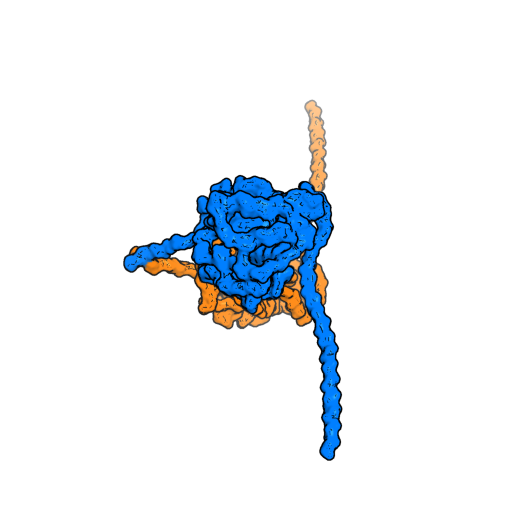5 1 95.5 266 GLN B O 1
ATOM 4368 N N . PRO B 1 267 ? -14.164 -10.68 3.086 1 93.44 267 PRO B N 1
ATOM 4369 C CA . PRO B 1 267 ? -14.93 -9.484 2.732 1 93.44 267 PRO B CA 1
ATOM 4370 C C . PRO B 1 267 ? -14.086 -8.43 2.016 1 93.44 267 PRO B C 1
ATOM 4372 O O . PRO B 1 267 ? -12.898 -8.281 2.318 1 93.44 267 PRO B O 1
ATOM 4375 N N . ILE B 1 268 ? -14.734 -7.734 1.083 1 91.81 268 ILE B N 1
ATOM 4376 C CA . ILE B 1 268 ? -14.039 -6.688 0.341 1 91.81 268 ILE B CA 1
ATOM 4377 C C . ILE B 1 268 ? -13.703 -5.527 1.276 1 91.81 268 ILE B C 1
ATOM 4379 O O . ILE B 1 268 ? -12.625 -4.938 1.182 1 91.81 268 ILE B O 1
ATOM 4383 N N . ASN B 1 269 ? -14.609 -5.188 2.146 1 87.94 269 ASN B N 1
ATOM 4384 C CA . ASN B 1 269 ? -14.461 -4.156 3.168 1 87.94 269 ASN B CA 1
ATOM 4385 C C . ASN B 1 269 ? -14.086 -2.809 2.555 1 87.94 269 ASN B C 1
ATOM 4387 O O . ASN B 1 269 ? -13.18 -2.127 3.045 1 87.94 269 ASN B O 1
ATOM 4391 N N . GLY B 1 270 ? -14.695 -2.43 1.478 1 80.56 270 GLY B N 1
ATOM 4392 C CA . GLY B 1 270 ? -14.586 -1.089 0.925 1 80.56 270 GLY B CA 1
ATOM 4393 C C . GLY B 1 270 ? -13.289 -0.858 0.166 1 80.56 270 GLY B C 1
ATOM 4394 O O . GLY B 1 270 ? -13.023 0.255 -0.293 1 80.56 270 GLY B O 1
ATOM 4395 N N . ARG B 1 271 ? -12.508 -1.866 0.029 1 83.94 271 ARG B N 1
ATOM 4396 C CA . ARG B 1 271 ? -11.25 -1.673 -0.688 1 83.94 271 ARG B CA 1
ATOM 4397 C C . ARG B 1 271 ? -11.492 -1.455 -2.178 1 83.94 271 ARG B C 1
ATOM 4399 O O . ARG B 1 271 ? -12.461 -1.977 -2.734 1 83.94 271 ARG B O 1
ATOM 4406 N N . THR B 1 272 ? -10.555 -0.739 -2.752 1 88.75 272 THR B N 1
ATOM 4407 C CA . THR B 1 272 ? -10.594 -0.494 -4.188 1 88.75 272 THR B CA 1
ATOM 4408 C C . THR B 1 272 ? -10.023 -1.681 -4.957 1 88.75 272 THR B C 1
ATOM 4410 O O . THR B 1 272 ? -8.953 -2.189 -4.613 1 88.75 272 THR B O 1
ATOM 4413 N N . ILE B 1 273 ? -10.781 -2.105 -5.898 1 95.25 273 ILE B N 1
ATOM 4414 C CA . ILE B 1 273 ? -10.328 -3.127 -6.836 1 95.25 273 ILE B CA 1
ATOM 4415 C C . ILE B 1 273 ? -10.164 -2.516 -8.227 1 95.25 273 ILE B C 1
ATOM 4417 O O . ILE B 1 273 ? -11.086 -1.894 -8.75 1 95.25 273 ILE B O 1
ATOM 4421 N N . LEU B 1 274 ? -8.977 -2.65 -8.805 1 95.25 274 LEU B N 1
ATOM 4422 C CA . LEU B 1 274 ? -8.688 -2.076 -10.109 1 95.25 274 LEU B CA 1
ATOM 4423 C C . LEU B 1 274 ? -8.648 -3.16 -11.188 1 95.25 274 LEU B C 1
ATOM 4425 O O . LEU B 1 274 ? -8.164 -4.266 -10.938 1 95.25 274 LEU B O 1
ATOM 4429 N N . LEU B 1 275 ? -9.195 -2.852 -12.305 1 96.19 275 LEU B N 1
ATOM 4430 C CA . LEU B 1 275 ? -9.078 -3.691 -13.492 1 96.19 275 LEU B CA 1
ATOM 4431 C C . LEU B 1 275 ? -8.266 -2.994 -14.578 1 96.19 275 LEU B C 1
ATOM 4433 O O . LEU B 1 275 ? -8.664 -1.943 -15.086 1 96.19 275 LEU B O 1
ATOM 4437 N N . TYR B 1 276 ? -7.125 -3.553 -14.891 1 93.69 276 TYR B N 1
ATOM 4438 C CA . TYR B 1 276 ? -6.254 -3.057 -15.953 1 93.69 276 TYR B CA 1
ATOM 4439 C C . TYR B 1 276 ? -6.547 -3.764 -17.266 1 93.69 276 TYR B C 1
ATOM 4441 O O . TYR B 1 276 ? -6.441 -4.988 -17.359 1 93.69 276 TYR B O 1
ATOM 4449 N N . SER B 1 277 ? -6.992 -2.951 -18.234 1 90.88 277 SER B N 1
ATOM 4450 C CA . SER B 1 277 ? -7.324 -3.494 -19.547 1 90.88 277 SER B CA 1
ATOM 4451 C C . SER B 1 277 ? -6.656 -2.699 -20.672 1 90.88 277 SER B C 1
ATOM 4453 O O . SER B 1 277 ? -6.098 -1.626 -20.422 1 90.88 277 SER B O 1
ATOM 4455 N N . ASP B 1 278 ? -6.324 -3.254 -21.844 1 77.56 278 ASP B N 1
ATOM 4456 C CA . ASP B 1 278 ? -5.738 -2.572 -23 1 77.56 278 ASP B CA 1
ATOM 4457 C C . ASP B 1 278 ? -6.617 -1.412 -23.453 1 77.56 278 ASP B C 1
ATOM 4459 O O . ASP B 1 278 ? -6.195 -0.596 -24.281 1 77.56 278 ASP B O 1
ATOM 4463 N N . THR B 1 279 ? -7.73 -1.207 -23.078 1 57.38 279 THR B N 1
ATOM 4464 C CA . THR B 1 279 ? -8.586 -0.19 -23.688 1 57.38 279 THR B CA 1
ATOM 4465 C C . THR B 1 279 ? -7.941 1.189 -23.578 1 57.38 279 THR B C 1
ATOM 4467 O O . THR B 1 279 ? -7.648 1.661 -22.469 1 57.38 279 THR B O 1
ATOM 4470 N N . GLY B 1 280 ? -6.844 1.521 -24.359 1 45.09 280 GLY B N 1
ATOM 4471 C CA . GLY B 1 280 ? -6.605 2.924 -24.656 1 45.09 280 GLY B CA 1
ATOM 4472 C C . GLY B 1 280 ? -7.863 3.766 -24.625 1 45.09 280 GLY B C 1
ATOM 4473 O O . GLY B 1 280 ? -8.906 3.354 -25.141 1 45.09 280 GLY B O 1
ATOM 4474 N N . PHE B 1 281 ? -8.156 4.539 -23.828 1 35.12 281 PHE B N 1
ATOM 4475 C CA . PHE B 1 281 ? -8.852 5.773 -24.188 1 35.12 281 PHE B CA 1
ATOM 4476 C C . PHE B 1 281 ? -8.32 6.344 -25.484 1 35.12 281 PHE B C 1
ATOM 4478 O O . PHE B 1 281 ? -7.281 7.008 -25.5 1 35.12 281 PHE B O 1
ATOM 4485 N N . ASP B 1 282 ? -8.148 5.812 -26.656 1 29.8 282 ASP B N 1
ATOM 4486 C CA . ASP B 1 282 ? -8.289 6.426 -27.969 1 29.8 282 ASP B CA 1
ATOM 4487 C C . ASP B 1 282 ? -9.531 7.312 -28.031 1 29.8 282 ASP B C 1
ATOM 4489 O O . ASP B 1 282 ? -9.938 7.75 -29.109 1 29.8 282 ASP B O 1
ATOM 4493 N N . ARG B 1 283 ? -10.508 7.375 -27.375 1 28.14 283 ARG B N 1
ATOM 4494 C CA . ARG B 1 283 ? -11.57 8.305 -27.75 1 28.14 283 ARG B CA 1
ATOM 4495 C C . ARG B 1 283 ? -11.023 9.719 -27.922 1 28.14 283 ARG B C 1
ATOM 4497 O O . ARG B 1 283 ? -11.594 10.531 -28.656 1 28.14 283 ARG B O 1
ATOM 4504 N N . ILE B 1 284 ? -10.398 10.391 -26.969 1 26.73 284 ILE B N 1
ATOM 4505 C CA . ILE B 1 284 ? -10.516 11.836 -27.109 1 26.73 284 ILE B CA 1
ATOM 4506 C C . ILE B 1 284 ? -9.562 12.328 -28.203 1 26.73 284 ILE B C 1
ATOM 4508 O O . ILE B 1 284 ? -9.422 13.539 -28.406 1 26.73 284 ILE B O 1
ATOM 4512 N N . MET B 1 285 ? -8.453 11.656 -28.625 1 19.73 285 MET B N 1
ATOM 4513 C CA . MET B 1 285 ? -7.992 12.516 -29.719 1 19.73 285 MET B CA 1
ATOM 4514 C C . MET B 1 285 ? -8.773 12.242 -31 1 19.73 285 MET B C 1
ATOM 4516 O O . MET B 1 285 ? -8.828 11.102 -31.453 1 19.73 285 MET B O 1
ATOM 4520 N N . PRO B 1 286 ? -9.773 13.125 -31.203 1 21.53 286 PRO B N 1
ATOM 4521 C CA . PRO B 1 286 ? -9.977 13.234 -32.656 1 21.53 286 PRO B CA 1
ATOM 4522 C C . PRO B 1 286 ? -8.672 13.453 -33.406 1 21.53 286 PRO B C 1
ATOM 4524 O O . PRO B 1 286 ? -7.707 13.992 -32.875 1 21.53 286 PRO B O 1
#

Nearest PDB structures (foldseek):
  2x7s-assembly1_A  TM=9.120E-01  e=3.934E-28  Homo sapiens
  9flf-assembly1_A  TM=9.161E-01  e=2.322E-24  Homo sapiens
  2w2j-assembly1_A  TM=8.468E-01  e=8.563E-25  Homo sapiens
  3fe4-assembly1_A  TM=8.787E-01  e=2.893E-23  Homo sapiens
  3fe4-assembly2_B  TM=8.633E-01  e=3.880E-23  Homo sapiens

pLDDT: mean 82.94, std 24.5, range [18.97, 98.81]

Foldseek 3Di:
DDDPPPPPPPPPPPPPPPPPPPPPAPPDPVPPPPCVVVPLVDLFADDAEAEPVPAAAFDWPFDDKDKPQLPFFFPWWKWAQQQLWIKIFTHTPDWIWIDTRPADAIWTWGIKIKWAAPDQQATAQYHYNNGHGGMKMKTKTAHPVQPDPVSQQQDASGIEIEIAGEHEDPDAPQQQPLVCLLVHQEHPDMDMDPRRNSDRCCVVCHDDLDWWKWFFHFDFDPPGRRRYIYTYHPDHHYHYPVSVVSRQSHHGNVRHGNRRSYHHHDDNNPTHMHTYHPPPPPPDPD/DDPPPPPPPPPPPPPPPPPDPPPPAPPDPVPPPPCCVVPLVDLFADDAEAEPVPAAAFDWPFDDKDKPQLPFFFPWWKWAQQQLWIKIFTHGPDWIWIDTRPADAIWTWGIKIKWAAPDQQATAQYHYNNGHGGMKMKTKTAHPVQPDPVSQQQDASGIEIEIAGEHEDPDAPQQQPLVCLLVHQEHPDMDMDPRRNSDRCCVVCHDDLDWWKWFFHFDFDPPGRRRYIYTYHPDHHYHYPVSVVSQQSHHGNVRHGNRRSYHHHDDNNPTHMHTYHPPPPPPPPD

Solvent-accessible surface area (backbone atoms only — not comparable to full-atom values): 30682 Å² total; per-residue (Å²): 138,81,83,78,77,75,78,80,76,78,77,76,73,77,74,75,70,76,69,71,78,71,72,83,70,85,71,83,76,68,69,64,82,75,74,61,68,73,65,57,83,59,62,41,45,32,32,40,73,43,41,78,86,76,36,35,65,43,69,50,55,54,40,67,67,43,72,42,53,43,80,51,61,36,77,36,31,37,40,31,16,71,32,68,40,52,36,40,38,66,37,54,90,52,78,30,33,40,32,21,26,90,45,78,36,53,22,32,61,59,37,33,35,48,20,32,30,82,47,65,76,27,18,23,45,46,27,50,70,87,41,41,34,18,20,24,35,38,39,35,23,18,25,50,80,49,74,36,56,81,59,7,48,78,29,50,63,9,24,35,33,41,34,42,35,27,31,70,36,91,54,66,67,89,61,63,51,51,68,59,38,70,68,20,28,47,39,73,29,62,44,68,49,90,56,23,63,43,60,48,56,36,81,77,64,39,92,73,72,56,44,23,36,36,36,75,21,20,40,68,50,88,87,36,40,52,9,24,38,39,38,35,43,68,70,59,44,68,32,20,68,73,62,46,46,39,55,55,59,21,21,18,78,86,66,41,73,43,45,54,52,44,54,68,70,33,64,63,75,72,53,61,42,28,36,34,57,78,76,66,83,71,62,48,35,107,137,82,81,78,80,76,78,77,78,77,77,77,75,78,74,74,72,75,68,70,80,71,72,83,69,87,71,83,75,70,69,65,84,74,73,60,70,72,64,58,84,61,63,41,44,30,32,39,75,44,42,79,86,76,35,34,67,43,69,50,55,54,40,69,68,41,73,41,54,45,82,52,61,36,74,35,31,36,40,30,17,72,32,69,39,50,36,40,39,66,39,54,90,52,77,31,34,39,31,21,24,90,45,79,36,52,23,33,61,59,38,32,35,49,22,31,28,83,45,66,77,27,18,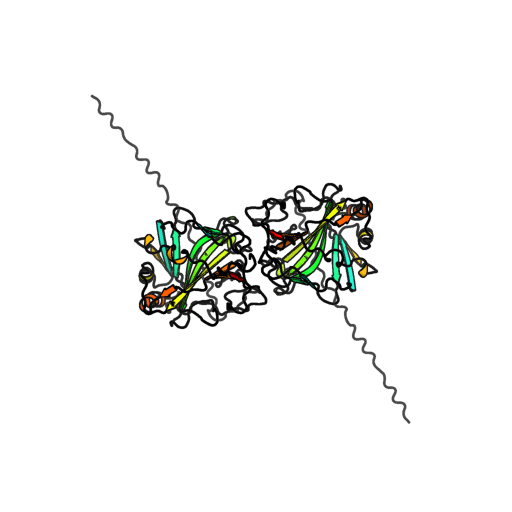22,46,48,28,50,70,87,41,41,34,18,21,24,36,38,40,36,23,18,25,51,81,49,75,37,57,81,60,7,48,79,30,50,63,9,25,36,34,40,34,41,34,26,32,70,35,91,55,67,68,88,61,62,52,49,69,59,38,70,66,21,29,47,39,74,29,61,41,67,50,91,57,22,63,44,59,50,56,36,81,76,63,38,91,74,73,56,45,24,36,35,36,74,20,20,39,70,50,86,85,37,40,51,10,24,39,38,37,35,42,69,71,59,42,69,31,22,69,73,62,46,46,39,55,54,57,21,20,17,77,86,67,40,73,44,45,54,53,46,54,68,70,33,65,63,74,71,53,62,42,29,34,32,56,80,76,65,82,64,68,41,59,86

Sequence (572 aa):
MQHVLAIVLAFWLGFAGCEPPQLPFWNGFTQSRNASTNNSTGGMQSPIELTSLTARPGIENNGQLEFSGYQQDPTQVNVTNDGHTAVYSFNFPEPVVARGGPLQGNYQFSSLHFHWGAESDRGAEHVVDGKRHTMEMHLVFYNQIYGSFDNAKTQCNGLAVLGVFFQNSTAEPDYRWIPALYEVQTAGTSYTLPDPTAFNIKGLIGARRKPYFSYHGSLTTPPYYESVTWLVMKKPLQVSENQMSAFRSLKDEDGNPLVDNYRELQPINGRTILLYSDTGFDRIMPMQHVLAIVLAFWLGFAGCEPPQLPFWNGFTQSRNASTNNSTGGMQSPIELTSLTARPGIENNGQLEFSGYQQDPTQVNVTNDGHTAVYSFNFPEPVVARGGPLQGNYQFSSLHFHWGAESDRGAEHVVDGKRHTMEMHLVFYNQIYGSFDNAKTQCNGLAVLGVFFQNSTAEPDYRWIPALYEVQTAGTSYTLPDPTAFNIKGLIGARRKPYFSYHGSLTTPPYYESVTWLVMKKPLQVSENQMSAFRSLKDEDGNPLVDNYRELQPINGRTILLYSDTGFDRIMP

Organism: Culex quinquefasciatus (NCBI:txid7176)